Protein AF-0000000078824041 (afdb_homodimer)

Sequence (620 aa):
MTLQQLKYAIEIANCGSFNEAAKRLFISQPSLSKAIKELEVELGIGIFERTNRGISISIDGAEFLGYARQIIEQTEVLENRYHGERFKALHFSLSTQHYAFVVDAFIKLMKSNDNSKYEFTLKETKTYEIIEDVKTLKSDIGILYTNDLNSKVMNKLFSDSNIKFTPLFNVTPHVFVGKNHPLLNKKVVTMEDLASFPFIVFDQGEKNSLNFSEEILNFSNTNKSIVVNDRATLSNLLTGSDGYTVGTGVLVPAFNGDEIQSIPIESDQIVTIGWISHKNIKLSKIAAKYIEILNYDIATKYLEFNYCLLMTLQQLKYAIEIANCGSFNEAAKRLFISQPSLSKAIKELEVELGIGIFERTNRGISISIDGAEFLGYARQIIEQTEVLENRYHGERFKALHFSLSTQHYAFVVDAFIKLMKSNDNSKYEFTLKETKTYEIIEDVKTLKSDIGILYTNDLNSKVMNKLFSDSNIKFTPLFNVTPHVFVGKNHPLLNKKVVTMEDLASFPFIVFDQGEKNSLNFSEEILNFSNTNKSIVVNDRATLSNLLTGSDGYTVGTGVLVPAFNGDEIQSIPIESDQIVTIGWISHKNIKLSKIAAKYIEILNYDIATKYLEFNYCLL

pLDDT: mean 85.49, std 13.75, range [31.28, 98.69]

Radius of gyration: 24.53 Å; Cα contacts (8 Å, |Δi|>4): 1133; chains: 2; bounding box: 58×69×67 Å

Organism: Clostridium kluyveri (strain ATCC 8527 / DSM 555 / NBRC 12016 / NCIMB 10680 / K1) (NCBI:txid431943)

Nearest PDB structures (foldseek):
  6g4r-assembly1_E  TM=4.713E-01  e=6.494E-19  Corynebacterium glutamicum
  6g1b-assembly1_J-2  TM=4.789E-01  e=4.856E-18  Corynebacterium glutamicum
  7d98-assembly1_Q  TM=4.449E-01  e=3.776E-18  Cupriavidus necator
  8sbf-assembly1_D  TM=4.721E-01  e=2.030E-15  Acinetobacter baylyi ADP1
  5y9s-assembly1_B  TM=4.392E-01  e=1.001E-13  Vibrio vulnificus CMCP6

Solvent-accessible surface area (backbone atoms only — not comparable to full-atom values): 32891 Å² total; per-residue (Å²): 135,50,73,65,48,38,52,50,52,47,40,24,63,52,49,41,26,62,62,59,23,14,62,75,67,72,46,53,45,67,58,50,51,49,48,51,48,52,43,25,60,75,70,70,45,58,40,65,40,83,49,100,88,40,52,42,73,31,75,64,18,33,47,47,47,24,49,36,51,51,49,52,52,49,48,48,52,50,45,28,68,67,75,41,82,60,75,66,56,45,75,50,30,36,25,22,44,92,48,67,62,60,52,53,35,49,42,53,45,55,70,71,49,83,68,77,28,28,44,36,33,48,36,47,50,33,50,65,55,27,53,48,29,23,47,35,53,68,12,64,35,21,37,50,70,44,32,83,88,26,36,68,62,48,50,50,52,29,58,77,46,48,38,38,80,43,79,63,38,43,39,48,50,11,36,40,29,15,65,80,32,83,64,72,81,44,79,59,43,47,72,76,73,47,51,86,36,35,39,46,43,69,53,44,68,61,71,60,42,82,68,41,47,76,38,78,65,80,74,87,81,59,43,24,36,36,36,28,50,29,61,38,57,52,51,49,43,18,56,63,42,66,25,33,34,44,35,67,52,81,76,47,63,92,76,49,58,74,47,56,39,65,35,43,40,76,64,89,56,56,36,36,35,26,37,33,29,38,62,90,50,80,74,52,71,68,56,47,50,42,52,52,46,41,52,51,47,44,65,68,68,65,46,75,62,93,43,70,62,128,136,51,72,65,50,38,50,50,53,49,39,24,64,52,50,41,26,60,61,58,23,14,60,74,68,72,48,53,45,68,60,50,51,50,47,50,48,52,44,24,60,75,68,70,45,59,39,66,41,82,50,101,88,41,52,43,73,30,76,64,17,34,47,49,47,25,50,36,50,50,49,52,52,50,48,51,52,51,45,26,67,67,74,41,82,60,75,65,56,45,73,49,28,37,26,22,44,93,48,67,64,59,52,52,34,50,42,54,45,56,71,70,50,82,67,78,29,29,45,36,34,48,37,46,51,34,50,66,55,26,54,48,28,22,48,35,53,68,13,63,33,20,36,50,70,44,32,83,88,28,36,69,62,49,51,49,51,27,58,76,47,47,37,38,80,44,81,64,40,44,39,48,49,10,34,39,28,15,64,81,32,82,64,70,82,46,78,60,42,48,73,76,72,47,50,86,35,36,40,47,43,67,53,46,67,62,70,59,41,84,69,42,46,76,37,78,65,79,72,87,81,59,43,25,35,35,35,27,50,30,61,40,58,52,52,50,43,18,57,64,43,68,26,33,35,42,35,66,54,81,76,46,62,92,76,48,57,75,46,56,40,65,35,44,39,77,65,89,56,56,36,36,36,25,39,32,30,42,61,89,52,80,74,50,70,67,56,48,48,43,51,52,47,41,52,50,46,43,64,70,68,67,47,72,71,93,45,71,61,130

Secondary structure (DSSP, 8-state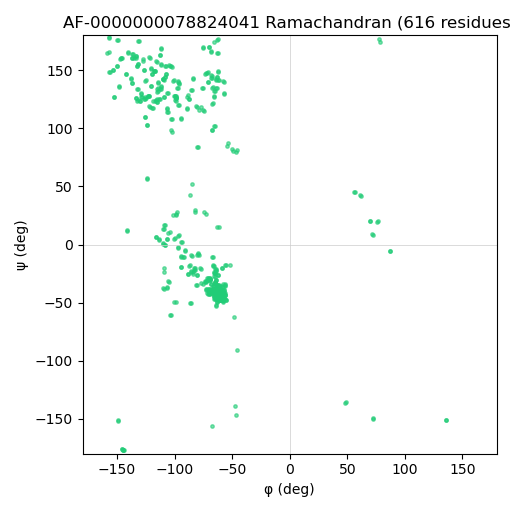):
--HHHHHHHHHHHHHT-HHHHHHHHTS-HHHHHHHHHHHHHHHTS--EEEETTEEEE-HHHHHHHHHHHHHHHHHHHHHHHHS----PPEEEEEEESS-HHHHHHHHHHHHH---S-EEEEEEE--HHHHHHHHHTTS-SEEEEEEETTTHHHHHHHHHHTTEEEEEEEEE--EEEEETT-GGGG-SSB-HHHHTTSPEEEE--GGG--TTT-SSSS--TT-SEEEEE--HHHHHHHHHHSS-EEEE-----HHHHTTSEEEEEBS----EEEEEEEETTSPPPHHHHHHHHHHHHHIIIIITTSS----/--HHHHHHHHHHHHHT-HHHHHHHHTS-HHHHHHHHHHHHHHHTS--EEEETTEEEE-HHHHHHHHHHHHHHHHHHHHHHHHS----PPEEEEEEESS-HHHHHHHHHHHHH---S-EEEEEEE--HHHHHHHHHTTS-SEEEEEEETTTHHHHHHHHHHTTEEEEEEEEE--EEEEETT-GGGG-SSB-HHHHTTSPEEEE--GGG--TTT-SSSS--TT-SEEEEE--HHHHHHHHHHSS-EEEE-----HHHHTTSEEEEEBS----EEEEEEEETTSPPPHHHHHHHHHHHHHIIIII--SS----

Foldseek 3Di:
DDLVLLVLLLLCVVVLALCVSCVVVVHDSVVSVVSPVVVCVVVVHDQWDQDPVGIDGDPVNLQSNLVSVVVNVVVVVVCCVPVDPPPDAAEAEEEEADDPLLVVLVVVLVVVDPRPHHDYYYHHFFQVVQLSCQLSNVHQKYKAKDWPVQCVVVVVSCVVSQKDKDFQWKAAKKKKAFLPAPCVVDQEDEPVNQQQAEEEFEDNPPPDDPNGTQAPDDDPDHPHYHYHHDPVVVLCPRQVGNYMTMHRQFDDCVPNPSGMHIHGYPDPIMMTMTMMHRNPDDRDPSRVVSVVSSNVCCVPPGPPDDTGDD/DDLVLLQLLLLCVVVLALCVSCVVVVHDSVVSVVSPVVVCVVVVHDQWDQDPVGIDGDPVNLQSNLVSVVVNVVVVVVCCVPVDPPPDAAEAEEEEADDPLLVVLVVVLVVVDPRPHHDYYYHHFFQVVQLSCQLSNVHQKYKAKDWPVQCVVVVVSCVVSQKDKDFQWKAAKKKKAFLPAPCPVDQEDEPVNQQQAEEEFEDNPPPDDPNGTQAPDDDPDHPHYHYHHDPVVVLCPRQVGNYMTMHRQFDDCVPNPSGMHIHGYPDPIMMTMTMMHRNPDDRDPSRVVSVVSSNVCCVPPGPDDDTGDD

Structure (mmCIF, N/CA/C/O backbone):
data_AF-0000000078824041-model_v1
#
loop_
_entity.id
_entity.type
_entity.pdbx_description
1 polymer 'Transcriptional regulator'
#
loop_
_atom_site.group_PDB
_atom_site.id
_atom_site.type_symbol
_atom_site.label_atom_id
_atom_site.label_alt_id
_atom_site.label_comp_id
_atom_site.label_asym_id
_atom_site.label_entity_id
_atom_site.label_seq_id
_atom_site.pdbx_PDB_ins_code
_atom_site.Cartn_x
_atom_site.Cartn_y
_atom_site.Cartn_z
_atom_site.occupancy
_atom_site.B_iso_or_equiv
_atom_site.auth_seq_id
_atom_site.auth_comp_id
_atom_site.auth_asym_id
_atom_site.auth_atom_id
_atom_site.pdbx_PDB_model_num
ATOM 1 N N . MET A 1 1 ? -4.336 -12.406 -36.062 1 74.94 1 MET A N 1
ATOM 2 C CA . MET A 1 1 ? -3.947 -12.391 -34.656 1 74.94 1 MET A CA 1
ATOM 3 C C . MET A 1 1 ? -3.111 -13.617 -34.312 1 74.94 1 MET A C 1
ATOM 5 O O . MET A 1 1 ? -3.48 -14.742 -34.656 1 74.94 1 MET A O 1
ATOM 9 N N . THR A 1 2 ? -1.901 -13.375 -33.781 1 81.62 2 THR A N 1
ATOM 10 C CA . THR A 1 2 ? -0.977 -14.453 -33.469 1 81.62 2 THR A CA 1
ATOM 11 C C . THR A 1 2 ? -0.615 -14.414 -31.969 1 81.62 2 THR A C 1
ATOM 13 O O . THR A 1 2 ? -0.811 -13.398 -31.312 1 81.62 2 THR A O 1
ATOM 16 N N . LEU A 1 3 ? -0.127 -15.562 -31.5 1 82.94 3 LEU A N 1
ATOM 17 C CA . LEU A 1 3 ? 0.347 -15.648 -30.125 1 82.94 3 LEU A CA 1
ATOM 18 C C . LEU A 1 3 ? 1.452 -14.625 -29.875 1 82.94 3 LEU A C 1
ATOM 20 O O . LEU A 1 3 ? 1.531 -14.047 -28.781 1 82.94 3 LEU A O 1
ATOM 24 N N . GLN A 1 4 ? 2.201 -14.492 -30.906 1 83.75 4 GLN A N 1
ATOM 25 C CA . GLN A 1 4 ? 3.309 -13.555 -30.797 1 83.75 4 GLN A CA 1
ATOM 26 C C . GLN A 1 4 ? 2.799 -12.125 -30.609 1 83.75 4 GLN A C 1
ATOM 28 O O . GLN A 1 4 ? 3.348 -11.367 -29.797 1 83.75 4 GLN A O 1
ATOM 33 N N . GLN A 1 5 ? 1.803 -11.805 -31.281 1 86.81 5 GLN A N 1
ATOM 34 C CA . GLN A 1 5 ? 1.208 -10.484 -31.156 1 86.81 5 GLN A CA 1
ATOM 35 C C . GLN A 1 5 ? 0.63 -10.273 -29.75 1 86.81 5 GLN A C 1
ATOM 37 O O . GLN A 1 5 ? 0.719 -9.18 -29.203 1 86.81 5 GLN A O 1
ATOM 42 N N . LEU A 1 6 ? 0.066 -11.305 -29.266 1 86.31 6 LEU A N 1
ATOM 43 C CA . LEU A 1 6 ? -0.468 -11.25 -27.906 1 86.31 6 LEU A CA 1
ATOM 44 C C . LEU A 1 6 ? 0.646 -11.016 -26.891 1 86.31 6 LEU A C 1
ATOM 46 O O . LEU A 1 6 ? 0.508 -10.188 -25.984 1 86.31 6 LEU A O 1
ATOM 50 N N . LYS A 1 7 ? 1.685 -11.672 -27.078 1 85.69 7 LYS A N 1
ATOM 51 C CA . LYS A 1 7 ? 2.852 -11.5 -26.219 1 85.69 7 LYS A CA 1
ATOM 52 C C . LYS A 1 7 ? 3.404 -10.078 -26.328 1 85.69 7 LYS A C 1
ATOM 54 O O . LYS A 1 7 ? 3.787 -9.477 -25.328 1 85.69 7 LYS A O 1
ATOM 59 N N . TYR A 1 8 ? 3.404 -9.609 -27.547 1 88.62 8 TYR A N 1
ATOM 60 C CA . TYR A 1 8 ? 3.865 -8.242 -27.797 1 88.62 8 TYR A CA 1
ATOM 61 C C . TYR A 1 8 ? 3.012 -7.238 -27.031 1 88.62 8 TYR A C 1
ATOM 63 O O . TYR A 1 8 ? 3.541 -6.367 -26.328 1 88.62 8 TYR A O 1
ATOM 71 N N . ALA A 1 9 ? 1.753 -7.41 -27.109 1 89.5 9 ALA A N 1
ATOM 72 C CA . ALA A 1 9 ? 0.812 -6.484 -26.484 1 89.5 9 ALA A CA 1
ATOM 73 C C . ALA A 1 9 ? 0.956 -6.508 -24.969 1 89.5 9 ALA A C 1
ATOM 75 O O . ALA A 1 9 ? 0.961 -5.457 -24.312 1 89.5 9 ALA A O 1
ATOM 76 N N . ILE A 1 10 ? 1.079 -7.664 -24.469 1 84.94 10 ILE A N 1
ATOM 77 C CA . ILE A 1 10 ? 1.219 -7.832 -23.031 1 84.94 10 ILE A CA 1
ATOM 78 C C . ILE A 1 10 ? 2.512 -7.172 -22.562 1 84.94 10 ILE A C 1
ATOM 80 O O . ILE A 1 10 ? 2.52 -6.465 -21.547 1 84.94 10 ILE A O 1
ATOM 84 N N . GLU A 1 11 ? 3.559 -7.367 -23.281 1 84.81 11 GLU A N 1
ATOM 85 C CA . GLU A 1 11 ? 4.855 -6.82 -22.891 1 84.81 11 GLU A CA 1
ATOM 86 C C . GLU A 1 11 ? 4.848 -5.293 -22.953 1 84.81 11 GLU A C 1
ATOM 88 O O . GLU A 1 11 ? 5.434 -4.633 -22.094 1 84.81 11 GLU A O 1
ATOM 93 N N . ILE A 1 12 ? 4.191 -4.828 -23.922 1 85.5 12 ILE A N 1
ATOM 94 C CA . ILE A 1 12 ? 4.062 -3.379 -24.031 1 85.5 12 ILE A CA 1
ATOM 95 C C . ILE A 1 12 ? 3.316 -2.834 -22.812 1 85.5 12 ILE A C 1
ATOM 97 O O . ILE A 1 12 ? 3.717 -1.82 -22.234 1 85.5 12 ILE A O 1
ATOM 101 N N . ALA A 1 13 ? 2.303 -3.469 -22.484 1 81.88 13 ALA A N 1
ATOM 102 C CA . ALA A 1 13 ? 1.499 -3.051 -21.344 1 81.88 13 ALA A CA 1
ATOM 103 C C . ALA A 1 13 ? 2.312 -3.104 -20.047 1 81.88 13 ALA A C 1
ATOM 105 O O . ALA A 1 13 ? 2.188 -2.225 -19.188 1 81.88 13 ALA A O 1
ATOM 106 N N . ASN A 1 14 ? 3.049 -4.105 -20 1 75 14 ASN A N 1
ATOM 107 C CA . ASN A 1 14 ? 3.887 -4.305 -18.828 1 75 14 ASN A CA 1
ATOM 108 C C . ASN A 1 14 ? 4.941 -3.211 -18.688 1 75 14 ASN A C 1
ATOM 110 O O . ASN A 1 14 ? 5.227 -2.744 -17.594 1 75 14 ASN A O 1
ATOM 114 N N . CYS A 1 15 ? 5.488 -2.82 -19.859 1 71.75 15 CYS A N 1
ATOM 115 C CA . CYS A 1 15 ? 6.598 -1.872 -19.891 1 71.75 15 CYS A CA 1
ATOM 116 C C . CYS A 1 15 ? 6.086 -0.437 -19.938 1 71.75 15 CYS A C 1
ATOM 118 O O . CYS A 1 15 ? 6.789 0.49 -19.516 1 71.75 15 CYS A O 1
ATOM 120 N N . GLY A 1 16 ? 4.949 -0.276 -20.422 1 73.19 16 GLY A N 1
ATOM 121 C CA . GLY A 1 16 ? 4.379 1.047 -20.625 1 73.19 16 GLY A CA 1
ATOM 122 C C . GLY A 1 16 ? 5.035 1.808 -21.766 1 73.19 16 GLY A C 1
ATOM 123 O O . GLY A 1 16 ? 4.922 3.031 -21.844 1 73.19 16 GLY A O 1
ATOM 124 N N . SER A 1 17 ? 5.855 1.122 -22.484 1 79.56 17 SER A N 1
ATOM 125 C CA . SER A 1 17 ? 6.625 1.744 -23.547 1 79.56 17 SER A CA 1
ATOM 126 C C . SER A 1 17 ? 6.879 0.762 -24.688 1 79.56 17 SER A C 1
ATOM 128 O O . SER A 1 17 ? 7.246 -0.39 -24.453 1 79.56 17 SER A O 1
ATOM 130 N N . PHE A 1 18 ? 6.691 1.298 -25.891 1 86.12 18 PHE A N 1
ATOM 131 C CA . PHE A 1 18 ? 6.961 0.474 -27.062 1 86.12 18 PHE A CA 1
ATOM 132 C C . PHE A 1 18 ? 8.453 0.178 -27.188 1 86.12 18 PHE A C 1
ATOM 134 O O . PHE A 1 18 ? 8.844 -0.954 -27.484 1 86.12 18 PHE A O 1
ATOM 141 N N . ASN A 1 19 ? 9.211 1.248 -26.906 1 84.25 19 ASN A N 1
ATOM 142 C CA . ASN A 1 19 ? 10.656 1.095 -27.031 1 84.25 19 ASN A CA 1
ATOM 143 C C . ASN A 1 19 ? 11.203 0.083 -26.031 1 84.25 19 ASN A C 1
ATOM 145 O O . ASN A 1 19 ? 11.977 -0.803 -26.391 1 84.25 19 ASN A O 1
ATOM 149 N N . GLU A 1 20 ? 10.75 0.187 -24.906 1 80.56 20 GLU A N 1
ATOM 150 C CA . GLU A 1 20 ? 11.234 -0.713 -23.859 1 80.56 20 GLU A CA 1
ATOM 151 C C . GLU A 1 20 ? 10.75 -2.143 -24.094 1 80.56 20 GLU A C 1
ATOM 153 O O . GLU A 1 20 ? 11.508 -3.098 -23.891 1 80.56 20 GLU A O 1
ATOM 158 N N . ALA A 1 21 ? 9.539 -2.225 -24.469 1 85.38 21 ALA A N 1
ATOM 159 C CA . ALA A 1 21 ? 9 -3.547 -24.766 1 85.38 21 ALA A CA 1
ATOM 160 C C . ALA A 1 21 ? 9.773 -4.207 -25.906 1 85.38 21 ALA A C 1
ATOM 162 O O . ALA A 1 21 ? 10.078 -5.398 -25.844 1 85.38 21 ALA A O 1
ATOM 163 N N . ALA A 1 22 ? 10.148 -3.461 -26.844 1 88.25 22 ALA A N 1
ATOM 164 C CA . ALA A 1 22 ? 10.883 -3.992 -28 1 88.25 22 ALA A CA 1
ATOM 165 C C . ALA A 1 22 ? 12.25 -4.527 -27.562 1 88.25 22 ALA A C 1
ATOM 167 O O . ALA A 1 22 ? 12.664 -5.598 -28 1 88.25 22 ALA A O 1
ATOM 168 N N . LYS A 1 23 ? 12.867 -3.764 -26.766 1 81.25 23 LYS A N 1
ATOM 169 C CA . LYS A 1 23 ? 14.156 -4.188 -26.234 1 81.25 23 LYS A CA 1
ATOM 170 C C . LYS A 1 23 ? 14.047 -5.516 -25.5 1 81.25 23 LYS A C 1
ATOM 172 O O . LYS A 1 23 ? 14.844 -6.426 -25.719 1 81.25 23 LYS A O 1
ATOM 177 N N . ARG A 1 24 ? 13 -5.641 -24.781 1 78.38 24 ARG A N 1
ATOM 178 C CA . ARG A 1 24 ? 12.805 -6.84 -23.984 1 78.38 24 ARG A CA 1
ATOM 179 C C . ARG A 1 24 ? 12.453 -8.039 -24.859 1 78.38 24 ARG A C 1
ATOM 181 O O . ARG A 1 24 ? 12.812 -9.172 -24.531 1 78.38 24 ARG A O 1
ATOM 188 N N . LEU A 1 25 ? 11.828 -7.727 -25.859 1 83.31 25 LEU A N 1
ATOM 189 C CA . LEU A 1 25 ? 11.359 -8.773 -26.75 1 83.31 25 LEU A CA 1
ATOM 190 C C . LEU A 1 25 ? 12.398 -9.07 -27.828 1 83.31 25 LEU A C 1
ATOM 192 O O . LEU A 1 25 ? 12.211 -9.969 -28.656 1 83.31 25 LEU A O 1
ATOM 196 N N . PHE A 1 26 ? 13.484 -8.258 -27.844 1 83.81 26 PHE A N 1
ATOM 197 C CA . PHE A 1 26 ? 14.586 -8.422 -28.781 1 83.81 26 PHE A CA 1
ATOM 198 C C . PHE A 1 26 ? 14.102 -8.242 -30.219 1 83.81 26 PHE A C 1
ATOM 200 O O . PHE A 1 26 ? 14.43 -9.047 -31.094 1 83.81 26 PHE A O 1
ATOM 207 N N . ILE A 1 27 ? 13.266 -7.254 -30.406 1 85.31 27 ILE A N 1
ATOM 208 C CA . ILE A 1 27 ? 12.812 -6.879 -31.734 1 85.31 27 ILE A CA 1
ATOM 209 C C . ILE A 1 27 ? 12.906 -5.367 -31.906 1 85.31 27 ILE A C 1
ATOM 211 O O . ILE A 1 27 ? 13.133 -4.637 -30.953 1 85.31 27 ILE A O 1
ATOM 215 N N . SER A 1 28 ? 12.875 -4.914 -33.125 1 87.62 28 SER A N 1
ATOM 216 C CA . SER A 1 28 ? 12.906 -3.475 -33.375 1 87.62 28 SER A CA 1
ATOM 217 C C . SER A 1 28 ? 11.578 -2.822 -33.031 1 87.62 28 SER A C 1
ATOM 219 O O . SER A 1 28 ? 10.516 -3.438 -33.156 1 87.62 28 SER A O 1
ATOM 221 N N . GLN A 1 29 ? 11.711 -1.589 -32.562 1 90.56 29 GLN A N 1
ATOM 222 C CA . GLN A 1 29 ? 10.516 -0.85 -32.188 1 90.56 29 GLN A CA 1
ATOM 223 C C . GLN A 1 29 ? 9.562 -0.684 -33.375 1 90.56 29 GLN A C 1
ATOM 225 O O . GLN A 1 29 ? 8.352 -0.887 -33.219 1 90.56 29 GLN A O 1
ATOM 230 N N . PRO A 1 30 ? 10 -0.395 -34.594 1 91.06 30 PRO A N 1
ATOM 231 C CA . PRO A 1 30 ? 9.062 -0.312 -35.719 1 91.06 30 PRO A CA 1
ATOM 232 C C . PRO A 1 30 ? 8.352 -1.633 -36 1 91.06 30 PRO A C 1
ATOM 234 O O . PRO A 1 30 ? 7.164 -1.637 -36.344 1 91.06 30 PRO A O 1
ATOM 237 N N . SER A 1 31 ? 9.062 -2.691 -35.875 1 89.12 31 SER A N 1
ATOM 238 C CA . SER A 1 31 ? 8.461 -4.008 -36.062 1 89.12 31 SER A CA 1
ATOM 239 C C . SER A 1 31 ? 7.375 -4.273 -35.031 1 89.12 31 SER A C 1
ATOM 241 O O . SER A 1 31 ? 6.305 -4.785 -35.375 1 89.12 31 SER A O 1
ATOM 243 N N . LEU A 1 32 ? 7.648 -3.953 -33.844 1 92.56 32 LEU A N 1
ATOM 244 C CA . LEU A 1 32 ? 6.68 -4.117 -32.75 1 92.56 32 LEU A CA 1
ATOM 245 C C . LEU A 1 32 ? 5.449 -3.246 -33 1 92.56 32 LEU A C 1
ATOM 247 O O . LEU A 1 32 ? 4.316 -3.715 -32.844 1 92.56 32 LEU A O 1
ATOM 251 N N . SER A 1 33 ? 5.691 -2.006 -33.375 1 91.38 33 SER A N 1
ATOM 252 C CA . SER A 1 33 ? 4.605 -1.066 -33.656 1 91.38 33 SER A CA 1
ATOM 253 C C . SER A 1 33 ? 3.717 -1.552 -34.781 1 91.38 33 SER A C 1
ATOM 255 O O . SER A 1 33 ? 2.49 -1.474 -34.688 1 91.38 33 SER A O 1
ATOM 257 N N . LYS A 1 34 ? 4.367 -2 -35.781 1 91.5 34 LYS A N 1
ATOM 258 C CA . LYS A 1 34 ? 3.635 -2.521 -36.906 1 91.5 34 LYS A CA 1
ATOM 259 C C . LYS A 1 34 ? 2.773 -3.719 -36.531 1 91.5 34 LYS A C 1
ATOM 261 O O . LYS A 1 34 ? 1.616 -3.818 -36.938 1 91.5 34 LYS A O 1
ATOM 266 N N . ALA A 1 35 ? 3.359 -4.57 -35.75 1 91.31 35 ALA A N 1
ATOM 267 C CA . ALA A 1 35 ? 2.65 -5.77 -35.312 1 91.31 35 ALA A CA 1
ATOM 268 C C . ALA A 1 35 ? 1.404 -5.406 -34.531 1 91.31 35 ALA A C 1
ATOM 270 O O . ALA A 1 35 ? 0.341 -6 -34.719 1 91.31 35 ALA A O 1
ATOM 271 N N . ILE A 1 36 ? 1.515 -4.457 -33.656 1 92.62 36 ILE A N 1
ATOM 272 C CA . ILE A 1 36 ? 0.412 -4.039 -32.812 1 92.62 36 ILE A CA 1
ATOM 273 C C . ILE A 1 36 ? -0.646 -3.32 -33.656 1 92.62 36 ILE A C 1
ATOM 275 O O . ILE A 1 36 ? -1.847 -3.516 -33.438 1 92.62 36 ILE A O 1
ATOM 279 N N . LYS A 1 37 ? -0.194 -2.533 -34.562 1 91.31 37 LYS A N 1
ATOM 280 C CA . LYS A 1 37 ? -1.125 -1.847 -35.469 1 91.31 37 LYS A CA 1
ATOM 281 C C . LYS A 1 37 ? -1.954 -2.844 -36.281 1 91.31 37 LYS A C 1
ATOM 283 O O . LYS A 1 37 ? -3.164 -2.668 -36.438 1 91.31 37 LYS A O 1
ATOM 288 N N . GLU A 1 38 ? -1.293 -3.777 -36.781 1 89.75 38 GLU A N 1
ATOM 289 C CA . GLU A 1 38 ? -1.982 -4.828 -37.531 1 89.75 38 GLU A CA 1
ATOM 290 C C . GLU A 1 38 ? -3.012 -5.535 -36.625 1 89.75 38 GLU A C 1
ATOM 292 O O . GLU A 1 38 ? -4.125 -5.824 -37.094 1 89.75 38 GLU A O 1
ATOM 297 N N . LEU A 1 39 ? -2.604 -5.797 -35.438 1 90.5 39 LEU A N 1
ATOM 298 C CA . LEU A 1 39 ? -3.484 -6.441 -34.469 1 90.5 39 LEU A CA 1
ATOM 299 C C . LEU A 1 39 ? -4.703 -5.574 -34.188 1 90.5 39 LEU A C 1
ATOM 301 O O . LEU A 1 39 ? -5.836 -6.066 -34.156 1 90.5 39 LEU A O 1
ATOM 305 N N . GLU A 1 40 ? -4.504 -4.297 -33.969 1 92.12 40 GLU A N 1
ATOM 306 C CA . GLU A 1 40 ? -5.582 -3.352 -33.688 1 92.12 40 GLU A CA 1
ATOM 307 C C . GLU A 1 40 ? -6.539 -3.227 -34.875 1 92.12 40 GLU A C 1
ATOM 309 O O . GLU A 1 40 ? -7.754 -3.166 -34.688 1 92.12 40 GLU A O 1
ATOM 314 N N . VAL A 1 41 ? -6.02 -3.201 -36.062 1 88.56 41 VAL A N 1
ATOM 315 C CA . VAL A 1 41 ? -6.824 -3.102 -37.281 1 88.56 41 VAL A CA 1
ATOM 316 C C . VAL A 1 41 ? -7.676 -4.355 -37.438 1 88.56 41 VAL A C 1
ATOM 318 O O . VAL A 1 41 ? -8.867 -4.27 -37.75 1 88.56 41 VAL A O 1
ATOM 321 N N . GLU A 1 42 ? -7.035 -5.453 -37.25 1 86.56 42 GLU A N 1
ATOM 322 C CA . GLU A 1 42 ? -7.738 -6.727 -37.406 1 86.56 42 GLU A CA 1
ATOM 323 C C . GLU A 1 42 ? -8.906 -6.816 -36.406 1 86.56 42 GLU A C 1
ATOM 325 O O . GLU A 1 42 ? -9.984 -7.305 -36.781 1 86.56 42 GLU A O 1
ATOM 330 N N . LEU A 1 43 ? -8.633 -6.359 -35.219 1 86.81 43 LEU A N 1
ATOM 331 C CA . LEU A 1 43 ? -9.617 -6.496 -34.156 1 86.81 43 LEU A CA 1
ATOM 332 C C . LEU A 1 43 ? -10.594 -5.324 -34.156 1 86.81 43 LEU A C 1
ATOM 334 O O . LEU A 1 43 ? -11.648 -5.391 -33.531 1 86.81 43 LEU A O 1
ATOM 338 N N . GLY A 1 44 ? -10.227 -4.254 -34.812 1 86.5 44 GLY A N 1
ATOM 339 C CA . GLY A 1 44 ? -11.078 -3.074 -34.875 1 86.5 44 GLY A CA 1
ATOM 340 C C . GLY A 1 44 ? -11.086 -2.26 -33.594 1 86.5 44 GLY A C 1
ATOM 341 O O . GLY A 1 44 ? -12.094 -1.618 -33.281 1 86.5 44 GLY A O 1
ATOM 342 N N . ILE A 1 45 ? -10.102 -2.479 -32.812 1 86.25 45 ILE A N 1
ATOM 343 C CA . ILE A 1 45 ? -10.016 -1.728 -31.562 1 86.25 45 ILE A CA 1
ATOM 344 C C . ILE A 1 45 ? -8.641 -1.064 -31.453 1 86.25 45 ILE A C 1
ATOM 346 O O . ILE A 1 45 ? -7.699 -1.458 -32.156 1 86.25 45 ILE A O 1
ATOM 350 N N . GLY A 1 46 ? -8.578 -0.028 -30.609 1 89 46 GLY A N 1
ATOM 351 C CA . GLY A 1 46 ? -7.309 0.513 -30.156 1 89 46 GLY A CA 1
ATOM 352 C C . GLY A 1 46 ? -6.887 -0.019 -28.797 1 89 46 GLY A C 1
ATOM 353 O O . GLY A 1 46 ? -7.617 0.116 -27.828 1 89 46 GLY A O 1
ATOM 354 N N . ILE A 1 47 ? -5.719 -0.652 -28.859 1 88.69 47 ILE A N 1
ATOM 355 C CA . ILE A 1 47 ? -5.246 -1.218 -27.594 1 88.69 47 ILE A CA 1
ATOM 356 C C . ILE A 1 47 ? -4.477 -0.158 -26.812 1 88.69 47 ILE A C 1
ATOM 358 O O . ILE A 1 47 ? -4.703 0.024 -25.609 1 88.69 47 ILE A O 1
ATOM 362 N N . PHE A 1 48 ? -3.582 0.416 -27.531 1 87.56 48 PHE A N 1
ATOM 363 C CA . PHE A 1 48 ? -2.721 1.414 -26.906 1 87.56 48 PHE A CA 1
ATOM 364 C C . PHE A 1 48 ? -2.969 2.793 -27.516 1 87.56 48 PHE A C 1
ATOM 366 O O . PHE A 1 48 ? -3.176 2.924 -28.719 1 87.56 48 PHE A O 1
ATOM 373 N N . GLU A 1 49 ? -3.074 3.707 -26.594 1 80.06 49 GLU A N 1
ATOM 374 C CA . GLU A 1 49 ? -3.188 5.098 -27.031 1 80.06 49 GLU A CA 1
ATOM 375 C C . GLU A 1 49 ? -1.89 5.859 -26.781 1 80.06 49 GLU A C 1
ATOM 377 O O . GLU A 1 49 ? -1.312 5.773 -25.688 1 80.06 49 GLU A O 1
ATOM 382 N N . ARG A 1 50 ? -1.346 6.273 -27.891 1 68.94 50 ARG A N 1
ATOM 383 C CA . ARG A 1 50 ? -0.098 7.02 -27.766 1 68.94 50 ARG A CA 1
ATOM 384 C C . ARG A 1 50 ? -0.354 8.438 -27.266 1 68.94 50 ARG A C 1
ATOM 386 O O . ARG A 1 50 ? -1.262 9.117 -27.734 1 68.94 50 ARG A O 1
ATOM 393 N N . THR A 1 51 ? 0.14 8.633 -26.172 1 60.03 51 THR A N 1
ATOM 394 C CA . THR A 1 51 ? 0.046 9.977 -25.625 1 60.03 51 THR A CA 1
ATOM 395 C C . THR A 1 51 ? 1.423 10.633 -25.547 1 60.03 51 THR A C 1
ATOM 397 O O . THR A 1 51 ? 2.438 9.984 -25.812 1 60.03 51 THR A O 1
ATOM 400 N N . ASN A 1 52 ? 1.626 11.961 -25.406 1 56 52 ASN A N 1
ATOM 401 C CA . ASN A 1 52 ? 2.885 12.688 -25.266 1 56 52 ASN A CA 1
ATOM 402 C C . ASN A 1 52 ? 3.697 12.148 -24.078 1 56 52 ASN A C 1
ATOM 404 O O . ASN A 1 52 ? 4.898 12.406 -23.984 1 56 52 ASN A O 1
ATOM 408 N N . ARG A 1 53 ? 3.143 11.453 -23.203 1 49.41 53 ARG A N 1
ATOM 409 C CA . ARG A 1 53 ? 3.812 11.047 -21.984 1 49.41 53 ARG A CA 1
ATOM 410 C C . ARG A 1 53 ? 4.098 9.547 -21.984 1 49.41 53 ARG A C 1
ATOM 412 O O . ARG A 1 53 ? 4.504 8.984 -20.969 1 49.41 53 ARG A O 1
ATOM 419 N N . GLY A 1 54 ? 3.719 8.953 -23.047 1 66.19 54 GLY A N 1
ATOM 420 C CA . GLY A 1 54 ? 3.936 7.523 -23.172 1 66.19 54 GLY A CA 1
ATOM 421 C C . GLY A 1 54 ? 2.73 6.785 -23.734 1 66.19 54 GLY A C 1
ATOM 422 O O . GLY A 1 54 ? 2.018 7.305 -24.594 1 66.19 54 GLY A O 1
ATOM 423 N N . ILE A 1 55 ? 2.623 5.539 -23.328 1 74.31 55 ILE A N 1
ATOM 424 C CA . ILE A 1 55 ? 1.541 4.723 -23.875 1 74.31 55 ILE A CA 1
ATOM 425 C C . ILE A 1 55 ? 0.492 4.477 -22.781 1 74.31 55 ILE A C 1
ATOM 427 O O . ILE A 1 55 ? 0.83 4.305 -21.609 1 74.31 55 ILE A O 1
ATOM 431 N N . SER A 1 56 ? -0.766 4.777 -23.062 1 77.75 56 SER A N 1
ATOM 432 C CA . SER A 1 56 ? -1.876 4.398 -22.203 1 77.75 56 SER A CA 1
ATOM 433 C C . SER A 1 56 ? -2.697 3.268 -22.812 1 77.75 56 SER A C 1
ATOM 435 O O . SER A 1 56 ? -2.77 3.137 -24.031 1 77.75 56 SER A O 1
ATOM 437 N N . ILE A 1 57 ? -3.201 2.465 -21.875 1 77.75 57 ILE A N 1
ATOM 438 C CA . ILE A 1 57 ? -4.043 1.357 -22.312 1 77.75 57 ILE A CA 1
ATOM 439 C C . ILE A 1 57 ? -5.492 1.824 -22.438 1 77.75 57 ILE A C 1
ATOM 441 O O . ILE A 1 57 ? -6.023 2.445 -21.5 1 77.75 57 ILE A O 1
ATOM 445 N N . SER A 1 58 ? -6.105 1.641 -23.562 1 78.44 58 SER A N 1
ATOM 446 C CA . SER A 1 58 ? -7.512 1.986 -23.75 1 78.44 58 SER A CA 1
ATOM 447 C C . SER A 1 58 ? -8.422 1.045 -22.969 1 78.44 58 SER A C 1
ATOM 449 O O . SER A 1 58 ? -7.973 0.026 -22.453 1 78.44 58 SER A O 1
ATOM 451 N N . ILE A 1 59 ? -9.688 1.434 -22.938 1 69.62 59 ILE A N 1
ATOM 452 C CA . ILE A 1 59 ? -10.672 0.591 -22.266 1 69.62 59 ILE A CA 1
ATOM 453 C C . ILE A 1 59 ? -10.742 -0.77 -22.953 1 69.62 59 ILE A C 1
ATOM 455 O O . ILE A 1 59 ? -10.664 -1.811 -22.297 1 69.62 59 ILE A O 1
ATOM 459 N N . ASP A 1 60 ? -10.828 -0.694 -24.25 1 77.38 60 ASP A N 1
ATOM 460 C CA . ASP A 1 60 ? -10.844 -1.926 -25.031 1 77.38 60 ASP A CA 1
ATOM 461 C C . ASP A 1 60 ? -9.516 -2.67 -24.906 1 77.38 60 ASP A C 1
ATOM 463 O O . ASP A 1 60 ? -9.484 -3.902 -24.875 1 77.38 60 ASP A O 1
ATOM 467 N N . GLY A 1 61 ? -8.531 -1.901 -24.766 1 81.75 61 GLY A N 1
ATOM 468 C CA . GLY A 1 61 ? -7.203 -2.486 -24.625 1 81.75 61 GLY A CA 1
ATOM 469 C C . GLY A 1 61 ? -7.039 -3.256 -23.328 1 81.75 61 GLY A C 1
ATOM 470 O O . GLY A 1 61 ? -6.453 -4.34 -23.312 1 81.75 61 GLY A O 1
ATOM 471 N N . ALA A 1 62 ? -7.582 -2.713 -22.391 1 73.88 62 ALA A N 1
ATOM 472 C CA . ALA A 1 62 ? -7.504 -3.377 -21.094 1 73.88 62 ALA A CA 1
ATOM 473 C C . ALA A 1 62 ? -8.211 -4.73 -21.125 1 73.88 62 ALA A C 1
ATOM 475 O O . ALA A 1 62 ? -7.688 -5.723 -20.609 1 73.88 62 ALA A O 1
ATOM 476 N N . GLU A 1 63 ? -9.352 -4.73 -21.672 1 72.56 63 GLU A N 1
ATOM 477 C CA . GLU A 1 63 ? -10.102 -5.969 -21.828 1 72.56 63 GLU A CA 1
ATOM 478 C C . GLU A 1 63 ? -9.344 -6.977 -22.688 1 72.56 63 GLU A C 1
ATOM 480 O O . GLU A 1 63 ? -9.234 -8.148 -22.328 1 72.56 63 GLU A O 1
ATOM 485 N N . PHE A 1 64 ? -8.852 -6.504 -23.75 1 80.5 64 PHE A N 1
ATOM 486 C CA . PHE A 1 64 ? -8.078 -7.344 -24.656 1 80.5 64 PHE A CA 1
ATOM 487 C C . PHE A 1 64 ? -6.887 -7.965 -23.938 1 80.5 64 PHE A C 1
ATOM 489 O O . PHE A 1 64 ? -6.633 -9.164 -24.062 1 80.5 64 PHE A O 1
ATOM 496 N N . LEU A 1 65 ? -6.238 -7.074 -23.172 1 82.5 65 LEU A N 1
ATOM 497 C CA . LEU A 1 65 ? -5.031 -7.543 -22.5 1 82.5 65 LEU A CA 1
ATOM 498 C C . LEU A 1 65 ? -5.363 -8.617 -21.484 1 82.5 65 LEU A C 1
ATOM 500 O O . LEU A 1 65 ? -4.582 -9.547 -21.266 1 82.5 65 LEU A O 1
ATOM 504 N N . GLY A 1 66 ? -6.496 -8.508 -20.906 1 71.88 66 GLY A N 1
ATOM 505 C CA . GLY A 1 66 ? -6.961 -9.562 -20.016 1 71.88 66 GLY A CA 1
ATOM 506 C C . GLY A 1 66 ? -7.098 -10.906 -20.719 1 71.88 66 GLY A C 1
ATOM 507 O O . GLY A 1 66 ? -6.59 -11.914 -20.234 1 71.88 66 GLY A O 1
ATOM 508 N N . TYR A 1 67 ? -7.656 -10.836 -21.812 1 71.81 67 TYR A N 1
ATOM 509 C CA . TYR A 1 67 ? -7.836 -12.055 -22.594 1 71.81 67 TYR A CA 1
ATOM 510 C C . TYR A 1 67 ? -6.504 -12.562 -23.125 1 71.81 67 TYR A C 1
ATOM 512 O O . TYR A 1 67 ? -6.25 -13.773 -23.125 1 71.81 67 TYR A O 1
ATOM 520 N N . ALA A 1 68 ? -5.742 -11.633 -23.578 1 80.69 68 ALA A N 1
ATOM 521 C CA . ALA A 1 68 ? -4.438 -12.008 -24.109 1 80.69 68 ALA A CA 1
ATOM 522 C C . ALA A 1 68 ? -3.607 -12.75 -23.078 1 80.69 68 ALA A C 1
ATOM 524 O O . ALA A 1 68 ? -2.975 -13.766 -23.375 1 80.69 68 ALA A O 1
ATOM 525 N N . ARG A 1 69 ? -3.721 -12.281 -21.906 1 73.69 69 ARG A N 1
ATOM 526 C CA . ARG A 1 69 ? -2.984 -12.922 -20.828 1 73.69 69 ARG A CA 1
ATOM 527 C C . ARG A 1 69 ? -3.492 -14.336 -20.578 1 73.69 69 ARG A C 1
ATOM 529 O O . ARG A 1 69 ? -2.699 -15.266 -20.391 1 73.69 69 ARG A O 1
ATOM 536 N N . GLN A 1 70 ? -4.699 -14.477 -20.672 1 64.31 70 GLN A N 1
ATOM 537 C CA . GLN A 1 70 ? -5.293 -15.797 -20.469 1 64.31 70 GLN A CA 1
ATOM 538 C C . GLN A 1 70 ? -4.855 -16.766 -21.578 1 64.31 70 GLN A C 1
ATOM 540 O O . GLN A 1 70 ? -4.523 -17.922 -21.297 1 64.31 70 GLN A O 1
ATOM 545 N N . ILE A 1 71 ? -4.895 -16.297 -22.703 1 68.94 71 ILE A N 1
ATOM 546 C CA . ILE A 1 71 ? -4.527 -17.125 -23.844 1 68.94 71 ILE A CA 1
ATOM 547 C C . ILE A 1 71 ? -3.064 -17.547 -23.734 1 68.94 71 ILE A C 1
ATOM 549 O O . ILE A 1 71 ? -2.736 -18.719 -23.891 1 68.94 71 ILE A O 1
ATOM 553 N N . ILE A 1 72 ? -2.268 -16.609 -23.469 1 74.25 72 ILE A N 1
ATOM 554 C CA . ILE A 1 72 ? -0.841 -16.891 -23.391 1 74.25 72 ILE A CA 1
ATOM 555 C C . ILE A 1 72 ? -0.578 -17.875 -22.234 1 74.25 72 ILE A C 1
ATOM 557 O O . ILE A 1 72 ? 0.229 -18.797 -22.375 1 74.25 72 ILE A O 1
ATOM 561 N N . GLU A 1 73 ? -1.313 -17.688 -21.219 1 63.62 73 GLU A N 1
ATOM 562 C CA . GLU A 1 73 ? -1.195 -18.609 -20.094 1 63.62 73 GLU A CA 1
ATOM 563 C C . GLU A 1 73 ? -1.597 -20.016 -20.5 1 63.62 73 GLU A C 1
ATOM 565 O O . GLU A 1 73 ? -0.916 -20.984 -20.156 1 63.62 73 GLU A O 1
ATOM 570 N N . GLN A 1 74 ? -2.623 -20.094 -21.219 1 59.53 74 GLN A N 1
ATOM 571 C CA . GLN A 1 74 ? -3.1 -21.391 -21.672 1 59.53 74 GLN A CA 1
ATOM 572 C C . GLN A 1 74 ? -2.127 -22.031 -22.656 1 59.53 74 GLN A C 1
ATOM 574 O O . GLN A 1 74 ? -1.906 -23.234 -22.641 1 59.53 74 GLN A O 1
ATOM 579 N N . THR A 1 75 ? -1.636 -21.203 -23.531 1 64.38 75 THR A N 1
ATOM 580 C CA . THR A 1 75 ? -0.668 -21.703 -24.5 1 64.38 75 THR A CA 1
ATOM 581 C C . THR A 1 75 ? 0.575 -22.234 -23.797 1 64.38 75 THR A C 1
ATOM 583 O O . THR A 1 75 ? 1.139 -23.25 -24.203 1 64.38 75 THR A O 1
ATOM 586 N N . GLU A 1 76 ? 0.902 -21.5 -22.859 1 61.94 76 GLU A N 1
ATOM 587 C CA . GLU A 1 76 ? 2.061 -21.953 -22.094 1 61.94 76 GLU A CA 1
ATOM 588 C C . GLU A 1 76 ? 1.795 -23.281 -21.406 1 61.94 76 GLU A C 1
ATOM 590 O O . GLU A 1 76 ? 2.672 -24.156 -21.375 1 61.94 76 GLU A O 1
ATOM 595 N N . VAL A 1 77 ? 0.599 -23.469 -20.984 1 57 77 VAL A N 1
ATOM 596 C CA . VAL A 1 77 ? 0.193 -24.75 -20.391 1 57 77 VAL A CA 1
ATOM 597 C C . VAL A 1 77 ? 0.291 -25.859 -21.438 1 57 77 VAL A C 1
ATOM 599 O O . VAL A 1 77 ? 0.796 -26.938 -21.141 1 57 77 VAL A O 1
ATOM 602 N N . LEU A 1 78 ? -0.147 -25.562 -22.594 1 55.34 78 LEU A N 1
ATOM 603 C CA . LEU A 1 78 ? -0.117 -26.516 -23.688 1 55.34 78 LEU A CA 1
ATOM 604 C C . LEU A 1 78 ? 1.318 -26.875 -24.062 1 55.34 78 LEU A C 1
ATOM 606 O O . LEU A 1 78 ? 1.639 -28.047 -24.281 1 55.34 78 LEU A O 1
ATOM 610 N N . GLU A 1 79 ? 2.07 -25.844 -24.297 1 58.38 79 GLU A N 1
ATOM 611 C CA . GLU A 1 79 ? 3.467 -26.062 -24.656 1 58.38 79 GLU A CA 1
ATOM 612 C C . GLU A 1 79 ? 4.191 -26.891 -23.594 1 58.38 79 GLU A C 1
ATOM 614 O O . GLU A 1 79 ? 4.996 -27.766 -23.922 1 58.38 79 GLU A O 1
ATOM 619 N N . ASN A 1 80 ? 3.883 -26.547 -22.453 1 54.91 80 ASN A N 1
ATOM 620 C CA . ASN A 1 80 ? 4.496 -27.266 -21.344 1 54.91 80 ASN A CA 1
ATOM 621 C C . ASN A 1 80 ? 4.086 -28.734 -21.344 1 54.91 80 ASN A C 1
ATOM 623 O O . ASN A 1 80 ? 4.887 -29.609 -21 1 54.91 80 ASN A O 1
ATOM 627 N N . ARG A 1 81 ? 2.891 -28.844 -21.672 1 50.25 81 ARG A N 1
ATOM 628 C CA . ARG A 1 81 ? 2.389 -30.219 -21.734 1 50.25 81 ARG A CA 1
ATOM 629 C C . ARG A 1 81 ? 3.125 -31.016 -22.797 1 50.25 81 ARG A C 1
ATOM 631 O O . ARG A 1 81 ? 3.416 -32.219 -22.609 1 50.25 81 ARG A O 1
ATOM 638 N N . TYR A 1 82 ? 3.418 -30.422 -23.859 1 51.84 82 TYR A N 1
ATOM 639 C CA . TYR A 1 82 ? 3.955 -31.188 -24.984 1 51.84 82 TYR A CA 1
ATOM 640 C C . TYR A 1 82 ? 5.469 -31.047 -25.062 1 51.84 82 TYR A C 1
ATOM 642 O O . TYR A 1 82 ? 6.141 -31.859 -25.703 1 51.84 82 TYR A O 1
ATOM 650 N N . HIS A 1 83 ? 5.961 -29.859 -25.016 1 50.72 83 HIS A N 1
ATOM 651 C CA . HIS A 1 83 ? 7.406 -29.703 -25.172 1 50.72 83 HIS A CA 1
ATOM 652 C C . HIS A 1 83 ? 8.133 -30.141 -23.906 1 50.72 83 HIS A C 1
ATOM 654 O O . HIS A 1 83 ? 9.367 -30.094 -23.844 1 50.72 83 HIS A O 1
ATOM 660 N N . GLY A 1 84 ? 7.715 -31 -23.094 1 45.53 84 GLY A N 1
ATOM 661 C CA . GLY A 1 84 ? 8.289 -31.484 -21.844 1 45.53 84 GLY A CA 1
ATOM 662 C C . GLY A 1 84 ? 8.086 -30.531 -20.688 1 45.53 84 GLY A C 1
ATOM 663 O O . GLY A 1 84 ? 7.555 -29.422 -20.875 1 45.53 84 GLY A O 1
ATOM 664 N N . GLU A 1 85 ? 8.57 -30.969 -19.328 1 45.41 85 GLU A N 1
ATOM 665 C CA . GLU A 1 85 ? 8.211 -30.469 -18.016 1 45.41 85 GLU A CA 1
ATOM 666 C C . GLU A 1 85 ? 8.625 -29.016 -17.844 1 45.41 85 GLU A C 1
ATOM 668 O O . GLU A 1 85 ? 9.656 -28.719 -17.234 1 45.41 85 GLU A O 1
ATOM 673 N N . ARG A 1 86 ? 8.914 -28.391 -18.844 1 49.03 86 ARG A N 1
ATOM 674 C CA . ARG A 1 86 ? 9.328 -27.047 -18.469 1 49.03 86 ARG A CA 1
ATOM 675 C C . ARG A 1 86 ? 8.328 -26.391 -17.531 1 49.03 86 ARG A C 1
ATOM 677 O O . ARG A 1 86 ? 7.16 -26.203 -17.875 1 49.03 86 ARG A O 1
ATOM 684 N N . PHE A 1 87 ? 8.445 -26.703 -16.359 1 51.44 87 PHE A N 1
ATOM 685 C CA . PHE A 1 87 ? 7.645 -26.422 -15.18 1 51.44 87 PHE A CA 1
ATOM 686 C C . PHE A 1 87 ? 7.273 -24.953 -15.117 1 51.44 87 PHE A C 1
ATOM 688 O O . PHE A 1 87 ? 8.148 -24.078 -15.047 1 51.44 87 PHE A O 1
ATOM 695 N N . LYS A 1 88 ? 6.246 -24.578 -15.906 1 61.28 88 LYS A N 1
ATOM 696 C CA . LYS A 1 88 ? 5.758 -23.203 -15.836 1 61.28 88 LYS A CA 1
ATOM 697 C C . LYS A 1 88 ? 5.328 -22.844 -14.414 1 61.28 88 LYS A C 1
ATOM 699 O O . LYS A 1 88 ? 4.758 -23.672 -13.703 1 61.28 88 LYS A O 1
ATOM 704 N N . ALA A 1 89 ? 5.688 -21.781 -14.227 1 74.12 89 ALA A N 1
ATOM 705 C CA . ALA A 1 89 ? 5.383 -21.266 -12.898 1 74.12 89 ALA A CA 1
ATOM 706 C C . ALA A 1 89 ? 3.877 -21.094 -12.703 1 74.12 89 ALA A C 1
ATOM 708 O O . ALA A 1 89 ? 3.176 -20.641 -13.617 1 74.12 89 ALA A O 1
ATOM 709 N N . LEU A 1 90 ? 3.273 -21.734 -11.727 1 81.56 90 LEU A N 1
ATOM 710 C CA . LEU A 1 90 ? 1.899 -21.484 -11.305 1 81.56 90 LEU A CA 1
ATOM 711 C C . LEU A 1 90 ? 1.703 -20.016 -10.914 1 81.56 90 LEU A C 1
ATOM 713 O O . LEU A 1 90 ? 2.537 -19.453 -10.211 1 81.56 90 LEU A O 1
ATOM 717 N N . HIS A 1 91 ? 0.589 -19.422 -11.539 1 87.69 91 HIS A N 1
ATOM 718 C CA . HIS A 1 91 ? 0.318 -18.031 -11.258 1 87.69 91 HIS A CA 1
ATOM 719 C C . HIS A 1 91 ? -0.997 -17.859 -10.5 1 87.69 91 HIS A C 1
ATOM 721 O O . HIS A 1 91 ? -1.978 -18.547 -10.797 1 87.69 91 HIS A O 1
ATOM 727 N N . PHE A 1 92 ? -1.033 -17.031 -9.586 1 94.31 92 PHE A N 1
ATOM 728 C CA . PHE A 1 92 ? -2.227 -16.641 -8.836 1 94.31 92 PHE A CA 1
ATOM 729 C C . PHE A 1 92 ? -2.096 -15.219 -8.305 1 94.31 92 PHE A C 1
ATOM 731 O O . PHE A 1 92 ? -1.098 -14.875 -7.672 1 94.31 92 PHE A O 1
ATOM 738 N N . SER A 1 93 ? -3.09 -14.328 -8.594 1 96.25 93 SER A N 1
ATOM 739 C CA . SER A 1 93 ? -3.053 -12.93 -8.172 1 96.25 93 SER A CA 1
ATOM 740 C C . SER A 1 93 ? -4.344 -12.531 -7.473 1 96.25 93 SER A C 1
ATOM 742 O O . SER A 1 93 ? -5.438 -12.797 -7.973 1 96.25 93 SER A O 1
ATOM 744 N N . LEU A 1 94 ? -4.152 -11.945 -6.348 1 98.25 94 LEU A N 1
ATOM 745 C CA . LEU A 1 94 ? -5.262 -11.523 -5.5 1 98.25 94 LEU A CA 1
ATOM 746 C C . LEU A 1 94 ? -5.117 -10.062 -5.098 1 98.25 94 LEU A C 1
ATOM 748 O O . LEU A 1 94 ? -4.043 -9.633 -4.676 1 98.25 94 LEU A O 1
ATOM 752 N N . SER A 1 95 ? -6.164 -9.234 -5.336 1 98.44 95 SER A N 1
ATOM 753 C CA . SER A 1 95 ? -6.254 -7.875 -4.816 1 98.44 95 SER A CA 1
ATOM 754 C C . SER A 1 95 ? -7.355 -7.75 -3.771 1 98.44 95 SER A C 1
ATOM 756 O O . SER A 1 95 ? -8.461 -8.258 -3.969 1 98.44 95 SER A O 1
ATOM 758 N N . THR A 1 96 ? -7.055 -7.078 -2.68 1 98.62 96 THR A N 1
ATOM 759 C CA . THR A 1 96 ? -8.023 -7.039 -1.588 1 98.62 96 THR A CA 1
ATOM 760 C C . THR A 1 96 ? -7.898 -5.734 -0.805 1 98.62 96 THR A C 1
ATOM 762 O O . THR A 1 96 ? -6.855 -5.074 -0.847 1 98.62 96 THR A O 1
ATOM 765 N N . GLN A 1 97 ? -9.016 -5.367 -0.195 1 97.88 97 GLN A N 1
ATOM 766 C CA . GLN A 1 97 ? -8.883 -4.395 0.886 1 97.88 97 GLN A CA 1
ATOM 767 C C . GLN A 1 97 ? -8.047 -4.957 2.033 1 97.88 97 GLN A C 1
ATOM 769 O O . GLN A 1 97 ? -7.562 -6.086 1.959 1 97.88 97 GLN A O 1
ATOM 774 N N . HIS A 1 98 ? -7.766 -4.203 3.031 1 97.25 98 HIS A N 1
ATOM 775 C CA . HIS A 1 98 ? -6.816 -4.578 4.074 1 97.25 98 HIS A CA 1
ATOM 776 C C . HIS A 1 98 ? -7.457 -5.523 5.086 1 97.25 98 HIS A C 1
ATOM 778 O O . HIS A 1 98 ? -7.895 -5.09 6.156 1 97.25 98 HIS A O 1
ATOM 784 N N . TYR A 1 99 ? -7.484 -6.879 4.766 1 95.38 99 TYR A N 1
ATOM 785 C CA . TYR A 1 99 ? -8.102 -7.91 5.59 1 95.38 99 TYR A CA 1
ATOM 786 C C . TYR A 1 99 ? -7.086 -8.977 5.984 1 95.38 99 TYR A C 1
ATOM 788 O O . TYR A 1 99 ? -6.629 -9.75 5.141 1 95.38 99 TYR A O 1
ATOM 796 N N . ALA A 1 100 ? -6.898 -9.086 7.277 1 93.81 100 ALA A N 1
ATOM 797 C CA . ALA A 1 100 ? -5.938 -10.07 7.766 1 93.81 100 ALA A CA 1
ATOM 798 C C . ALA A 1 100 ? -6.395 -11.492 7.441 1 93.81 100 ALA A C 1
ATOM 800 O O . ALA A 1 100 ? -5.57 -12.367 7.164 1 93.81 100 ALA A O 1
ATOM 801 N N . PHE A 1 101 ? -7.648 -11.758 7.438 1 94.06 101 PHE A N 1
ATOM 802 C CA . PHE A 1 101 ? -8.156 -13.102 7.207 1 94.06 101 PHE A CA 1
ATOM 803 C C . PHE A 1 101 ? -7.918 -13.531 5.762 1 94.06 101 PHE A C 1
ATOM 805 O O . PHE A 1 101 ? -7.793 -14.727 5.477 1 94.06 101 PHE A O 1
ATOM 812 N N . VAL A 1 102 ? -7.906 -12.594 4.863 1 97.25 102 VAL A N 1
ATOM 813 C CA . VAL A 1 102 ? -7.594 -12.883 3.467 1 97.25 102 VAL A CA 1
ATOM 814 C C . VAL A 1 102 ? -6.156 -13.383 3.35 1 97.25 102 VAL A C 1
ATOM 816 O O . VAL A 1 102 ? -5.887 -14.352 2.629 1 97.25 102 VAL A O 1
ATOM 819 N N . VAL A 1 103 ? -5.277 -12.758 4.09 1 97.19 103 VAL A N 1
ATOM 820 C CA . VAL A 1 103 ? -3.863 -13.109 4.086 1 97.19 103 VAL A CA 1
ATOM 821 C C . VAL A 1 103 ? -3.674 -14.492 4.715 1 97.19 103 VAL A C 1
ATOM 823 O O . VAL A 1 103 ? -2.904 -15.312 4.211 1 97.19 103 VAL A O 1
ATOM 826 N N . ASP A 1 104 ? -4.387 -14.695 5.742 1 96.12 104 ASP A N 1
ATOM 827 C CA . ASP A 1 104 ? -4.316 -15.992 6.41 1 96.12 104 ASP A CA 1
ATOM 828 C C . ASP A 1 104 ? -4.691 -17.125 5.453 1 96.12 104 ASP A C 1
ATOM 830 O O . ASP A 1 104 ? -4.004 -18.141 5.387 1 96.12 104 ASP A O 1
ATOM 834 N N . ALA A 1 105 ? -5.766 -16.969 4.746 1 96.94 105 ALA A N 1
ATOM 835 C CA . ALA A 1 105 ? -6.199 -17.953 3.762 1 96.94 105 ALA A CA 1
ATOM 836 C C . ALA A 1 105 ? -5.156 -18.125 2.662 1 96.94 105 ALA A C 1
ATOM 838 O O . ALA A 1 105 ? -4.945 -19.234 2.16 1 96.94 105 ALA A O 1
ATOM 839 N N . PHE A 1 106 ? -4.543 -17.062 2.27 1 97.75 106 PHE A N 1
ATOM 840 C CA . PHE A 1 106 ? -3.512 -17.094 1.239 1 97.75 106 PHE A CA 1
ATOM 841 C C . PHE A 1 106 ? -2.32 -17.922 1.689 1 97.75 106 PHE A C 1
ATOM 843 O O . PHE A 1 106 ? -1.771 -18.703 0.907 1 97.75 106 PHE A O 1
ATOM 850 N N . ILE A 1 107 ? -1.91 -17.75 2.914 1 96.5 107 ILE A N 1
ATOM 851 C CA . ILE A 1 107 ? -0.8 -18.516 3.482 1 96.5 107 ILE A CA 1
ATOM 852 C C . ILE A 1 107 ? -1.137 -20 3.479 1 96.5 107 ILE A C 1
ATOM 854 O O . ILE A 1 107 ? -0.294 -20.828 3.135 1 96.5 107 ILE A O 1
ATOM 858 N N . LYS A 1 108 ? -2.338 -20.344 3.838 1 95.88 108 LYS A N 1
ATOM 859 C CA . LYS A 1 108 ? -2.775 -21.734 3.826 1 95.88 108 LYS A CA 1
ATOM 860 C C . LYS A 1 108 ? -2.734 -22.312 2.416 1 95.88 108 LYS A C 1
ATOM 862 O O . LYS A 1 108 ? -2.361 -23.469 2.225 1 95.88 108 LYS A O 1
ATOM 867 N N . LEU A 1 109 ? -3.148 -21.484 1.444 1 96 109 LEU A N 1
ATOM 868 C CA . LEU A 1 109 ? -3.059 -21.906 0.053 1 96 109 LEU A CA 1
ATOM 869 C C . LEU A 1 109 ? -1.618 -22.25 -0.319 1 96 109 LEU A C 1
ATOM 871 O O . LEU A 1 109 ? -1.357 -23.266 -0.951 1 96 109 LEU A O 1
ATOM 875 N N . MET A 1 110 ? -0.694 -21.391 0.023 1 93 110 MET A N 1
ATOM 876 C CA . MET A 1 110 ? 0.72 -21.578 -0.291 1 93 110 MET A CA 1
ATOM 877 C C . MET A 1 110 ? 1.246 -22.875 0.317 1 93 110 MET A C 1
ATOM 879 O O . MET A 1 110 ? 1.998 -23.609 -0.329 1 93 110 MET A O 1
ATOM 883 N N . LYS A 1 111 ? 0.836 -23.109 1.482 1 91.31 111 LYS A N 1
ATOM 884 C CA . LYS A 1 111 ? 1.306 -24.297 2.193 1 91.31 111 LYS A CA 1
ATOM 885 C C . LYS A 1 111 ? 0.755 -25.578 1.562 1 91.31 111 LYS A C 1
ATOM 887 O O . LYS A 1 111 ? 1.397 -26.625 1.609 1 91.31 111 LYS A O 1
ATOM 892 N N . SER A 1 112 ? -0.36 -25.469 1.031 1 90.12 112 SER A N 1
ATOM 893 C CA . SER A 1 112 ? -1.007 -26.641 0.449 1 90.12 112 SER A CA 1
ATOM 894 C C . SER A 1 112 ? -0.54 -26.875 -0.983 1 90.12 112 SER A C 1
ATOM 896 O O . SER A 1 112 ? -0.834 -27.906 -1.575 1 90.12 112 SER A O 1
ATOM 898 N N . ASN A 1 113 ? 0.176 -25.906 -1.497 1 85.25 113 ASN A N 1
ATOM 899 C CA . ASN A 1 113 ? 0.63 -26 -2.881 1 85.25 113 ASN A CA 1
ATOM 900 C C . ASN A 1 113 ? 1.975 -26.719 -2.982 1 85.25 113 ASN A C 1
ATOM 902 O O . ASN A 1 113 ? 2.955 -26.297 -2.365 1 85.25 113 ASN A O 1
ATOM 906 N N . ASP A 1 114 ? 2.059 -27.703 -3.822 1 79.5 114 ASP A N 1
ATOM 907 C CA . ASP A 1 114 ? 3.27 -28.516 -3.938 1 79.5 114 ASP A CA 1
ATOM 908 C C . ASP A 1 114 ? 4.043 -28.172 -5.207 1 79.5 114 ASP A C 1
ATOM 910 O O . ASP A 1 114 ? 5.012 -28.844 -5.555 1 79.5 114 ASP A O 1
ATOM 914 N N . ASN A 1 115 ? 3.633 -27.156 -5.789 1 80.62 115 ASN A N 1
ATOM 915 C CA . ASN A 1 115 ? 4.34 -26.766 -7.008 1 80.62 115 ASN A CA 1
ATOM 916 C C . ASN A 1 115 ? 5.73 -26.234 -6.703 1 80.62 115 ASN A C 1
ATOM 918 O O . ASN A 1 115 ? 5.91 -25.453 -5.754 1 80.62 115 ASN A O 1
ATOM 922 N N . SER A 1 116 ? 6.633 -26.594 -7.516 1 82.38 116 SER A N 1
ATOM 923 C CA . SER A 1 116 ? 8.016 -26.203 -7.301 1 82.38 116 SER A CA 1
ATOM 924 C C . SER A 1 116 ? 8.281 -24.797 -7.84 1 82.38 116 SER A C 1
ATOM 926 O O . SER A 1 116 ? 9.289 -24.172 -7.492 1 82.38 116 SER A O 1
ATOM 928 N N . LYS A 1 117 ? 7.41 -24.422 -8.711 1 86.56 117 LYS A N 1
ATOM 929 C CA . LYS A 1 117 ? 7.559 -23.094 -9.289 1 86.56 117 LYS A CA 1
ATOM 930 C C . LYS A 1 117 ? 6.234 -22.328 -9.273 1 86.56 117 LYS A C 1
ATOM 932 O O . LYS A 1 117 ? 5.215 -22.844 -9.742 1 86.56 117 LYS A O 1
ATOM 937 N N . TYR A 1 118 ? 6.289 -21.125 -8.633 1 89.06 118 TYR A N 1
ATOM 938 C CA . TYR A 1 118 ? 5.082 -20.312 -8.672 1 89.06 118 TYR A CA 1
ATOM 939 C C . TYR A 1 118 ? 5.418 -18.828 -8.531 1 89.06 118 TYR A C 1
ATOM 941 O O . TYR A 1 118 ? 6.488 -18.484 -8.031 1 89.06 118 TYR A O 1
ATOM 949 N N . GLU A 1 119 ? 4.559 -18.078 -9.148 1 89.44 119 GLU A N 1
ATOM 950 C CA . GLU A 1 119 ? 4.555 -16.625 -9.008 1 89.44 119 GLU A CA 1
ATOM 951 C C . GLU A 1 119 ? 3.195 -16.109 -8.531 1 89.44 119 GLU A C 1
ATOM 953 O O . GLU A 1 119 ? 2.242 -16.062 -9.305 1 89.44 119 GLU A O 1
ATOM 958 N N . PHE A 1 120 ? 3.135 -15.789 -7.27 1 95.69 120 PHE A N 1
ATOM 959 C CA . PHE A 1 120 ? 1.887 -15.32 -6.672 1 95.69 120 PHE A CA 1
ATOM 960 C C . PHE A 1 120 ? 1.948 -13.828 -6.383 1 95.69 120 PHE A C 1
ATOM 962 O O . PHE A 1 120 ? 3.035 -13.258 -6.266 1 95.69 120 PHE A O 1
ATOM 969 N N . THR A 1 121 ? 0.792 -13.203 -6.375 1 96.5 121 THR A N 1
ATOM 970 C CA . THR A 1 121 ? 0.669 -11.797 -6.027 1 96.5 121 THR A CA 1
ATOM 971 C C . THR A 1 121 ? -0.479 -11.578 -5.047 1 96.5 121 THR A C 1
ATOM 973 O O . THR A 1 121 ? -1.577 -12.102 -5.242 1 96.5 121 THR A O 1
ATOM 976 N N . LEU A 1 122 ? -0.193 -10.969 -3.99 1 98.38 122 LEU A N 1
ATOM 977 C CA . LEU A 1 122 ? -1.189 -10.539 -3.016 1 98.38 122 LEU A CA 1
ATOM 978 C C . LEU A 1 122 ? -1.067 -9.047 -2.734 1 98.38 122 LEU A C 1
ATOM 980 O O . LEU A 1 122 ? -0.146 -8.609 -2.035 1 98.38 122 LEU A O 1
ATOM 984 N N . LYS A 1 123 ? -2.062 -8.281 -3.211 1 97.75 123 LYS A N 1
ATOM 985 C CA . LYS A 1 123 ? -2.025 -6.832 -3.062 1 97.75 123 LYS A CA 1
ATOM 986 C C . LYS A 1 123 ? -3.162 -6.34 -2.172 1 97.75 123 LYS A C 1
ATOM 988 O O . LYS A 1 123 ? -4.332 -6.648 -2.42 1 97.75 123 LYS A O 1
ATOM 993 N N . GLU A 1 124 ? -2.857 -5.668 -1.145 1 98.06 124 GLU A N 1
ATOM 994 C CA . GLU A 1 124 ? -3.811 -4.867 -0.383 1 98.06 124 GLU A CA 1
ATOM 995 C C . GLU A 1 124 ? -3.807 -3.414 -0.846 1 98.06 124 GLU A C 1
ATOM 997 O O . GLU A 1 124 ? -2.844 -2.684 -0.604 1 98.06 124 GLU A O 1
ATOM 1002 N N . THR A 1 125 ? -4.879 -3.041 -1.515 1 96.31 125 THR A N 1
ATOM 1003 C CA . THR A 1 125 ? -4.801 -1.775 -2.236 1 96.31 125 THR A CA 1
ATOM 1004 C C . THR A 1 125 ? -6.141 -1.053 -2.213 1 96.31 125 THR A C 1
ATOM 1006 O O . THR A 1 125 ? -7.062 -1.465 -1.504 1 96.31 125 THR A O 1
ATOM 1009 N N . LYS A 1 126 ? -6.203 0.069 -2.883 1 95.62 126 LYS A N 1
ATOM 1010 C CA . LYS A 1 126 ? -7.383 0.924 -2.936 1 95.62 126 LYS A CA 1
ATOM 1011 C C . LYS A 1 126 ? -8.562 0.197 -3.582 1 95.62 126 LYS A C 1
ATOM 1013 O O . LYS A 1 126 ? -8.375 -0.59 -4.512 1 95.62 126 LYS A O 1
ATOM 1018 N N . THR A 1 127 ? -9.734 0.557 -3.133 1 95.94 127 THR A N 1
ATOM 1019 C CA . THR A 1 127 ? -10.945 -0.157 -3.537 1 95.94 127 THR A CA 1
ATOM 1020 C C . THR A 1 127 ? -11.125 -0.106 -5.051 1 95.94 127 THR A C 1
ATOM 1022 O O . THR A 1 127 ? -11.344 -1.137 -5.691 1 95.94 127 THR A O 1
ATOM 1025 N N . TYR A 1 128 ? -10.953 1.031 -5.637 1 92.62 128 TYR A N 1
ATOM 1026 C CA . TYR A 1 128 ? -11.125 1.158 -7.082 1 92.62 128 TYR A CA 1
ATOM 1027 C C . TYR A 1 128 ? -10.094 0.32 -7.824 1 92.62 128 TYR A C 1
ATOM 1029 O O . TYR A 1 128 ? -10.398 -0.281 -8.859 1 92.62 128 TYR A O 1
ATOM 1037 N N . GLU A 1 129 ? -8.891 0.344 -7.34 1 94.44 129 GLU A N 1
ATOM 1038 C CA . GLU A 1 129 ? -7.812 -0.422 -7.961 1 94.44 129 GLU A CA 1
ATOM 1039 C C . GLU A 1 129 ? -8.109 -1.919 -7.926 1 94.44 129 GLU A C 1
ATOM 1041 O O . GLU A 1 129 ? -7.734 -2.652 -8.844 1 94.44 129 GLU A O 1
ATOM 1046 N N . ILE A 1 130 ? -8.766 -2.383 -6.863 1 97.81 130 ILE A N 1
ATOM 1047 C CA . ILE A 1 130 ? -9.156 -3.787 -6.781 1 97.81 130 ILE A CA 1
ATOM 1048 C C . ILE A 1 130 ? -10.078 -4.137 -7.945 1 97.81 130 ILE A C 1
ATOM 1050 O O . ILE A 1 130 ? -9.875 -5.145 -8.625 1 97.81 130 ILE A O 1
ATOM 1054 N N . ILE A 1 131 ? -11.008 -3.303 -8.148 1 95.94 131 ILE A N 1
ATOM 1055 C CA . ILE A 1 131 ? -11.977 -3.516 -9.219 1 95.94 131 ILE A CA 1
ATOM 1056 C C . ILE A 1 131 ? -11.273 -3.482 -10.57 1 95.94 131 ILE A C 1
ATOM 1058 O O . ILE A 1 131 ? -11.492 -4.355 -11.414 1 95.94 131 ILE A O 1
ATOM 1062 N N . GLU A 1 132 ? -10.391 -2.541 -10.719 1 91.12 132 GLU A N 1
ATOM 1063 C CA . GLU A 1 132 ? -9.633 -2.418 -11.961 1 91.12 132 GLU A CA 1
ATOM 1064 C C . GLU A 1 132 ? -8.75 -3.641 -12.195 1 91.12 132 GLU A C 1
ATOM 1066 O O . GLU A 1 132 ? -8.625 -4.113 -13.328 1 91.12 132 GLU A O 1
ATOM 1071 N N . ASP A 1 133 ? -8.133 -4.102 -11.164 1 92.75 133 ASP A N 1
ATOM 1072 C CA . ASP A 1 133 ? -7.258 -5.266 -11.266 1 92.75 133 ASP A CA 1
ATOM 1073 C C . ASP A 1 133 ? -8.031 -6.488 -11.766 1 92.75 133 ASP A C 1
ATOM 1075 O O . ASP A 1 133 ? -7.539 -7.227 -12.625 1 92.75 133 ASP A O 1
ATOM 1079 N N . VAL A 1 134 ? -9.203 -6.703 -11.242 1 93.56 134 VAL A N 1
ATOM 1080 C CA . VAL A 1 134 ? -10.008 -7.855 -11.633 1 93.56 134 VAL A CA 1
ATOM 1081 C C . VAL A 1 134 ? -10.531 -7.66 -13.055 1 93.56 134 VAL A C 1
ATOM 1083 O O . VAL A 1 134 ? -10.5 -8.586 -13.867 1 93.56 134 VAL A O 1
ATOM 1086 N N . LYS A 1 135 ? -10.961 -6.453 -13.297 1 88.94 135 LYS A N 1
ATOM 1087 C CA . LYS A 1 135 ? -11.477 -6.105 -14.617 1 88.94 135 LYS A CA 1
ATOM 1088 C C . LYS A 1 135 ? -10.438 -6.391 -15.703 1 88.94 135 LYS A C 1
ATOM 1090 O O . LYS A 1 135 ? -10.773 -6.934 -16.75 1 88.94 135 LYS A O 1
ATOM 1095 N N . THR A 1 136 ? -9.203 -6.027 -15.414 1 81.44 136 THR A N 1
ATOM 1096 C CA . THR A 1 136 ? -8.141 -6.121 -16.406 1 81.44 136 THR A CA 1
ATOM 1097 C C . THR A 1 136 ? -7.395 -7.445 -16.281 1 81.44 136 THR A C 1
ATOM 1099 O O . THR A 1 136 ? -6.344 -7.629 -16.906 1 81.44 136 THR A O 1
ATOM 1102 N N . LEU A 1 137 ? -7.809 -8.297 -15.383 1 80.25 137 LEU A N 1
ATOM 1103 C CA . LEU A 1 137 ? -7.301 -9.656 -15.203 1 80.25 137 LEU A CA 1
ATOM 1104 C C . LEU A 1 137 ? -5.879 -9.633 -14.648 1 80.25 137 LEU A C 1
ATOM 1106 O O . LEU A 1 137 ? -5.117 -10.586 -14.844 1 80.25 137 LEU A O 1
ATOM 1110 N N . LYS A 1 138 ? -5.566 -8.516 -14.07 1 86.5 138 LYS A N 1
ATOM 1111 C CA . LYS A 1 138 ? -4.332 -8.469 -13.289 1 86.5 138 LYS A CA 1
ATOM 1112 C C . LYS A 1 138 ? -4.453 -9.297 -12.023 1 86.5 138 LYS A C 1
ATOM 1114 O O . LYS A 1 138 ? -3.451 -9.797 -11.5 1 86.5 138 LYS A O 1
ATOM 1119 N N . SER A 1 139 ? -5.688 -9.375 -11.57 1 94.31 139 SER A N 1
ATOM 1120 C CA . SER A 1 139 ? -6.004 -10.234 -10.438 1 94.31 139 SER A CA 1
ATOM 1121 C C . SER A 1 139 ? -7.129 -11.203 -10.773 1 94.31 139 SER A C 1
ATOM 1123 O O . SER A 1 139 ? -8.078 -10.844 -11.461 1 94.31 139 SER A O 1
ATOM 1125 N N . ASP A 1 140 ? -6.934 -12.391 -10.258 1 94.31 140 ASP A N 1
ATOM 1126 C CA . ASP A 1 140 ? -7.949 -13.422 -10.445 1 94.31 140 ASP A CA 1
ATOM 1127 C C . ASP A 1 140 ? -9.188 -13.141 -9.594 1 94.31 140 ASP A C 1
ATOM 1129 O O . ASP A 1 140 ? -10.312 -13.391 -10.023 1 94.31 140 ASP A O 1
ATOM 1133 N N . ILE A 1 141 ? -8.883 -12.672 -8.43 1 97.75 141 ILE A N 1
ATOM 1134 C CA . ILE A 1 141 ? -9.922 -12.445 -7.43 1 97.75 141 ILE A CA 1
ATOM 1135 C C . ILE A 1 141 ? -9.68 -11.117 -6.719 1 97.75 141 ILE A C 1
ATOM 1137 O O . ILE A 1 141 ? -8.531 -10.719 -6.508 1 97.75 141 ILE A O 1
ATOM 1141 N N . GLY A 1 142 ? -10.789 -10.43 -6.422 1 98.69 142 GLY A N 1
ATOM 1142 C CA . GLY A 1 142 ? -10.766 -9.281 -5.531 1 98.69 142 GLY A CA 1
ATOM 1143 C C . GLY A 1 142 ? -11.633 -9.469 -4.297 1 98.69 142 GLY A C 1
ATOM 1144 O O . GLY A 1 142 ? -12.641 -10.172 -4.34 1 98.69 142 GLY A O 1
ATOM 1145 N N . ILE A 1 143 ? -11.234 -8.906 -3.178 1 98.62 143 ILE A N 1
ATOM 1146 C CA . ILE A 1 143 ? -12.055 -8.977 -1.973 1 98.62 143 ILE A CA 1
ATOM 1147 C C . ILE A 1 143 ? -12.32 -7.57 -1.439 1 98.62 143 ILE A C 1
ATOM 1149 O O . ILE A 1 143 ? -11.383 -6.785 -1.261 1 98.62 143 ILE A O 1
ATOM 1153 N N . LEU A 1 144 ? -13.562 -7.242 -1.241 1 98.06 144 LEU A N 1
ATOM 1154 C CA . LEU A 1 144 ? -13.992 -5.938 -0.754 1 98.06 144 LEU A CA 1
ATOM 1155 C C . LEU A 1 144 ? -15.367 -6.031 -0.095 1 98.06 144 LEU A C 1
ATOM 1157 O O . LEU A 1 144 ? -15.945 -7.117 -0.009 1 98.06 144 LEU A O 1
ATOM 1161 N N . TYR A 1 145 ? -15.852 -4.934 0.419 1 96.25 145 TYR A N 1
ATOM 1162 C CA . TYR A 1 145 ? -17.172 -4.969 1.025 1 96.25 145 TYR A CA 1
ATOM 1163 C C . TYR A 1 145 ? -18.156 -4.086 0.256 1 96.25 145 TYR A C 1
ATOM 1165 O O . TYR A 1 145 ? -17.734 -3.215 -0.513 1 96.25 145 TYR A O 1
ATOM 1173 N N . THR A 1 146 ? -19.391 -4.359 0.391 1 95 146 THR A N 1
ATOM 1174 C CA . THR A 1 146 ? -20.484 -3.482 0.001 1 95 146 THR A CA 1
ATOM 1175 C C . THR A 1 146 ? -21.438 -3.26 1.169 1 95 146 THR A C 1
ATOM 1177 O O . THR A 1 146 ? -21.469 -4.055 2.109 1 95 146 THR A O 1
ATOM 1180 N N . ASN A 1 147 ? -22.031 -2.137 1.18 1 91.94 147 ASN A N 1
ATOM 1181 C CA . ASN A 1 147 ? -23.094 -1.835 2.131 1 91.94 147 ASN A CA 1
ATOM 1182 C C . ASN A 1 147 ? -24.172 -0.961 1.505 1 91.94 147 ASN A C 1
ATOM 1184 O O . ASN A 1 147 ? -24.141 -0.699 0.301 1 91.94 147 ASN A O 1
ATOM 1188 N N . ASP A 1 148 ? -25.094 -0.601 2.297 1 88.56 148 ASP A N 1
ATOM 1189 C CA . ASP A 1 148 ? -26.234 0.156 1.769 1 88.56 148 ASP A CA 1
ATOM 1190 C C . ASP A 1 148 ? -25.781 1.514 1.232 1 88.56 148 ASP A C 1
ATOM 1192 O O . ASP A 1 148 ? -26.344 2.027 0.269 1 88.56 148 ASP A O 1
ATOM 1196 N N . LEU A 1 149 ? -24.781 1.995 1.824 1 84.75 149 LEU A N 1
ATOM 1197 C CA . LEU A 1 149 ? -24.344 3.348 1.5 1 84.75 149 LEU A CA 1
ATOM 1198 C C . LEU A 1 149 ? -23.594 3.375 0.17 1 84.75 149 LEU A C 1
ATOM 1200 O O . LEU A 1 149 ? -23.641 4.367 -0.557 1 84.75 149 LEU A O 1
ATOM 1204 N N . ASN A 1 150 ? -22.859 2.283 -0.16 1 88.94 150 ASN A N 1
ATOM 1205 C CA . ASN A 1 150 ? -22.031 2.34 -1.359 1 88.94 150 ASN A CA 1
ATOM 1206 C C . ASN A 1 150 ? -22.531 1.369 -2.428 1 88.94 150 ASN A C 1
ATOM 1208 O O . ASN A 1 150 ? -21.953 1.291 -3.516 1 88.94 150 ASN A O 1
ATOM 1212 N N . SER A 1 151 ? -23.625 0.673 -2.246 1 91.88 151 SER A N 1
ATOM 1213 C CA . SER A 1 151 ? -24.062 -0.426 -3.096 1 91.88 151 SER A CA 1
ATOM 1214 C C . SER A 1 151 ? -24.406 0.064 -4.496 1 91.88 151 SER A C 1
ATOM 1216 O O . SER A 1 151 ? -24.125 -0.613 -5.488 1 91.88 151 SER A O 1
ATOM 1218 N N . LYS A 1 152 ? -25 1.205 -4.598 1 90.5 152 LYS A N 1
ATOM 1219 C CA . LYS A 1 152 ? -25.406 1.722 -5.902 1 90.5 152 LYS A CA 1
ATOM 1220 C C . LYS A 1 152 ? -24.188 1.964 -6.789 1 90.5 152 LYS A C 1
ATOM 1222 O O . LYS A 1 152 ? -24.141 1.516 -7.938 1 90.5 152 LYS A O 1
ATOM 1227 N N . VAL A 1 153 ? -23.266 2.633 -6.215 1 90.12 153 VAL A N 1
ATOM 1228 C CA . VAL A 1 153 ? -22.047 2.955 -6.949 1 90.12 153 VAL A CA 1
ATOM 1229 C C . VAL A 1 153 ? -21.266 1.676 -7.258 1 90.12 153 VAL A C 1
ATOM 1231 O O . VAL A 1 153 ? -20.812 1.472 -8.383 1 90.12 153 VAL A O 1
ATOM 1234 N N . MET A 1 154 ? -21.141 0.828 -6.348 1 94.12 154 MET A N 1
ATOM 1235 C CA . MET A 1 154 ? -20.391 -0.411 -6.496 1 94.12 154 MET A CA 1
ATOM 1236 C C . MET A 1 154 ? -21.031 -1.323 -7.535 1 94.12 154 MET A C 1
ATOM 1238 O O . MET A 1 154 ? -20.344 -1.855 -8.406 1 94.12 154 MET A O 1
ATOM 1242 N N . ASN A 1 155 ? -22.297 -1.468 -7.453 1 93.88 155 ASN A N 1
ATOM 1243 C CA . ASN A 1 155 ? -22.984 -2.33 -8.398 1 93.88 155 ASN A CA 1
ATOM 1244 C C . ASN A 1 155 ? -22.844 -1.817 -9.828 1 93.88 155 ASN A C 1
ATOM 1246 O O . ASN A 1 155 ? -22.703 -2.605 -10.766 1 93.88 155 ASN A O 1
ATOM 1250 N N . LYS A 1 156 ? -22.953 -0.589 -9.953 1 91.62 156 LYS A N 1
ATOM 1251 C CA . LYS A 1 156 ? -22.766 0 -11.273 1 91.62 156 LYS A CA 1
ATOM 1252 C C . LYS A 1 156 ? -21.359 -0.28 -11.797 1 91.62 156 LYS A C 1
ATOM 1254 O O . LYS A 1 156 ? -21.188 -0.646 -12.961 1 91.62 156 LYS A O 1
ATOM 1259 N N . LEU A 1 157 ? -20.422 -0.095 -10.953 1 92.38 157 LEU A N 1
ATOM 1260 C CA . LEU A 1 157 ? -19.031 -0.35 -11.336 1 92.38 157 LEU A CA 1
ATOM 1261 C C . LEU A 1 157 ? -18.828 -1.815 -11.703 1 92.38 157 LEU A C 1
ATOM 1263 O O . LEU A 1 157 ? -18.156 -2.125 -12.688 1 92.38 157 LEU A O 1
ATOM 1267 N N . PHE A 1 158 ? -19.422 -2.68 -10.898 1 95.94 158 PHE A N 1
ATOM 1268 C CA . PHE A 1 158 ? -19.312 -4.105 -11.188 1 95.94 158 PHE A CA 1
ATOM 1269 C C . PHE A 1 158 ? -19.922 -4.422 -12.555 1 95.94 158 PHE A C 1
ATOM 1271 O O . PHE A 1 158 ? -19.297 -5.125 -13.359 1 95.94 158 PHE A O 1
ATOM 1278 N N . SER A 1 159 ? -21.031 -3.912 -12.789 1 93.38 159 SER A N 1
ATOM 1279 C CA . SER A 1 159 ? -21.719 -4.156 -14.047 1 93.38 159 SER A CA 1
ATOM 1280 C C . SER A 1 159 ? -20.922 -3.605 -15.227 1 93.38 159 SER A C 1
ATOM 1282 O O . SER A 1 159 ? -20.688 -4.312 -16.219 1 93.38 159 SER A O 1
ATOM 1284 N N . ASP A 1 160 ? -20.484 -2.424 -15.062 1 90.06 160 ASP A N 1
ATOM 1285 C CA . ASP A 1 160 ? -19.734 -1.758 -16.125 1 90.06 160 ASP A CA 1
ATOM 1286 C C . ASP A 1 160 ? -18.406 -2.484 -16.406 1 90.06 160 ASP A C 1
ATOM 1288 O O . ASP A 1 160 ? -17.875 -2.396 -17.516 1 90.06 160 ASP A O 1
ATOM 1292 N N . SER A 1 161 ? -17.984 -3.207 -15.438 1 89.75 161 SER A N 1
ATOM 1293 C CA . SER A 1 161 ? -16.672 -3.832 -15.547 1 89.75 161 SER A CA 1
ATOM 1294 C C . SER A 1 161 ? -16.781 -5.336 -15.781 1 89.75 161 SER A C 1
ATOM 1296 O O . SER A 1 161 ? -15.789 -6.055 -15.75 1 89.75 161 SER A O 1
ATOM 1298 N N . ASN A 1 162 ? -18.016 -5.844 -15.953 1 91 162 ASN A N 1
ATOM 1299 C CA . ASN A 1 162 ? -18.297 -7.266 -16.141 1 91 162 ASN A CA 1
ATOM 1300 C C . ASN A 1 162 ? -17.734 -8.102 -14.992 1 91 162 ASN A C 1
ATOM 1302 O O . ASN A 1 162 ? -17.031 -9.094 -15.227 1 91 162 ASN A O 1
ATOM 1306 N N . ILE A 1 163 ? -17.984 -7.602 -13.875 1 96.56 163 ILE A N 1
ATOM 1307 C CA . ILE A 1 163 ? -17.516 -8.227 -12.648 1 96.56 163 ILE A CA 1
ATOM 1308 C C . ILE A 1 163 ? -18.703 -8.812 -11.883 1 96.56 163 ILE A C 1
ATOM 1310 O O . ILE A 1 163 ? -19.781 -8.203 -11.844 1 96.56 163 ILE A O 1
ATOM 1314 N N . LYS A 1 164 ? -18.484 -9.961 -11.281 1 97 164 LYS A N 1
ATOM 1315 C CA . LYS A 1 164 ? -19.453 -10.586 -10.391 1 97 164 LYS A CA 1
ATOM 1316 C C . LYS A 1 164 ? -19.016 -10.461 -8.93 1 97 164 LYS A C 1
ATOM 1318 O O . LYS A 1 164 ? -17.859 -10.734 -8.602 1 97 164 LYS A O 1
ATOM 1323 N N . PHE A 1 165 ? -19.938 -10.016 -8.172 1 97.88 165 PHE A N 1
ATOM 1324 C CA . PHE A 1 165 ? -19.719 -9.961 -6.73 1 97.88 165 PHE A CA 1
ATOM 1325 C C . PHE A 1 165 ? -20.406 -11.141 -6.039 1 97.88 165 PHE A C 1
ATOM 1327 O O . PHE A 1 165 ? -21.594 -11.391 -6.242 1 97.88 165 PHE A O 1
ATOM 1334 N N . THR A 1 166 ? -19.672 -11.906 -5.199 1 97.69 166 THR A N 1
ATOM 1335 C CA . THR A 1 166 ? -20.188 -13.031 -4.422 1 97.69 166 THR A CA 1
ATOM 1336 C C . THR A 1 166 ? -20.016 -12.789 -2.928 1 97.69 166 THR A C 1
ATOM 1338 O O . THR A 1 166 ? -18.891 -12.727 -2.432 1 97.69 166 THR A O 1
ATOM 1341 N N . PRO A 1 167 ? -21.109 -12.719 -2.215 1 96.44 167 PRO A N 1
ATOM 1342 C CA . PRO A 1 167 ? -21.016 -12.445 -0.779 1 96.44 167 PRO A CA 1
ATOM 1343 C C . PRO A 1 167 ? -20.359 -13.594 -0.009 1 96.44 167 PRO A C 1
ATOM 1345 O O . PRO A 1 167 ? -20.578 -14.766 -0.334 1 96.44 167 PRO A O 1
ATOM 1348 N N . LEU A 1 168 ? -19.578 -13.219 0.983 1 95.25 168 LEU A N 1
ATOM 1349 C CA . LEU A 1 168 ? -18.969 -14.188 1.891 1 95.25 168 LEU A CA 1
ATOM 1350 C C . LEU A 1 168 ? -19.688 -14.195 3.234 1 95.25 168 LEU A C 1
ATOM 1352 O O . LEU A 1 168 ? -20.234 -15.227 3.645 1 95.25 168 LEU A O 1
ATOM 1356 N N . PHE A 1 169 ? -19.703 -13 3.955 1 92.81 169 PHE A N 1
ATOM 1357 C CA . PHE A 1 169 ? -20.375 -12.891 5.246 1 92.81 169 PHE A CA 1
ATOM 1358 C C . PHE A 1 169 ? -20.703 -11.438 5.559 1 92.81 169 PHE A C 1
ATOM 1360 O O . PHE A 1 169 ? -20.234 -10.531 4.879 1 92.81 169 PHE A O 1
ATOM 1367 N N . ASN A 1 170 ? -21.594 -11.266 6.555 1 93.25 170 ASN A N 1
ATOM 1368 C CA . ASN A 1 170 ? -22.016 -9.938 7.012 1 93.25 170 ASN A CA 1
ATOM 1369 C C . ASN A 1 170 ? -21.438 -9.617 8.383 1 93.25 170 ASN A C 1
ATOM 1371 O O . ASN A 1 170 ? -21.281 -10.508 9.227 1 93.25 170 ASN A O 1
ATOM 1375 N N . VAL A 1 171 ? -21.125 -8.328 8.484 1 91.88 171 VAL A N 1
ATOM 1376 C CA . VAL A 1 171 ? -20.672 -7.867 9.789 1 91.88 171 VAL A CA 1
ATOM 1377 C C . VAL A 1 171 ? -21.25 -6.484 10.078 1 91.88 171 VAL A C 1
ATOM 1379 O O . VAL A 1 171 ? -21.812 -5.84 9.188 1 91.88 171 VAL A O 1
ATOM 1382 N N . THR A 1 172 ? -21.125 -6.141 11.391 1 92.06 172 THR A N 1
ATOM 1383 C CA . THR A 1 172 ? -21.422 -4.773 11.805 1 92.06 172 THR A CA 1
ATOM 1384 C C . THR A 1 172 ? -20.141 -4.004 12.078 1 92.06 172 THR A C 1
ATOM 1386 O O . THR A 1 172 ? -19.109 -4.602 12.406 1 92.06 172 THR A O 1
ATOM 1389 N N . PRO A 1 173 ? -20.219 -2.713 11.938 1 93.19 173 PRO A N 1
ATOM 1390 C CA . PRO A 1 173 ? -18.984 -1.925 12.109 1 93.19 173 PRO A CA 1
ATOM 1391 C C . PRO A 1 173 ? -18.422 -2.012 13.523 1 93.19 173 PRO A C 1
ATOM 1393 O O . PRO A 1 173 ? -19.188 -2.035 14.492 1 93.19 173 PRO A O 1
ATOM 1396 N N . HIS A 1 174 ? -17.141 -2.061 13.617 1 95.12 174 HIS A N 1
ATOM 1397 C CA . HIS A 1 174 ? -16.375 -2.061 14.859 1 95.12 174 HIS A CA 1
ATOM 1398 C C . HIS A 1 174 ? -15.227 -1.058 14.805 1 95.12 174 HIS A C 1
ATOM 1400 O O . HIS A 1 174 ? -14.734 -0.734 13.719 1 95.12 174 HIS A O 1
ATOM 1406 N N . VAL A 1 175 ? -14.852 -0.606 15.992 1 95.5 175 VAL A N 1
ATOM 1407 C CA . VAL A 1 175 ? -13.641 0.204 16.094 1 95.5 175 VAL A CA 1
ATOM 1408 C C . VAL A 1 175 ? -12.461 -0.672 16.516 1 95.5 175 VAL A C 1
ATOM 1410 O O . VAL A 1 175 ? -12.617 -1.555 17.375 1 95.5 175 VAL A O 1
ATOM 1413 N N . PHE A 1 176 ? -11.391 -0.454 15.82 1 96 176 PHE A N 1
ATOM 1414 C CA . PHE A 1 176 ? -10.133 -1.063 16.234 1 96 176 PHE A CA 1
ATOM 1415 C C . PHE A 1 176 ? -9.273 -0.066 17 1 96 176 PHE A C 1
ATOM 1417 O O . PHE A 1 176 ? -9.062 1.061 16.547 1 96 176 PHE A O 1
ATOM 1424 N N . VAL A 1 177 ? -8.836 -0.494 18.188 1 97.06 177 VAL A N 1
ATOM 1425 C CA . VAL A 1 177 ? -8 0.349 19.031 1 97.06 177 VAL A CA 1
ATOM 1426 C C . VAL A 1 177 ? -6.859 -0.48 19.625 1 97.06 177 VAL A C 1
ATOM 1428 O O . VAL A 1 177 ? -6.902 -1.712 19.594 1 97.06 177 VAL A O 1
ATOM 1431 N N . GLY A 1 178 ? -5.809 0.238 20.078 1 95.94 178 GLY A N 1
ATOM 1432 C CA . GLY A 1 178 ? -4.75 -0.459 20.781 1 95.94 178 GLY A CA 1
ATOM 1433 C C . GLY A 1 178 ? -5.188 -0.998 22.141 1 95.94 178 GLY A C 1
ATOM 1434 O O . GLY A 1 178 ? -6.223 -0.586 22.672 1 95.94 178 GLY A O 1
ATOM 1435 N N . LYS A 1 179 ? -4.418 -1.838 22.688 1 94.06 179 LYS A N 1
ATOM 1436 C CA . LYS A 1 179 ? -4.75 -2.564 23.906 1 94.06 179 LYS A CA 1
ATOM 1437 C C . LYS A 1 179 ? -4.828 -1.62 25.094 1 94.06 179 LYS A C 1
ATOM 1439 O O . LYS A 1 179 ? -5.41 -1.964 26.125 1 94.06 179 LYS A O 1
ATOM 1444 N N . ASN A 1 180 ? -4.289 -0.45 25.016 1 94.06 180 ASN A N 1
ATOM 1445 C CA . ASN A 1 180 ? -4.285 0.489 26.141 1 94.06 180 ASN A CA 1
ATOM 1446 C C . ASN A 1 180 ? -5.203 1.678 25.875 1 94.06 180 ASN A C 1
ATOM 1448 O O . ASN A 1 180 ? -5.145 2.684 26.578 1 94.06 180 ASN A O 1
ATOM 1452 N N . HIS A 1 181 ? -5.992 1.586 24.938 1 96.69 181 HIS A N 1
ATOM 1453 C CA . HIS A 1 181 ? -6.832 2.713 24.547 1 96.69 181 HIS A CA 1
ATOM 1454 C C . HIS A 1 181 ? -7.871 3.023 25.625 1 96.69 181 HIS A C 1
ATOM 1456 O O . HIS A 1 181 ? -8.461 2.109 26.203 1 96.69 181 HIS A O 1
ATOM 1462 N N . PRO A 1 182 ? -8.211 4.254 25.828 1 96.06 182 PRO A N 1
ATOM 1463 C CA . PRO A 1 182 ? -9.164 4.664 26.859 1 96.06 182 PRO A CA 1
ATOM 1464 C C . PRO A 1 182 ? -10.578 4.137 26.594 1 96.06 182 PRO A C 1
ATOM 1466 O O . PRO A 1 182 ? -11.352 3.953 27.531 1 96.06 182 PRO A O 1
ATOM 1469 N N . LEU A 1 183 ? -10.875 3.869 25.453 1 96 183 LEU A N 1
ATOM 1470 C CA . LEU A 1 183 ? -12.234 3.49 25.078 1 96 183 LEU A CA 1
ATOM 1471 C C . LEU A 1 183 ? -12.5 2.023 25.406 1 96 183 LEU A C 1
ATOM 1473 O O . LEU A 1 183 ? -13.633 1.555 25.312 1 96 183 LEU A O 1
ATOM 1477 N N . LEU A 1 184 ? -11.508 1.288 25.781 1 94.75 184 LEU A N 1
ATOM 1478 C CA . LEU A 1 184 ? -11.664 -0.14 26.031 1 94.75 184 LEU A CA 1
ATOM 1479 C C . LEU A 1 184 ? -12.562 -0.383 27.25 1 94.75 184 LEU A C 1
ATOM 1481 O O . LEU A 1 184 ? -13.039 -1.501 27.453 1 94.75 184 LEU A O 1
ATOM 1485 N N . ASN A 1 185 ? -12.836 0.578 27.938 1 92.88 185 ASN A N 1
ATOM 1486 C CA . ASN A 1 185 ? -13.734 0.473 29.078 1 92.88 185 ASN A CA 1
ATOM 1487 C C . ASN A 1 185 ? -15.195 0.45 28.641 1 92.88 185 ASN A C 1
ATOM 1489 O O . ASN A 1 185 ? -16.078 0.122 29.422 1 92.88 185 ASN A O 1
ATOM 1493 N N . LYS A 1 186 ? -15.461 0.71 27.391 1 94.69 186 LYS A N 1
ATOM 1494 C CA . LYS A 1 186 ? -16.812 0.724 26.859 1 94.69 186 LYS A CA 1
ATOM 1495 C C . LYS A 1 186 ? -17.125 -0.569 26.109 1 94.69 186 LYS A C 1
ATOM 1497 O O . LYS A 1 186 ? -16.281 -1.078 25.359 1 94.69 186 LYS A O 1
ATOM 1502 N N . LYS A 1 187 ? -18.344 -1.007 26.281 1 94.5 187 LYS A N 1
ATOM 1503 C CA . LYS A 1 187 ? -18.781 -2.189 25.562 1 94.5 187 LYS A CA 1
ATOM 1504 C C . LYS A 1 187 ? -19.188 -1.83 24.125 1 94.5 187 LYS A C 1
ATOM 1506 O O . LYS A 1 187 ? -19.047 -2.645 23.219 1 94.5 187 LYS A O 1
ATOM 1511 N N . VAL A 1 188 ? -19.734 -0.689 23.984 1 96.25 188 VAL A N 1
ATOM 1512 C CA . VAL A 1 188 ? -20.125 -0.129 22.688 1 96.25 188 VAL A CA 1
ATOM 1513 C C . VAL A 1 188 ? -19.734 1.344 22.625 1 96.25 188 VAL A C 1
ATOM 1515 O O . VAL A 1 188 ? -19.859 2.074 23.609 1 96.25 188 VAL A O 1
ATOM 1518 N N . VAL A 1 189 ? -19.234 1.742 21.484 1 95.31 189 VAL A N 1
ATOM 1519 C CA . VAL A 1 189 ? -18.812 3.133 21.359 1 95.31 189 VAL A CA 1
ATOM 1520 C C . VAL A 1 189 ? -19.734 3.875 20.391 1 95.31 189 VAL A C 1
ATOM 1522 O O . VAL A 1 189 ? -20.344 3.264 19.516 1 95.31 189 VAL A O 1
ATOM 1525 N N . THR A 1 190 ? -19.797 5.199 20.594 1 92.44 190 THR A N 1
ATOM 1526 C CA . THR A 1 190 ? -20.547 6.082 19.719 1 92.44 190 THR A CA 1
ATOM 1527 C C . THR A 1 190 ? -19.609 6.996 18.938 1 92.44 190 THR A C 1
ATOM 1529 O O . THR A 1 190 ? -18.422 7.082 19.234 1 92.44 190 THR A O 1
ATOM 1532 N N . MET A 1 191 ? -20.188 7.621 17.984 1 87.19 191 MET A N 1
ATOM 1533 C CA . MET A 1 191 ? -19.406 8.562 17.203 1 87.19 191 MET A CA 1
ATOM 1534 C C . MET A 1 191 ? -18.859 9.688 18.078 1 87.19 191 MET A C 1
ATOM 1536 O O . MET A 1 191 ? -17.766 10.188 17.828 1 87.19 191 MET A O 1
ATOM 1540 N N . GLU A 1 192 ? -19.625 10.07 19.031 1 88.12 192 GLU A N 1
ATOM 1541 C CA . GLU A 1 192 ? -19.203 11.133 19.938 1 88.12 192 GLU A CA 1
ATOM 1542 C C . GLU A 1 192 ? -18 10.703 20.781 1 88.12 192 GLU A C 1
ATOM 1544 O O . GLU A 1 192 ? -17.125 11.516 21.062 1 88.12 192 GLU A O 1
ATOM 1549 N N . ASP A 1 193 ? -18.031 9.445 21.125 1 92.88 193 ASP A N 1
ATOM 1550 C CA . ASP A 1 193 ? -16.922 8.914 21.906 1 92.88 193 ASP A CA 1
ATOM 1551 C C . ASP A 1 193 ? -15.609 9.008 21.125 1 92.88 193 ASP A C 1
ATOM 1553 O O . ASP A 1 193 ? -14.539 9.125 21.719 1 92.88 193 ASP A O 1
ATOM 1557 N N . LEU A 1 194 ? -15.719 9.016 19.797 1 93.25 194 LEU A N 1
ATOM 1558 C CA . LEU A 1 194 ? -14.547 8.883 18.938 1 93.25 194 LEU A CA 1
ATOM 1559 C C . LEU A 1 194 ? -14.016 10.25 18.516 1 93.25 194 LEU A C 1
ATOM 1561 O O . LEU A 1 194 ? -12.883 10.359 18.047 1 93.25 194 LEU A O 1
ATOM 1565 N N . ALA A 1 195 ? -14.719 11.234 18.766 1 87.81 195 ALA A N 1
ATOM 1566 C CA . ALA A 1 195 ? -14.5 12.547 18.172 1 87.81 195 ALA A CA 1
ATOM 1567 C C . ALA A 1 195 ? -13.172 13.141 18.625 1 87.81 195 ALA A C 1
ATOM 1569 O O . ALA A 1 195 ? -12.539 13.906 17.875 1 87.81 195 ALA A O 1
ATOM 1570 N N . SER A 1 196 ? -12.688 12.797 19.75 1 89.31 196 SER A N 1
ATOM 1571 C CA . SER A 1 196 ? -11.508 13.445 20.328 1 89.31 196 SER A CA 1
ATOM 1572 C C . SER A 1 196 ? -10.234 12.695 19.938 1 89.31 196 SER A C 1
ATOM 1574 O O . SER A 1 196 ? -9.125 13.188 20.188 1 89.31 196 SER A O 1
ATOM 1576 N N . PHE A 1 197 ? -10.359 11.508 19.359 1 93.69 197 PHE A N 1
ATOM 1577 C CA . PHE A 1 197 ? -9.195 10.672 19.078 1 93.69 197 PHE A CA 1
ATOM 1578 C C . PHE A 1 197 ? -8.836 10.734 17.594 1 93.69 197 PHE A C 1
ATOM 1580 O O . PHE A 1 197 ? -9.695 10.992 16.75 1 93.69 197 PHE A O 1
ATOM 1587 N N . PRO A 1 198 ? -7.574 10.508 17.281 1 95.06 198 PRO A N 1
ATOM 1588 C CA . PRO A 1 198 ? -7.168 10.523 15.867 1 95.06 198 PRO A CA 1
ATOM 1589 C C . PRO A 1 198 ? -7.789 9.391 15.062 1 95.06 198 PRO A C 1
ATOM 1591 O O . PRO A 1 198 ? -7.723 8.227 15.477 1 95.06 198 PRO A O 1
ATOM 1594 N N . PHE A 1 199 ? -8.391 9.773 14 1 95.19 199 PHE A N 1
ATOM 1595 C CA . PHE A 1 199 ? -8.977 8.805 13.07 1 95.19 199 PHE A CA 1
ATOM 1596 C C . PHE A 1 199 ? -7.961 8.383 12.016 1 95.19 199 PHE A C 1
ATOM 1598 O O . PHE A 1 199 ? -7.469 9.211 11.25 1 95.19 199 PHE A O 1
ATOM 1605 N N . ILE A 1 200 ? -7.609 7.086 12 1 96.38 200 ILE A N 1
ATOM 1606 C CA . ILE A 1 200 ? -6.648 6.551 11.047 1 96.38 200 ILE A CA 1
ATOM 1607 C C . ILE A 1 200 ? -7.391 5.871 9.898 1 96.38 200 ILE A C 1
ATOM 1609 O O . ILE A 1 200 ? -8.195 4.961 10.117 1 96.38 200 ILE A O 1
ATOM 1613 N N . VAL A 1 201 ? -7.137 6.281 8.672 1 93.81 201 VAL A N 1
ATOM 1614 C CA . VAL A 1 201 ? -7.887 5.781 7.523 1 93.81 201 VAL A CA 1
ATOM 1615 C C . VAL A 1 201 ? -6.918 5.371 6.414 1 93.81 201 VAL A C 1
ATOM 1617 O O . VAL A 1 201 ? -5.789 5.855 6.355 1 93.81 201 VAL A O 1
ATOM 1620 N N . PHE A 1 202 ? -7.371 4.492 5.586 1 95.25 202 PHE A N 1
ATOM 1621 C CA . PHE A 1 202 ? -6.547 4.074 4.461 1 95.25 202 PHE A CA 1
ATOM 1622 C C . PHE A 1 202 ? -6.695 5.043 3.291 1 95.25 202 PHE A C 1
ATOM 1624 O O . PHE A 1 202 ? -7.797 5.512 3.002 1 95.25 202 PHE A O 1
ATOM 1631 N N . ASP A 1 203 ? -5.602 5.234 2.658 1 93.56 203 ASP A N 1
ATOM 1632 C CA . ASP A 1 203 ? -5.551 6.062 1.459 1 93.56 203 ASP A CA 1
ATOM 1633 C C . ASP A 1 203 ? -6.355 5.438 0.322 1 93.56 203 ASP A C 1
ATOM 1635 O O . ASP A 1 203 ? -6.246 4.234 0.069 1 93.56 203 ASP A O 1
ATOM 1639 N N . GLN A 1 204 ? -7.227 6.285 -0.341 1 87.31 204 GLN A N 1
ATOM 1640 C CA . GLN A 1 204 ? -7.992 5.801 -1.482 1 87.31 204 GLN A CA 1
ATOM 1641 C C . GLN A 1 204 ? -7.602 6.535 -2.762 1 87.31 204 GLN A C 1
ATOM 1643 O O . GLN A 1 204 ? -8.25 6.375 -3.799 1 87.31 204 GLN A O 1
ATOM 1648 N N . GLY A 1 205 ? -6.633 7.32 -2.66 1 81.31 205 GLY A N 1
ATOM 1649 C CA . GLY A 1 205 ? -6.07 7.945 -3.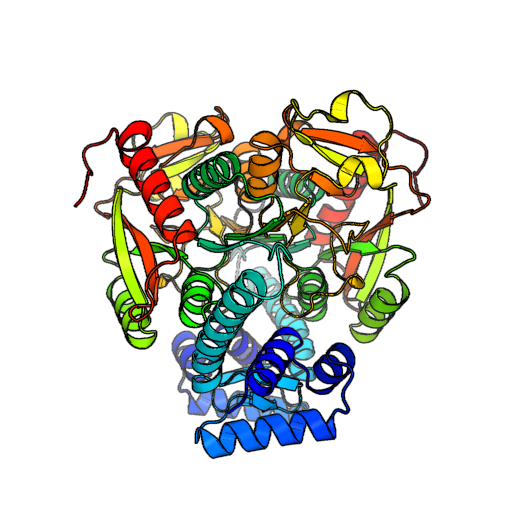846 1 81.31 205 GLY A CA 1
ATOM 1650 C C . GLY A 1 205 ? -6.965 9.016 -4.438 1 81.31 205 GLY A C 1
ATOM 1651 O O . GLY A 1 205 ? -7.641 9.742 -3.705 1 81.31 205 GLY A O 1
ATOM 1652 N N . GLU A 1 206 ? -6.859 9.141 -5.715 1 62.38 206 GLU A N 1
ATOM 1653 C CA . GLU A 1 206 ? -7.551 10.203 -6.43 1 62.38 206 GLU A CA 1
ATOM 1654 C C . GLU A 1 206 ? -9.055 9.953 -6.477 1 62.38 206 GLU A C 1
ATOM 1656 O O . GLU A 1 206 ? -9.844 10.891 -6.598 1 62.38 206 GLU A O 1
ATOM 1661 N N . LYS A 1 207 ? -9.383 8.727 -6.484 1 53.06 207 LYS A N 1
ATOM 1662 C CA . LYS A 1 207 ? -10.805 8.367 -6.488 1 53.06 207 LYS A CA 1
ATOM 1663 C C . LYS A 1 207 ? -11.383 8.406 -5.078 1 53.06 207 LYS A C 1
ATOM 1665 O O . LYS A 1 207 ? -12.328 7.684 -4.77 1 53.06 207 LYS A O 1
ATOM 1670 N N . ASN A 1 208 ? -10.773 9.258 -4.379 1 58.28 208 ASN A N 1
ATOM 1671 C CA . ASN A 1 208 ? -11.188 9.312 -2.98 1 58.28 208 ASN A CA 1
ATOM 1672 C C . ASN A 1 208 ? -12.633 9.789 -2.842 1 58.28 208 ASN A C 1
ATOM 1674 O O . ASN A 1 208 ? -12.961 10.898 -3.27 1 58.28 208 ASN A O 1
ATOM 1678 N N . SER A 1 209 ? -13.523 8.812 -2.609 1 66.56 209 SER A N 1
ATOM 1679 C CA . SER A 1 209 ? -14.914 9.062 -2.236 1 66.56 209 SER A CA 1
ATOM 1680 C C . SER A 1 209 ? -15.352 8.164 -1.083 1 66.56 209 SER A C 1
ATOM 1682 O O . SER A 1 209 ? -14.664 7.191 -0.757 1 66.56 209 SER A O 1
ATOM 1684 N N . LEU A 1 210 ? -16.344 8.586 -0.504 1 71.12 210 LEU A N 1
ATOM 1685 C CA . LEU A 1 210 ? -16.891 7.805 0.602 1 71.12 210 LEU A CA 1
ATOM 1686 C C . LEU A 1 210 ? -17.281 6.406 0.141 1 71.12 210 LEU A C 1
ATOM 1688 O O . LEU A 1 210 ? -17.266 5.457 0.93 1 71.12 210 LEU A O 1
ATOM 1692 N N . ASN A 1 211 ? -17.469 6.254 -1.141 1 79.44 211 ASN A N 1
ATOM 1693 C CA . ASN A 1 211 ? -17.906 4.973 -1.673 1 79.44 211 ASN A CA 1
ATOM 1694 C C . ASN A 1 211 ? -16.766 3.957 -1.727 1 79.44 211 ASN A C 1
ATOM 1696 O O . ASN A 1 211 ? -17.016 2.752 -1.797 1 79.44 211 ASN A O 1
ATOM 1700 N N . PHE A 1 212 ? -15.586 4.516 -1.716 1 87.56 212 PHE A N 1
ATOM 1701 C CA . PHE A 1 212 ? -14.445 3.621 -1.887 1 87.56 212 PHE A CA 1
ATOM 1702 C C . PHE A 1 212 ? -13.68 3.461 -0.577 1 87.56 212 PHE A C 1
ATOM 1704 O O . PHE A 1 212 ? -12.734 2.682 -0.499 1 87.56 212 PHE A O 1
ATOM 1711 N N . SER A 1 213 ? -14.164 4.137 0.434 1 88.56 213 SER A N 1
ATOM 1712 C CA . SER A 1 213 ? -13.5 4.059 1.727 1 88.56 213 SER A CA 1
ATOM 1713 C C . SER A 1 213 ? -13.539 2.639 2.283 1 88.56 213 SER A C 1
ATOM 1715 O O . SER A 1 213 ? -14.539 1.934 2.125 1 88.56 213 SER A O 1
ATOM 1717 N N . GLU A 1 214 ? -12.477 2.285 2.945 1 91.94 214 GLU A N 1
ATOM 1718 C CA . GLU A 1 214 ? -12.453 0.985 3.609 1 91.94 214 GLU A CA 1
ATOM 1719 C C . GLU A 1 214 ? -13.117 1.058 4.98 1 91.94 214 GLU A C 1
ATOM 1721 O O . GLU A 1 214 ? -13.539 0.036 5.531 1 91.94 214 GLU A O 1
ATOM 1726 N N . GLU A 1 215 ? -13.055 2.262 5.434 1 88.06 215 GLU A N 1
ATOM 1727 C CA . GLU A 1 215 ? -13.727 2.457 6.719 1 88.06 215 GLU A CA 1
ATOM 1728 C C . GLU A 1 215 ? -15.242 2.543 6.547 1 88.06 215 GLU A C 1
ATOM 1730 O O . GLU A 1 215 ? -15.734 3.352 5.762 1 88.06 215 GLU A O 1
ATOM 1735 N N . ILE A 1 216 ? -15.953 1.699 7.086 1 82.69 216 ILE A N 1
ATOM 1736 C CA . ILE A 1 216 ? -17.391 1.457 6.934 1 82.69 216 ILE A CA 1
ATOM 1737 C C . ILE A 1 216 ? -18.172 2.719 7.305 1 82.69 216 ILE A C 1
ATOM 1739 O O . ILE A 1 216 ? -19.203 3.018 6.695 1 82.69 216 ILE A O 1
ATOM 1743 N N . LEU A 1 217 ? -17.609 3.439 8.289 1 78.94 217 LEU A N 1
ATOM 1744 C CA . LEU A 1 217 ? -18.219 4.711 8.688 1 78.94 217 LEU A CA 1
ATOM 1745 C C . LEU A 1 217 ? -17.25 5.863 8.461 1 78.94 217 LEU A C 1
ATOM 1747 O O . LEU A 1 217 ? -16.031 5.711 8.656 1 78.94 217 LEU A O 1
ATOM 1751 N N . ASN A 1 218 ? -17.75 6.762 7.703 1 66.69 218 ASN A N 1
ATOM 1752 C CA . ASN A 1 218 ? -16.906 7.93 7.457 1 66.69 218 ASN A CA 1
ATOM 1753 C C . ASN A 1 218 ? -17.297 9.102 8.352 1 66.69 218 ASN A C 1
ATOM 1755 O O . ASN A 1 218 ? -18.484 9.414 8.5 1 66.69 218 ASN A O 1
ATOM 1759 N N . PHE A 1 219 ? -16.188 9.508 8.969 1 65.62 219 PHE A N 1
ATOM 1760 C CA . PHE A 1 219 ? -16.406 10.656 9.844 1 65.62 219 PHE A CA 1
ATOM 1761 C C . PHE A 1 219 ? -15.898 11.938 9.188 1 65.62 219 PHE A C 1
ATOM 1763 O O . PHE A 1 219 ? -14.719 12.047 8.859 1 65.62 219 PHE A O 1
ATOM 1770 N N . SER A 1 220 ? -16.672 12.688 8.617 1 57.78 220 SER A N 1
ATOM 1771 C CA . SER A 1 220 ? -16.312 13.898 7.887 1 57.78 220 SER A CA 1
ATOM 1772 C C . SER A 1 220 ? -15.719 14.953 8.812 1 57.78 220 SER A C 1
ATOM 1774 O O . SER A 1 220 ? -14.961 15.82 8.367 1 57.78 220 SER A O 1
ATOM 1776 N N . ASN A 1 221 ? -15.953 14.875 10.008 1 65.62 221 ASN A N 1
ATOM 1777 C CA . ASN A 1 221 ? -15.586 16.016 10.844 1 65.62 221 ASN A CA 1
ATOM 1778 C C . ASN A 1 221 ? -14.656 15.602 11.984 1 65.62 221 ASN A C 1
ATOM 1780 O O . ASN A 1 221 ? -14.953 15.867 13.148 1 65.62 221 ASN A O 1
ATOM 1784 N N . THR A 1 222 ? -13.547 15 11.5 1 79.88 222 THR A N 1
ATOM 1785 C CA . THR A 1 222 ? -12.609 14.648 12.57 1 79.88 222 THR A CA 1
ATOM 1786 C C . THR A 1 222 ? -11.539 15.727 12.727 1 79.88 222 THR A C 1
ATOM 1788 O O . THR A 1 222 ? -11.078 16.297 11.734 1 79.88 222 THR A O 1
ATOM 1791 N N . ASN A 1 223 ? -11.219 16.062 13.977 1 84.62 223 ASN A N 1
ATOM 1792 C CA . ASN A 1 223 ? -10.203 17.062 14.273 1 84.62 223 ASN A CA 1
ATOM 1793 C C . ASN A 1 223 ? -8.797 16.531 14 1 84.62 223 ASN A C 1
ATOM 1795 O O . ASN A 1 223 ? -7.895 17.297 13.656 1 84.62 223 ASN A O 1
ATOM 1799 N N . LYS A 1 224 ? -8.633 15.25 14.211 1 91.31 224 LYS A N 1
ATOM 1800 C CA . LYS A 1 224 ? -7.352 14.594 14 1 91.31 224 LYS A CA 1
ATOM 1801 C C . LYS A 1 224 ? -7.488 13.398 13.07 1 91.31 224 LYS A C 1
ATOM 1803 O O . LYS A 1 224 ? -8.312 12.508 13.305 1 91.31 224 LYS A O 1
ATOM 1808 N N . SER A 1 225 ? -6.684 13.383 11.992 1 92.19 225 SER A N 1
ATOM 1809 C CA . SER A 1 225 ? -6.742 12.258 11.062 1 92.19 225 SER A CA 1
ATOM 1810 C C . SER A 1 225 ? -5.352 11.898 10.547 1 92.19 225 SER A C 1
ATOM 1812 O O . SER A 1 225 ? -4.48 12.758 10.438 1 92.19 225 SER A O 1
ATOM 1814 N N . ILE A 1 226 ? -5.168 10.672 10.312 1 95.5 226 ILE A N 1
ATOM 1815 C CA . ILE A 1 226 ? -3.943 10.133 9.727 1 95.5 226 ILE A CA 1
ATOM 1816 C C . ILE A 1 226 ? -4.289 9.211 8.562 1 95.5 226 ILE A C 1
ATOM 1818 O O . ILE A 1 226 ? -5.039 8.242 8.727 1 95.5 226 ILE A O 1
ATOM 1822 N N . VAL A 1 227 ? -3.754 9.5 7.426 1 95.31 227 VAL A N 1
ATOM 1823 C CA . VAL A 1 227 ? -3.969 8.68 6.238 1 95.31 227 VAL A CA 1
ATOM 1824 C C . VAL A 1 227 ? -2.777 7.746 6.035 1 95.31 227 VAL A C 1
ATOM 1826 O O . VAL A 1 227 ? -1.626 8.188 6.039 1 95.31 227 VAL A O 1
ATOM 1829 N N . VAL A 1 228 ? -3.086 6.469 5.93 1 97.94 228 VAL A N 1
ATOM 1830 C CA . VAL A 1 228 ? -2.047 5.465 5.73 1 97.94 228 VAL A CA 1
ATOM 1831 C C . VAL A 1 228 ? -2.439 4.535 4.582 1 97.94 228 VAL A C 1
ATOM 1833 O O . VAL A 1 228 ? -3.529 4.664 4.016 1 97.94 228 VAL A O 1
ATOM 1836 N N . ASN A 1 229 ? -1.538 3.6 4.18 1 97.5 229 ASN A N 1
ATOM 1837 C CA . ASN A 1 229 ? -1.886 2.639 3.141 1 97.5 229 ASN A CA 1
ATOM 1838 C C . ASN A 1 229 ? -1.315 1.255 3.441 1 97.5 229 ASN A C 1
ATOM 1840 O O . ASN A 1 229 ? -1.251 0.399 2.559 1 97.5 229 ASN A O 1
ATOM 1844 N N . ASP A 1 230 ? -0.875 1.077 4.594 1 97.62 230 ASP A N 1
ATOM 1845 C CA . ASP A 1 230 ? -0.221 -0.159 5.012 1 97.62 230 ASP A CA 1
ATOM 1846 C C . ASP A 1 230 ? -0.78 -0.652 6.344 1 97.62 230 ASP A C 1
ATOM 1848 O O . ASP A 1 230 ? -0.951 0.132 7.281 1 97.62 230 ASP A O 1
ATOM 1852 N N . ARG A 1 231 ? -1.074 -1.936 6.387 1 96.5 231 ARG A N 1
ATOM 1853 C CA . ARG A 1 231 ? -1.727 -2.494 7.566 1 96.5 231 ARG A CA 1
ATOM 1854 C C . ARG A 1 231 ? -0.777 -2.514 8.758 1 96.5 231 ARG A C 1
ATOM 1856 O O . ARG A 1 231 ? -1.201 -2.318 9.898 1 96.5 231 ARG A O 1
ATOM 1863 N N . ALA A 1 232 ? 0.491 -2.807 8.547 1 96.12 232 ALA A N 1
ATOM 1864 C CA . ALA A 1 232 ? 1.445 -2.762 9.648 1 96.12 232 ALA A CA 1
ATOM 1865 C C . ALA A 1 232 ? 1.531 -1.358 10.242 1 96.12 232 ALA A C 1
ATOM 1867 O O . ALA A 1 232 ? 1.561 -1.195 11.469 1 96.12 232 ALA A O 1
ATOM 1868 N N . THR A 1 233 ? 1.58 -0.395 9.383 1 97.19 233 THR A N 1
ATOM 1869 C CA . THR A 1 233 ? 1.622 0.996 9.82 1 97.19 233 THR A CA 1
ATOM 1870 C C . THR A 1 233 ? 0.374 1.348 10.625 1 97.19 233 THR A C 1
ATOM 1872 O O . THR A 1 233 ? 0.469 1.952 11.695 1 97.19 233 THR A O 1
ATOM 1875 N N . LEU A 1 234 ? -0.79 0.966 10.102 1 97.06 234 LEU A N 1
ATOM 1876 C CA . LEU A 1 234 ? -2.033 1.192 10.836 1 97.06 234 LEU A CA 1
ATOM 1877 C C . LEU A 1 234 ? -1.971 0.566 12.227 1 97.06 234 LEU A C 1
ATOM 1879 O O . LEU A 1 234 ? -2.279 1.224 13.219 1 97.06 234 LEU A O 1
ATOM 1883 N N . SER A 1 235 ? -1.545 -0.66 12.258 1 95.44 235 SER A N 1
ATOM 1884 C CA . SER A 1 235 ? -1.472 -1.384 13.523 1 95.44 235 SER A CA 1
ATOM 1885 C C . SER A 1 235 ? -0.501 -0.711 14.492 1 95.44 235 SER A C 1
ATOM 1887 O O . SER A 1 235 ? -0.787 -0.593 15.688 1 95.44 235 SER A O 1
ATOM 1889 N N . ASN A 1 236 ? 0.612 -0.288 13.969 1 95.69 236 ASN A N 1
ATOM 1890 C CA . ASN A 1 236 ? 1.606 0.381 14.797 1 95.69 236 ASN A CA 1
ATOM 1891 C C . ASN A 1 236 ? 1.069 1.69 15.367 1 95.69 236 ASN A C 1
ATOM 1893 O O . ASN A 1 236 ? 1.327 2.02 16.531 1 95.69 236 ASN A O 1
ATOM 1897 N N . LEU A 1 237 ? 0.372 2.4 14.555 1 96.94 237 LEU A N 1
ATOM 1898 C CA . LEU A 1 237 ? -0.219 3.656 15 1 96.94 237 LEU A CA 1
ATOM 1899 C C . LEU A 1 237 ? -1.286 3.408 16.062 1 96.94 237 LEU A C 1
ATOM 1901 O O . LEU A 1 237 ? -1.371 4.145 17.047 1 96.94 237 LEU A O 1
ATOM 1905 N N . LEU A 1 238 ? -2.098 2.377 15.891 1 96.31 238 LEU A N 1
ATOM 1906 C CA . LEU A 1 238 ? -3.133 2.039 16.859 1 96.31 238 LEU A CA 1
ATOM 1907 C C . LEU A 1 238 ? -2.52 1.697 18.219 1 96.31 238 LEU A C 1
ATOM 1909 O O . LEU A 1 238 ? -3.031 2.113 19.25 1 96.31 238 LEU A O 1
ATOM 1913 N N . THR A 1 239 ? -1.471 0.964 18.188 1 94 239 THR A N 1
ATOM 1914 C CA . THR A 1 239 ? -0.849 0.499 19.422 1 94 239 THR A CA 1
ATOM 1915 C C . THR A 1 239 ? 0.019 1.594 20.031 1 94 239 THR A C 1
ATOM 1917 O O . THR A 1 239 ? 0.199 1.639 21.25 1 94 239 THR A O 1
ATOM 1920 N N . GLY A 1 240 ? 0.511 2.482 19.219 1 93.12 240 GLY A N 1
ATOM 1921 C CA . GLY A 1 240 ? 1.444 3.498 19.688 1 93.12 240 GLY A CA 1
ATOM 1922 C C . GLY A 1 240 ? 0.775 4.824 20 1 93.12 240 GLY A C 1
ATOM 1923 O O . GLY A 1 240 ? 1.439 5.777 20.406 1 93.12 240 GLY A O 1
ATOM 1924 N N . SER A 1 241 ? -0.481 4.91 19.781 1 93.94 241 SER A N 1
ATOM 1925 C CA . SER A 1 241 ? -1.237 6.133 20.031 1 93.94 241 SER A CA 1
ATOM 1926 C C . SER A 1 241 ? -2.65 5.816 20.516 1 93.94 241 SER A C 1
ATOM 1928 O O . SER A 1 241 ? -2.982 4.656 20.766 1 93.94 241 SER A O 1
ATOM 1930 N N . ASP A 1 242 ? -3.412 6.871 20.672 1 95.06 242 ASP A N 1
ATOM 1931 C CA . ASP A 1 242 ? -4.812 6.695 21.047 1 95.06 242 ASP A CA 1
ATOM 1932 C C . ASP A 1 242 ? -5.727 6.789 19.828 1 95.06 242 ASP A C 1
ATOM 1934 O O . ASP A 1 242 ? -6.867 7.242 19.938 1 95.06 242 ASP A O 1
ATOM 1938 N N . GLY A 1 243 ? -5.141 6.469 18.703 1 96.38 243 GLY A N 1
ATOM 1939 C CA . GLY A 1 243 ? -5.934 6.496 17.484 1 96.38 243 GLY A CA 1
ATOM 1940 C C . GLY A 1 243 ? -6.883 5.32 17.359 1 96.38 243 GLY A C 1
ATOM 1941 O O . GLY A 1 243 ? -6.816 4.379 18.141 1 96.38 243 GLY A O 1
ATOM 1942 N N . TYR A 1 244 ? -7.77 5.461 16.359 1 96.25 244 TYR A N 1
ATOM 1943 C CA . TYR A 1 244 ? -8.719 4.395 16.062 1 96.25 244 TYR A CA 1
ATOM 1944 C C . TYR A 1 244 ? -9.008 4.312 14.562 1 96.25 244 TYR A C 1
ATOM 1946 O O . TYR A 1 244 ? -8.672 5.23 13.812 1 96.25 244 TYR A O 1
ATOM 1954 N N . THR A 1 245 ? -9.5 3.207 14.141 1 95.94 245 THR A N 1
ATOM 1955 C CA . THR A 1 245 ? -10.086 3.041 12.812 1 95.94 245 THR A CA 1
ATOM 1956 C C . THR A 1 245 ? -11.383 2.25 12.891 1 95.94 245 THR A C 1
ATOM 1958 O O . THR A 1 245 ? -11.742 1.733 13.953 1 95.94 245 THR A O 1
ATOM 1961 N N . VAL A 1 246 ? -12.164 2.309 11.836 1 94.38 246 VAL A N 1
ATOM 1962 C CA . VAL A 1 246 ? -13.438 1.599 11.789 1 94.38 246 VAL A CA 1
ATOM 1963 C C . VAL A 1 246 ? -13.375 0.491 10.742 1 94.38 246 VAL A C 1
ATOM 1965 O O . VAL A 1 246 ? -13.008 0.739 9.594 1 94.38 246 VAL A O 1
ATOM 1968 N N . GLY A 1 247 ? -13.672 -0.666 11.164 1 93.31 247 GLY A N 1
ATOM 1969 C CA . GLY A 1 247 ? -13.602 -1.789 10.242 1 93.31 247 GLY A CA 1
ATOM 1970 C C . GLY A 1 247 ? -14.602 -2.883 10.555 1 93.31 247 GLY A C 1
ATOM 1971 O O . GLY A 1 247 ? -15.703 -2.604 11.039 1 93.31 247 GLY A O 1
ATOM 1972 N N . THR A 1 248 ? -14.242 -4.121 10.203 1 91.12 248 THR A N 1
ATOM 1973 C CA . THR A 1 248 ? -15.148 -5.262 10.211 1 91.12 248 THR A CA 1
ATOM 1974 C C . THR A 1 248 ? -15.25 -5.863 11.609 1 91.12 248 THR A C 1
ATOM 1976 O O . THR A 1 248 ? -16.172 -6.621 11.906 1 91.12 248 THR A O 1
ATOM 1979 N N . GLY A 1 249 ? -14.289 -5.613 12.398 1 91.56 249 GLY A N 1
ATOM 1980 C CA . GLY A 1 249 ? -14.242 -6.227 13.719 1 91.56 249 GLY A CA 1
ATOM 1981 C C . GLY A 1 249 ? -13.562 -7.586 13.719 1 91.56 249 GLY A C 1
ATOM 1982 O O . GLY A 1 249 ? -13.32 -8.164 14.781 1 91.56 249 GLY A O 1
ATOM 1983 N N . VAL A 1 250 ? -13.227 -8.078 12.594 1 89.25 250 VAL A N 1
ATOM 1984 C CA . VAL A 1 250 ? -12.633 -9.406 12.469 1 89.25 250 VAL A CA 1
ATOM 1985 C C . VAL A 1 250 ? -11.141 -9.336 12.789 1 89.25 250 VAL A C 1
ATOM 1987 O O . VAL A 1 250 ? -10.398 -8.578 12.156 1 89.25 250 VAL A O 1
ATOM 1990 N N . LEU A 1 251 ? -10.727 -10.047 13.828 1 88.44 251 LEU A N 1
ATOM 1991 C CA . LEU A 1 251 ? -9.32 -10.172 14.195 1 88.44 251 LEU A CA 1
ATOM 1992 C C . LEU A 1 251 ? -8.805 -11.578 13.906 1 88.44 251 LEU A C 1
ATOM 1994 O O . LEU A 1 251 ? -9.562 -12.555 13.984 1 88.44 251 LEU A O 1
ATOM 1998 N N . VAL A 1 252 ? -7.609 -11.609 13.445 1 86.94 252 VAL A N 1
ATOM 1999 C CA . VAL A 1 252 ? -6.918 -12.883 13.281 1 86.94 252 VAL A CA 1
ATOM 2000 C C . VAL A 1 252 ? -5.926 -13.078 14.43 1 86.94 252 VAL A C 1
ATOM 2002 O O . VAL A 1 252 ? -4.867 -12.445 14.453 1 86.94 252 VAL A O 1
ATOM 2005 N N . PRO A 1 253 ? -6.195 -13.93 15.312 1 82.56 253 PRO A N 1
ATOM 2006 C CA . PRO A 1 253 ? -5.375 -14.07 16.516 1 82.56 253 PRO A CA 1
ATOM 2007 C C . PRO A 1 253 ? -3.904 -14.328 16.203 1 82.56 253 PRO A C 1
ATOM 2009 O O . PRO A 1 253 ? -3.021 -13.805 16.891 1 82.56 253 PRO A O 1
ATOM 2012 N N . ALA A 1 254 ? -3.631 -15.023 15.211 1 79.56 254 ALA A N 1
ATOM 2013 C CA . ALA A 1 254 ? -2.258 -15.367 14.852 1 79.56 254 ALA A CA 1
ATOM 2014 C C . ALA A 1 254 ? -1.456 -14.125 14.477 1 79.56 254 ALA A C 1
ATOM 2016 O O . ALA A 1 254 ? -0.225 -14.125 14.555 1 79.56 254 ALA A O 1
ATOM 2017 N N . PHE A 1 255 ? -2.135 -13.117 14.062 1 82.44 255 PHE A N 1
ATOM 2018 C CA . PHE A 1 255 ? -1.434 -11.945 13.547 1 82.44 255 PHE A CA 1
ATOM 2019 C C . PHE A 1 255 ? -1.514 -10.789 14.539 1 82.44 255 PHE A C 1
ATOM 2021 O O . PHE A 1 255 ? -0.58 -9.992 14.641 1 82.44 255 PHE A O 1
ATOM 2028 N N . ASN A 1 256 ? -2.535 -10.641 15.172 1 71.38 256 ASN A N 1
ATOM 2029 C CA . ASN A 1 256 ? -2.807 -9.461 15.984 1 71.38 256 ASN A CA 1
ATOM 2030 C C . ASN A 1 256 ? -2.414 -9.68 17.438 1 71.38 256 ASN A C 1
ATOM 2032 O O . ASN A 1 256 ? -2.082 -8.727 18.141 1 71.38 256 ASN A O 1
ATOM 2036 N N . GLY A 1 257 ? -2.297 -10.805 17.812 1 73.5 257 GLY A N 1
ATOM 2037 C CA . GLY A 1 257 ? -2.119 -11.039 19.234 1 73.5 257 GLY A CA 1
ATOM 2038 C C . GLY A 1 257 ? -3.123 -10.297 20.094 1 73.5 257 GLY A C 1
ATOM 2039 O O . GLY A 1 257 ? -4.32 -10.305 19.797 1 73.5 257 GLY A O 1
ATOM 2040 N N . ASP A 1 258 ? -2.666 -9.656 21.219 1 83.5 258 ASP A N 1
ATOM 2041 C CA . ASP A 1 258 ? -3.537 -8.898 22.109 1 83.5 258 ASP A CA 1
ATOM 2042 C C . ASP A 1 258 ? -3.281 -7.398 22 1 83.5 258 ASP A C 1
ATOM 2044 O O . ASP A 1 258 ? -3.766 -6.617 22.812 1 83.5 258 ASP A O 1
ATOM 2048 N N . GLU A 1 259 ? -2.645 -7.062 20.969 1 90.12 259 GLU A N 1
ATOM 2049 C CA . GLU A 1 259 ? -2.215 -5.672 20.875 1 90.12 259 GLU A CA 1
ATOM 2050 C C . GLU A 1 259 ? -3.318 -4.789 20.297 1 90.12 259 GLU A C 1
ATOM 2052 O O . GLU A 1 259 ? -3.322 -3.574 20.5 1 90.12 259 GLU A O 1
ATOM 2057 N N . ILE A 1 260 ? -4.238 -5.383 19.547 1 94.19 260 ILE A N 1
ATOM 2058 C CA . ILE A 1 260 ? -5.348 -4.66 18.938 1 94.19 260 ILE A CA 1
ATOM 2059 C C . ILE A 1 260 ? -6.672 -5.227 19.438 1 94.19 260 ILE A C 1
ATOM 2061 O O . ILE A 1 260 ? -6.828 -6.445 19.562 1 94.19 260 ILE A O 1
ATOM 2065 N N . GLN A 1 261 ? -7.562 -4.367 19.75 1 95.06 261 GLN A N 1
ATOM 2066 C CA . GLN A 1 261 ? -8.875 -4.754 20.25 1 95.06 261 GLN A CA 1
ATOM 2067 C C . GLN A 1 261 ? -9.984 -4.234 19.344 1 95.06 261 GLN A C 1
ATOM 2069 O O . GLN A 1 261 ? -9.789 -3.254 18.609 1 95.06 261 GLN A O 1
ATOM 2074 N N . SER A 1 262 ? -11.062 -4.969 19.359 1 94.56 262 SER A N 1
ATOM 2075 C CA . SER A 1 262 ? -12.234 -4.637 18.547 1 94.56 262 SER A CA 1
ATOM 2076 C C . SER A 1 262 ? -13.438 -4.324 19.438 1 94.56 262 SER A C 1
ATOM 2078 O O . SER A 1 262 ? -13.805 -5.125 20.297 1 94.56 262 SER A O 1
ATOM 2080 N N . ILE A 1 263 ? -14.047 -3.111 19.25 1 96.12 263 ILE A N 1
ATOM 2081 C CA . ILE A 1 263 ? -15.211 -2.686 20.016 1 96.12 263 ILE A CA 1
ATOM 2082 C C . ILE A 1 263 ? -16.359 -2.357 19.047 1 96.12 263 ILE A C 1
ATOM 2084 O O . ILE A 1 263 ? -16.188 -1.575 18.109 1 96.12 263 ILE A O 1
ATOM 2088 N N . PRO A 1 264 ? -17.547 -2.926 19.25 1 95.5 264 PRO A N 1
ATOM 2089 C CA . PRO A 1 264 ? -18.672 -2.604 18.359 1 95.5 264 PRO A CA 1
ATOM 2090 C C . PRO A 1 264 ? -19.062 -1.127 18.406 1 95.5 264 PRO A C 1
ATOM 2092 O O . PRO A 1 264 ? -19 -0.507 19.469 1 95.5 264 PRO A O 1
ATOM 2095 N N . ILE A 1 265 ? -19.406 -0.591 17.297 1 94.06 265 ILE A N 1
ATOM 2096 C CA . ILE A 1 265 ? -19.938 0.766 17.203 1 94.06 265 ILE A CA 1
ATOM 2097 C C . ILE A 1 265 ? -21.469 0.727 17.156 1 94.06 265 ILE A C 1
ATOM 2099 O O . ILE A 1 265 ? -22.047 -0.147 16.516 1 94.06 265 ILE A O 1
ATOM 2103 N N . GLU A 1 266 ? -22.016 1.66 17.828 1 92.75 266 GLU A N 1
ATOM 2104 C CA . GLU A 1 266 ? -23.469 1.792 17.734 1 92.75 266 GLU A CA 1
ATOM 2105 C C . GLU A 1 266 ? -23.891 2.244 16.328 1 92.75 266 GLU A C 1
ATOM 2107 O O . GLU A 1 266 ? -23.781 3.428 16 1 92.75 266 GLU A O 1
ATOM 2112 N N . SER A 1 267 ? -24.281 1.331 15.555 1 89.31 267 SER A N 1
ATOM 2113 C CA . SER A 1 267 ? -24.688 1.585 14.18 1 89.31 267 SER A CA 1
ATOM 2114 C C . SER A 1 267 ? -25.609 0.494 13.664 1 89.31 267 SER A C 1
ATOM 2116 O O . SER A 1 267 ? -25.5 -0.668 14.055 1 89.31 267 SER A O 1
ATOM 2118 N N . ASP A 1 268 ? -26.5 0.906 12.789 1 87.5 268 ASP A N 1
ATOM 2119 C CA . ASP A 1 268 ? -27.422 -0.06 12.18 1 87.5 268 ASP A CA 1
ATOM 2120 C C . ASP A 1 268 ? -26.891 -0.518 10.812 1 87.5 268 ASP A C 1
ATOM 2122 O O . ASP A 1 268 ? -27.578 -1.267 10.109 1 87.5 268 ASP A O 1
ATOM 2126 N N . GLN A 1 269 ? -25.719 -0.101 10.586 1 89 269 GLN A N 1
ATOM 2127 C CA . GLN A 1 269 ? -25.156 -0.455 9.281 1 89 269 GLN A CA 1
ATOM 2128 C C . GLN A 1 269 ? -24.719 -1.917 9.258 1 89 269 GLN A C 1
ATOM 2130 O O . GLN A 1 269 ? -24.188 -2.43 10.242 1 89 269 GLN A O 1
ATOM 2135 N N . ILE A 1 270 ? -25.094 -2.574 8.156 1 91.5 270 ILE A N 1
ATOM 2136 C CA . ILE A 1 270 ? -24.609 -3.926 7.879 1 91.5 270 ILE A CA 1
ATOM 2137 C C . ILE A 1 270 ? -23.688 -3.908 6.668 1 91.5 270 ILE A C 1
ATOM 2139 O O . ILE A 1 270 ? -23.984 -3.287 5.648 1 91.5 270 ILE A O 1
ATOM 2143 N N . VAL A 1 271 ? -22.578 -4.586 6.848 1 92.38 271 VAL A N 1
ATOM 2144 C CA . VAL A 1 271 ? -21.562 -4.629 5.809 1 92.38 271 VAL A CA 1
ATOM 2145 C C . VAL A 1 271 ? -21.422 -6.051 5.273 1 92.38 271 VAL A C 1
ATOM 2147 O O . VAL A 1 271 ? -21.312 -7.004 6.051 1 92.38 271 VAL A O 1
ATOM 2150 N N . THR A 1 272 ? -21.422 -6.156 3.986 1 95.25 272 THR A N 1
ATOM 2151 C CA . THR A 1 272 ? -21.234 -7.457 3.361 1 95.25 272 THR A CA 1
ATOM 2152 C C . THR A 1 272 ? -19.844 -7.559 2.744 1 95.25 272 THR A C 1
ATOM 2154 O O . THR A 1 272 ? -19.531 -6.848 1.785 1 95.25 272 THR A O 1
ATOM 2157 N N . ILE A 1 273 ? -19.078 -8.438 3.324 1 96.38 273 ILE A N 1
ATOM 2158 C CA . ILE A 1 273 ? -17.781 -8.742 2.713 1 96.38 273 ILE A CA 1
ATOM 2159 C C . ILE A 1 273 ? -17.969 -9.82 1.645 1 96.38 273 ILE A C 1
ATOM 2161 O O . ILE A 1 273 ? -18.672 -10.805 1.861 1 96.38 273 ILE A O 1
ATOM 2165 N N . GLY A 1 274 ? -17.359 -9.547 0.499 1 97.38 274 GLY A N 1
ATOM 2166 C CA . GLY A 1 274 ? -17.453 -10.516 -0.584 1 97.38 274 GLY A CA 1
ATOM 2167 C C . GLY A 1 274 ? -16.234 -10.508 -1.487 1 97.38 274 GLY A C 1
ATOM 2168 O O . GLY A 1 274 ? -15.281 -9.758 -1.246 1 97.38 274 GLY A O 1
ATOM 2169 N N . TRP A 1 275 ? -16.234 -11.445 -2.445 1 98.38 275 TRP A N 1
ATOM 2170 C CA . TRP A 1 275 ? -15.164 -11.477 -3.438 1 98.38 275 TRP A CA 1
ATOM 2171 C C . TRP A 1 275 ? -15.719 -11.25 -4.84 1 98.38 275 TRP A C 1
ATOM 2173 O O . TRP A 1 275 ? -16.891 -11.5 -5.102 1 98.38 275 TRP A O 1
ATOM 2183 N N . ILE A 1 276 ? -14.852 -10.641 -5.672 1 98.56 276 ILE A N 1
ATOM 2184 C CA . ILE A 1 276 ? -15.25 -10.344 -7.043 1 98.56 276 ILE A CA 1
ATOM 2185 C C . ILE A 1 276 ? -14.367 -11.125 -8.016 1 98.56 276 ILE A C 1
ATOM 2187 O O . ILE A 1 276 ? -13.203 -11.414 -7.715 1 98.56 276 ILE A O 1
ATOM 2191 N N . SER A 1 277 ? -14.883 -11.469 -9.109 1 96.5 277 SER A N 1
ATOM 2192 C CA . SER A 1 277 ? -14.211 -12.102 -10.234 1 96.5 277 SER A CA 1
ATOM 2193 C C . SER A 1 277 ? -14.82 -11.672 -11.562 1 96.5 277 SER A C 1
ATOM 2195 O O . SER A 1 277 ? -15.914 -11.109 -11.594 1 96.5 277 SER A O 1
ATOM 2197 N N . HIS A 1 278 ? -14.047 -11.859 -12.555 1 89.94 278 HIS A N 1
ATOM 2198 C CA . HIS A 1 278 ? -14.57 -11.547 -13.883 1 89.94 278 HIS A CA 1
ATOM 2199 C C . HIS A 1 278 ? -15.75 -12.445 -14.234 1 89.94 278 HIS A C 1
ATOM 2201 O O . HIS A 1 278 ? -15.688 -13.664 -14.039 1 89.94 278 HIS A O 1
ATOM 2207 N N . LYS A 1 279 ? -16.812 -11.922 -14.758 1 89.69 279 LYS A N 1
ATOM 2208 C CA . LYS A 1 279 ? -18.062 -12.641 -14.992 1 89.69 279 LYS A CA 1
ATOM 2209 C C . LYS A 1 279 ? -17.906 -13.695 -16.078 1 89.69 279 LYS A C 1
ATOM 2211 O O . LYS A 1 279 ? -18.5 -14.773 -15.992 1 89.69 279 LYS A O 1
ATOM 2216 N N . ASN A 1 280 ? -17.109 -13.43 -17.016 1 82.75 280 ASN A N 1
ATOM 2217 C CA . ASN A 1 280 ? -17.047 -14.273 -18.203 1 82.75 280 ASN A CA 1
ATOM 2218 C C . ASN A 1 280 ? -15.875 -15.242 -18.156 1 82.75 280 ASN A C 1
ATOM 2220 O O . ASN A 1 280 ? -15.57 -15.906 -19.156 1 82.75 280 ASN A O 1
ATOM 2224 N N . ILE A 1 281 ? -15.242 -15.25 -17.141 1 80.38 281 ILE A N 1
ATOM 2225 C CA . ILE A 1 281 ? -14.07 -16.109 -17.047 1 80.38 281 ILE A CA 1
ATOM 2226 C C . ILE A 1 281 ? -14.227 -17.062 -15.867 1 80.38 281 ILE A C 1
ATOM 2228 O O . ILE A 1 281 ? -14.5 -16.641 -14.742 1 80.38 281 ILE A O 1
ATOM 2232 N N . LYS A 1 282 ? -14.047 -18.281 -16.188 1 82.06 282 LYS A N 1
ATOM 2233 C CA . LYS A 1 282 ? -14.102 -19.281 -15.117 1 82.06 282 LYS A CA 1
ATOM 2234 C C . LYS A 1 282 ? -12.875 -19.188 -14.211 1 82.06 282 LYS A C 1
ATOM 2236 O O . LYS A 1 282 ? -11.758 -18.969 -14.688 1 82.06 282 LYS A O 1
ATOM 2241 N N . LEU A 1 283 ? -13.055 -19.484 -12.977 1 87.75 283 LEU A N 1
ATOM 2242 C CA . LEU A 1 283 ? -11.945 -19.469 -12.023 1 87.75 283 LEU A CA 1
ATOM 2243 C C . LEU A 1 283 ? -10.938 -20.578 -12.352 1 87.75 283 LEU A C 1
ATOM 2245 O O . LEU A 1 283 ? -11.328 -21.688 -12.688 1 87.75 283 LEU A O 1
ATOM 2249 N N . SER A 1 284 ? -9.703 -20.172 -12.297 1 84.31 284 SER A N 1
ATOM 2250 C CA . SER A 1 284 ? -8.672 -21.203 -12.391 1 84.31 284 SER A CA 1
ATOM 2251 C C . SER A 1 284 ? -8.742 -22.172 -11.211 1 84.31 284 SER A C 1
ATOM 2253 O O . SER A 1 284 ? -9.406 -21.891 -10.211 1 84.31 284 SER A O 1
ATOM 2255 N N . LYS A 1 285 ? -8.102 -23.297 -11.312 1 86.19 285 LYS A N 1
ATOM 2256 C CA . LYS A 1 285 ? -8.102 -24.297 -10.25 1 86.19 285 LYS A CA 1
ATOM 2257 C C . LYS A 1 285 ? -7.535 -23.719 -8.953 1 86.19 285 LYS A C 1
ATOM 2259 O O . LYS A 1 285 ? -8.078 -23.953 -7.871 1 86.19 285 LYS A O 1
ATOM 2264 N N . ILE A 1 286 ? -6.48 -23 -9.047 1 91.62 286 ILE A N 1
ATOM 2265 C CA . ILE A 1 286 ? -5.832 -22.438 -7.867 1 91.62 286 ILE A CA 1
ATOM 2266 C C . ILE A 1 286 ? -6.723 -21.359 -7.246 1 91.62 286 ILE A C 1
ATOM 2268 O O . ILE A 1 286 ? -6.801 -21.25 -6.02 1 91.62 286 ILE A O 1
ATOM 2272 N N . ALA A 1 287 ? -7.375 -20.578 -8.062 1 94.88 287 ALA A N 1
ATOM 2273 C CA . ALA A 1 287 ? -8.297 -19.562 -7.551 1 94.88 287 ALA A CA 1
ATOM 2274 C C . ALA A 1 287 ? -9.477 -20.219 -6.828 1 94.88 287 ALA A C 1
ATOM 2276 O O . ALA A 1 287 ? -9.891 -19.75 -5.766 1 94.88 287 ALA A O 1
ATOM 2277 N N . ALA A 1 288 ? -9.992 -21.25 -7.426 1 94.44 288 ALA A N 1
ATOM 2278 C CA . ALA A 1 288 ? -11.094 -22 -6.805 1 94.44 288 ALA A CA 1
ATOM 2279 C C . ALA A 1 288 ? -10.656 -22.609 -5.473 1 94.44 288 ALA A C 1
ATOM 2281 O O . ALA A 1 288 ? -11.414 -22.578 -4.5 1 94.44 288 ALA A O 1
ATOM 2282 N N . LYS A 1 289 ? -9.5 -23.141 -5.477 1 95.06 289 LYS A N 1
ATOM 2283 C CA . LYS A 1 289 ? -8.961 -23.703 -4.242 1 95.06 289 LYS A CA 1
ATOM 2284 C C . LYS A 1 289 ? -8.844 -22.625 -3.16 1 95.06 289 LYS A C 1
ATOM 2286 O O . LYS A 1 289 ? -9.148 -22.875 -1.992 1 95.06 289 LYS A O 1
ATOM 2291 N N . TYR A 1 290 ? -8.391 -21.469 -3.512 1 97.81 290 TYR A N 1
ATOM 2292 C CA . TYR A 1 290 ? -8.305 -20.359 -2.562 1 97.81 290 TYR A CA 1
ATOM 2293 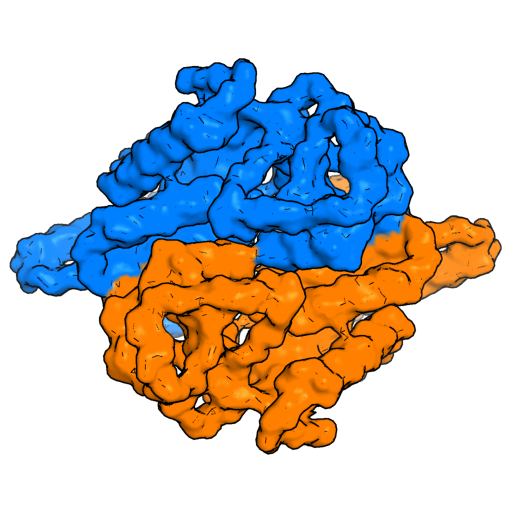C C . TYR A 1 290 ? -9.672 -20.047 -1.969 1 97.81 290 TYR A C 1
ATOM 2295 O O . TYR A 1 290 ? -9.805 -19.875 -0.755 1 97.81 290 TYR A O 1
ATOM 2303 N N . ILE A 1 291 ? -10.688 -19.906 -2.803 1 97.75 291 ILE A N 1
ATOM 2304 C CA . ILE A 1 291 ? -12.039 -19.594 -2.357 1 97.75 291 ILE A CA 1
ATOM 2305 C C . ILE A 1 291 ? -12.539 -20.672 -1.403 1 97.75 291 ILE A C 1
ATOM 2307 O O . ILE A 1 291 ? -13.203 -20.375 -0.41 1 97.75 291 ILE A O 1
ATOM 2311 N N . GLU A 1 292 ? -12.234 -21.891 -1.683 1 96.81 292 GLU A N 1
ATOM 2312 C CA . GLU A 1 292 ? -12.617 -22.984 -0.796 1 96.81 292 GLU A CA 1
ATOM 2313 C C . GLU A 1 292 ? -11.984 -22.812 0.584 1 96.81 292 GLU A C 1
ATOM 2315 O O . GLU A 1 292 ? -12.656 -22.984 1.604 1 96.81 292 GLU A O 1
ATOM 2320 N N . ILE A 1 293 ? -10.742 -22.547 0.638 1 96.81 293 ILE A N 1
ATOM 2321 C CA . ILE A 1 293 ? -10.031 -22.344 1.895 1 96.81 293 ILE A CA 1
ATOM 2322 C C . ILE A 1 293 ? -10.633 -21.156 2.643 1 96.81 293 ILE A C 1
ATOM 2324 O O . ILE A 1 293 ? -10.875 -21.234 3.85 1 96.81 293 ILE A O 1
ATOM 2328 N N . LEU A 1 294 ? -10.82 -20.078 1.91 1 96.38 294 LEU A N 1
ATOM 2329 C CA . LEU A 1 294 ? -11.391 -18.859 2.486 1 96.38 294 LEU A CA 1
ATOM 2330 C C . LEU A 1 294 ? -12.75 -19.141 3.113 1 96.38 294 LEU A C 1
ATOM 2332 O O . LEU A 1 294 ? -13.008 -18.75 4.254 1 96.38 294 LEU A O 1
ATOM 2336 N N . ASN A 1 295 ? -13.57 -19.844 2.408 1 94.88 295 ASN A N 1
ATOM 2337 C CA . ASN A 1 295 ? -14.891 -20.203 2.904 1 94.88 295 ASN A CA 1
ATOM 2338 C C . ASN A 1 295 ? -14.805 -21.062 4.156 1 94.88 295 ASN A C 1
ATOM 2340 O O . ASN A 1 295 ? -15.562 -20.875 5.109 1 94.88 295 ASN A O 1
ATOM 2344 N N . TYR A 1 296 ? -13.969 -21.953 4.129 1 93.19 296 TYR A N 1
ATOM 2345 C CA . TYR A 1 296 ? -13.797 -22.844 5.266 1 93.19 296 TYR A CA 1
ATOM 2346 C C . TYR A 1 296 ? -13.367 -22.078 6.508 1 93.19 296 TYR A C 1
ATOM 2348 O O . TYR A 1 296 ? -13.914 -22.281 7.594 1 93.19 296 TYR A O 1
ATOM 2356 N N . ASP A 1 297 ? -12.43 -21.172 6.344 1 91.75 297 ASP A N 1
ATOM 2357 C CA . ASP A 1 297 ? -11.906 -20.391 7.457 1 91.75 297 ASP A CA 1
ATOM 2358 C C . ASP A 1 297 ? -12.992 -19.5 8.055 1 91.75 297 ASP A C 1
ATOM 2360 O O . ASP A 1 297 ? -13.125 -19.406 9.281 1 91.75 297 ASP A O 1
ATOM 2364 N N . ILE A 1 298 ? -13.664 -18.875 7.188 1 89.5 298 ILE A N 1
ATOM 2365 C CA . ILE A 1 298 ? -14.711 -17.953 7.637 1 89.5 298 ILE A CA 1
ATOM 2366 C C . ILE A 1 298 ? -15.781 -18.734 8.391 1 89.5 298 ILE A C 1
ATOM 2368 O O . ILE A 1 298 ? -16.266 -18.281 9.43 1 89.5 298 ILE A O 1
ATOM 2372 N N . ALA A 1 299 ? -16.125 -19.875 7.992 1 86.69 299 ALA A N 1
ATOM 2373 C CA . ALA A 1 299 ? -17.172 -20.703 8.594 1 86.69 299 ALA A CA 1
ATOM 2374 C C . ALA A 1 299 ? -16.719 -21.25 9.938 1 86.69 299 ALA A C 1
ATOM 2376 O O . ALA A 1 299 ? -17.531 -21.422 10.852 1 86.69 299 ALA A O 1
ATOM 2377 N N . THR A 1 300 ? -15.484 -21.438 10.125 1 86.12 300 THR A N 1
ATOM 2378 C CA . THR A 1 300 ? -15.016 -22.172 11.305 1 86.12 300 THR A CA 1
ATOM 2379 C C . THR A 1 300 ? -14.398 -21.203 12.32 1 86.12 300 THR A C 1
ATOM 2381 O O . THR A 1 300 ? -14.414 -21.469 13.523 1 86.12 300 THR A O 1
ATOM 2384 N N . LYS A 1 301 ? -13.82 -20.156 11.859 1 78.44 301 LYS A N 1
ATOM 2385 C CA . LYS A 1 301 ? -13.008 -19.359 12.766 1 78.44 301 LYS A CA 1
ATOM 2386 C C . LYS A 1 301 ? -13.68 -18.016 13.07 1 78.44 301 LYS A C 1
ATOM 2388 O O . LYS A 1 301 ? -13.531 -17.484 14.172 1 78.44 301 LYS A O 1
ATOM 2393 N N . TYR A 1 302 ? -14.242 -17.5 12.172 1 65.88 302 TYR A N 1
ATOM 2394 C CA . TYR A 1 302 ? -14.57 -16.094 12.336 1 65.88 302 TYR A CA 1
ATOM 2395 C C . TYR A 1 302 ? -16.078 -15.898 12.516 1 65.88 302 TYR A C 1
ATOM 2397 O O . TYR A 1 302 ? -16.531 -14.82 12.922 1 65.88 302 TYR A O 1
ATOM 2405 N N . LEU A 1 303 ? -16.812 -16.828 12.125 1 61.53 303 LEU A N 1
ATOM 2406 C CA . LEU A 1 303 ? -18.25 -16.688 12.258 1 61.53 303 LEU A CA 1
ATOM 2407 C C . LEU A 1 303 ? -18.719 -17.156 13.633 1 61.53 303 LEU A C 1
ATOM 2409 O O . LEU A 1 303 ? -18.609 -18.344 13.953 1 61.53 303 LEU A O 1
ATOM 2413 N N . GLU A 1 304 ? -18.062 -16.828 14.539 1 48.06 304 GLU A N 1
ATOM 2414 C CA . GLU A 1 304 ? -18.984 -17.109 15.641 1 48.06 304 GLU A CA 1
ATOM 2415 C C . GLU A 1 304 ? -20.375 -16.531 15.367 1 48.06 304 GLU A C 1
ATOM 2417 O O . GLU A 1 304 ? -21.375 -17.047 15.852 1 48.06 304 GLU A O 1
ATOM 2422 N N . PHE A 1 305 ? -20.328 -15.109 15.258 1 42.59 305 PHE A N 1
ATOM 2423 C CA . PHE A 1 305 ? -21.5 -14.32 15.594 1 42.59 305 PHE A CA 1
ATOM 2424 C C . PHE A 1 305 ? -22.625 -14.602 14.609 1 42.59 305 PHE A C 1
ATOM 2426 O O . PHE A 1 305 ? -22.391 -15.078 13.492 1 42.59 305 PHE A O 1
ATOM 2433 N N . ASN A 1 306 ? -23.859 -14.016 14.867 1 40.91 306 ASN A N 1
ATOM 2434 C CA . ASN A 1 306 ? -25.234 -14.016 14.352 1 40.91 306 ASN A CA 1
ATOM 2435 C C . ASN A 1 306 ? -25.266 -13.75 12.852 1 40.91 306 ASN A C 1
ATOM 2437 O O . ASN A 1 306 ? -26.344 -13.594 12.273 1 40.91 306 ASN A O 1
ATOM 2441 N N . TYR A 1 307 ? -24.172 -13.203 12.203 1 42.12 307 TYR A N 1
ATOM 2442 C CA . TYR A 1 307 ? -24.484 -12.602 10.914 1 42.12 307 TYR A CA 1
ATOM 2443 C C . TYR A 1 307 ? -24.172 -13.555 9.773 1 42.12 307 TYR A C 1
ATOM 2445 O O . TYR A 1 307 ? -23.281 -13.289 8.961 1 42.12 307 TYR A O 1
ATOM 2453 N N . CYS A 1 308 ? -24.234 -14.82 10.023 1 39.16 308 CYS A N 1
ATOM 2454 C CA . CYS A 1 308 ? -23.938 -15.867 9.055 1 39.16 308 CYS A CA 1
ATOM 2455 C C . CYS A 1 308 ? -24.766 -15.695 7.785 1 39.16 308 CYS A C 1
ATOM 2457 O O . CYS A 1 308 ? -26 -15.68 7.832 1 39.16 308 CYS A O 1
ATOM 2459 N N . LEU A 1 309 ? -24.344 -14.891 6.852 1 34.62 309 LEU A N 1
ATOM 2460 C CA . LEU A 1 309 ? -25.109 -14.883 5.605 1 34.62 309 LEU A CA 1
ATOM 2461 C C . LEU A 1 309 ? -25.375 -16.297 5.121 1 34.62 309 LEU A C 1
ATOM 2463 O O . LEU A 1 309 ? -24.797 -17.266 5.645 1 34.62 309 LEU A O 1
ATOM 2467 N N . LEU A 1 310 ? -25.172 -16.312 3.566 1 31.28 310 LEU A N 1
ATOM 2468 C CA . LEU A 1 310 ? -25.891 -16.906 2.449 1 31.28 310 LEU A CA 1
ATOM 2469 C C . LEU A 1 310 ? -25.406 -18.312 2.178 1 31.28 310 LEU A C 1
ATOM 2471 O O . LEU A 1 310 ? -24.219 -18.609 2.309 1 31.28 310 LEU A O 1
ATOM 2475 N N . MET B 1 1 ? -3.021 36.094 -11.422 1 75.25 1 MET B N 1
ATOM 2476 C CA . MET B 1 1 ? -3.041 34.906 -10.562 1 75.25 1 MET B CA 1
ATOM 2477 C C . MET B 1 1 ? -3.598 35.25 -9.188 1 75.25 1 MET B C 1
ATOM 2479 O O . MET B 1 1 ? -3.195 36.25 -8.578 1 75.25 1 MET B O 1
ATOM 2483 N N . THR B 1 2 ? -4.641 34.531 -8.773 1 81.38 2 THR B N 1
ATOM 2484 C CA . THR B 1 2 ? -5.301 34.781 -7.496 1 81.38 2 THR B CA 1
ATOM 2485 C C . THR B 1 2 ? -5.277 33.531 -6.621 1 81.38 2 THR B C 1
ATOM 2487 O O . THR B 1 2 ? -5.055 32.406 -7.113 1 81.38 2 THR B O 1
ATOM 2490 N N . LEU B 1 3 ? -5.488 33.781 -5.328 1 82.62 3 LEU B N 1
ATOM 2491 C CA . LEU B 1 3 ? -5.582 32.656 -4.387 1 82.62 3 LEU B CA 1
ATOM 2492 C C . LEU B 1 3 ? -6.707 31.703 -4.781 1 82.62 3 LEU B C 1
ATOM 2494 O O . LEU B 1 3 ? -6.578 30.484 -4.621 1 82.62 3 LEU B O 1
ATOM 2498 N N . GLN B 1 4 ? -7.703 32.344 -5.262 1 83.69 4 GLN B N 1
ATOM 2499 C CA . GLN B 1 4 ? -8.859 31.562 -5.68 1 83.69 4 GLN B CA 1
ATOM 2500 C C . GLN B 1 4 ? -8.5 30.625 -6.832 1 83.69 4 GLN B C 1
ATOM 2502 O O . GLN B 1 4 ? -8.914 29.469 -6.855 1 83.69 4 GLN B O 1
ATOM 2507 N N . GLN B 1 5 ? -7.754 31.109 -7.711 1 86.88 5 GLN B N 1
ATOM 2508 C CA . GLN B 1 5 ? -7.32 30.297 -8.844 1 86.88 5 GLN B CA 1
ATOM 2509 C C . GLN B 1 5 ? -6.434 29.141 -8.391 1 86.88 5 GLN B C 1
ATOM 2511 O O . GLN B 1 5 ? -6.516 28.047 -8.93 1 86.88 5 GLN B O 1
ATOM 2516 N N . LEU B 1 6 ? -5.637 29.438 -7.438 1 86.19 6 LEU B N 1
ATOM 2517 C CA . LEU B 1 6 ? -4.789 28.391 -6.871 1 86.19 6 LEU B CA 1
ATOM 2518 C C . LEU B 1 6 ? -5.629 27.297 -6.215 1 86.19 6 LEU B C 1
ATOM 2520 O O . LEU B 1 6 ? -5.375 26.109 -6.418 1 86.19 6 LEU B O 1
ATOM 2524 N N . LYS B 1 7 ? -6.594 27.703 -5.539 1 85.62 7 LYS B N 1
ATOM 2525 C CA . LYS B 1 7 ? -7.52 26.766 -4.91 1 85.62 7 LYS B CA 1
ATOM 2526 C C . LYS B 1 7 ? -8.258 25.938 -5.957 1 85.62 7 LYS B C 1
ATOM 2528 O O . LYS B 1 7 ? -8.445 24.734 -5.785 1 85.62 7 LYS B O 1
ATOM 2533 N N . TYR B 1 8 ? -8.625 26.641 -7.008 1 88.56 8 TYR B N 1
ATOM 2534 C CA . TYR B 1 8 ? -9.305 25.969 -8.102 1 88.56 8 TYR B CA 1
ATOM 2535 C C . TYR B 1 8 ? -8.422 24.875 -8.703 1 88.56 8 TYR B C 1
ATOM 2537 O O . TYR B 1 8 ? -8.867 23.734 -8.891 1 88.56 8 TYR B O 1
ATOM 2545 N N . ALA B 1 9 ? -7.219 25.203 -8.938 1 89.5 9 ALA B N 1
ATOM 2546 C CA . ALA B 1 9 ? -6.273 24.281 -9.562 1 89.5 9 ALA B CA 1
ATOM 2547 C C . ALA B 1 9 ? -6.023 23.078 -8.672 1 89.5 9 ALA B C 1
ATOM 2549 O O . ALA B 1 9 ? -6.004 21.938 -9.156 1 89.5 9 ALA B O 1
ATOM 2550 N N . ILE B 1 10 ? -5.871 23.344 -7.453 1 84.81 10 ILE B N 1
ATOM 2551 C CA . ILE B 1 10 ? -5.617 22.281 -6.488 1 84.81 10 ILE B CA 1
ATOM 2552 C C . ILE B 1 10 ? -6.82 21.344 -6.43 1 84.81 10 ILE B C 1
ATOM 2554 O O . ILE B 1 10 ? -6.664 20.109 -6.434 1 84.81 10 ILE B O 1
ATOM 2558 N N . GLU B 1 11 ? -7.973 21.891 -6.41 1 84.62 11 GLU B N 1
ATOM 2559 C CA . GLU B 1 11 ? -9.188 21.094 -6.309 1 84.62 11 GLU B CA 1
ATOM 2560 C C . GLU B 1 11 ? -9.391 20.234 -7.559 1 84.62 11 GLU B C 1
ATOM 2562 O O . GLU B 1 11 ? -9.82 19.078 -7.465 1 84.62 11 GLU B O 1
ATOM 2567 N N . ILE B 1 12 ? -9.07 20.828 -8.625 1 85.44 12 ILE B N 1
ATOM 2568 C CA . ILE B 1 12 ? -9.164 20.078 -9.867 1 85.44 12 ILE B CA 1
ATOM 2569 C C . ILE B 1 12 ? -8.211 18.891 -9.828 1 85.44 12 ILE B C 1
ATOM 2571 O O . ILE B 1 12 ? -8.578 17.781 -10.211 1 85.44 12 ILE B O 1
ATOM 2575 N N . ALA B 1 13 ? -7.074 19.125 -9.391 1 81.81 13 ALA B N 1
ATOM 2576 C CA . ALA B 1 13 ? -6.066 18.078 -9.297 1 81.81 13 ALA B CA 1
ATOM 2577 C C . ALA B 1 13 ? -6.512 16.969 -8.344 1 81.81 13 ALA B C 1
ATOM 2579 O O . ALA B 1 13 ? -6.285 15.781 -8.609 1 81.81 13 ALA B O 1
ATOM 2580 N N . ASN B 1 14 ? -7.082 17.438 -7.332 1 75.19 14 ASN B N 1
ATOM 2581 C CA . ASN B 1 14 ? -7.559 16.5 -6.312 1 75.19 14 ASN B CA 1
ATOM 2582 C C . ASN B 1 14 ? -8.68 15.617 -6.844 1 75.19 14 ASN B C 1
ATOM 2584 O O . ASN B 1 14 ? -8.727 14.422 -6.539 1 75.19 14 ASN B O 1
ATOM 2588 N N . CYS B 1 15 ? -9.547 16.234 -7.656 1 71.75 15 CYS B N 1
ATOM 2589 C CA . CYS B 1 15 ? -10.734 15.555 -8.141 1 71.75 15 CYS B CA 1
ATOM 2590 C C . CYS B 1 15 ? -10.445 14.805 -9.438 1 71.75 15 CYS B C 1
ATOM 2592 O O . CYS B 1 15 ? -11.133 13.844 -9.773 1 71.75 15 CYS B O 1
ATOM 2594 N N . GLY B 1 16 ? -9.492 15.258 -10.125 1 73.25 16 GLY B N 1
ATOM 2595 C CA . GLY B 1 16 ? -9.172 14.711 -11.43 1 73.25 16 GLY B CA 1
ATOM 2596 C C . GLY B 1 16 ? -10.188 15.086 -12.5 1 73.25 16 GLY B C 1
ATOM 2597 O O . GLY B 1 16 ? -10.25 14.438 -13.547 1 73.25 16 GLY B O 1
ATOM 2598 N N . SER B 1 17 ? -11.062 15.945 -12.141 1 79.56 17 SER B N 1
ATOM 2599 C CA . SER B 1 17 ? -12.156 16.328 -13.031 1 79.56 17 SER B CA 1
ATOM 2600 C C . SER B 1 17 ? -12.562 17.781 -12.812 1 79.56 17 SER B C 1
ATOM 2602 O O . SER B 1 17 ? -12.711 18.234 -11.672 1 79.56 17 SER B O 1
ATOM 2604 N N . PHE B 1 18 ? -12.742 18.453 -13.945 1 86.19 18 PHE B N 1
ATOM 2605 C CA . PHE B 1 18 ? -13.195 19.828 -13.867 1 86.19 18 PHE B CA 1
ATOM 2606 C C . PHE B 1 18 ? -14.617 19.906 -13.32 1 86.19 18 PHE B C 1
ATOM 2608 O O . PHE B 1 18 ? -14.93 20.75 -12.484 1 86.19 18 PHE B O 1
ATOM 2615 N N . ASN B 1 19 ? -15.406 18.953 -13.828 1 84.38 19 ASN B N 1
ATOM 2616 C CA . ASN B 1 19 ? -16.812 18.953 -13.414 1 84.38 19 ASN B CA 1
ATOM 2617 C C . ASN B 1 19 ? -16.953 18.672 -11.922 1 84.38 19 ASN B C 1
ATOM 2619 O O . ASN B 1 19 ? -17.672 19.391 -11.219 1 84.38 19 ASN B O 1
ATOM 2623 N N . GLU B 1 20 ? -16.234 17.766 -11.492 1 80.5 20 GLU B N 1
ATOM 2624 C CA . GLU B 1 20 ? -16.328 17.406 -10.086 1 80.5 20 GLU B CA 1
ATOM 2625 C C . GLU B 1 20 ? -15.742 18.5 -9.195 1 80.5 20 GLU B C 1
ATOM 2627 O O . GLU B 1 20 ? -16.281 18.797 -8.133 1 80.5 20 GLU B O 1
ATOM 2632 N N . ALA B 1 21 ? -14.664 19.016 -9.641 1 85.38 21 ALA B N 1
ATOM 2633 C CA . ALA B 1 21 ? -14.047 20.109 -8.891 1 85.38 21 ALA B CA 1
ATOM 2634 C C . ALA B 1 21 ? -14.992 21.297 -8.797 1 85.38 21 ALA B C 1
ATOM 2636 O O . ALA B 1 21 ? -15.125 21.922 -7.734 1 85.38 21 ALA B O 1
ATOM 2637 N N . ALA B 1 22 ? -15.695 21.562 -9.812 1 88.25 22 ALA B N 1
ATOM 2638 C CA . ALA B 1 22 ? -16.625 22.688 -9.828 1 88.25 22 ALA B CA 1
ATOM 2639 C C . ALA B 1 22 ? -17.75 22.484 -8.828 1 88.25 22 ALA B C 1
ATOM 2641 O O . ALA B 1 22 ? -18.125 23.422 -8.109 1 88.25 22 ALA B O 1
ATOM 2642 N N . LYS B 1 23 ? -18.234 21.297 -8.836 1 81.25 23 LYS B N 1
ATOM 2643 C CA . LYS B 1 23 ? -19.281 20.969 -7.887 1 81.25 23 LYS B CA 1
ATOM 2644 C C . LYS B 1 23 ? -18.812 21.172 -6.449 1 81.25 23 LYS B C 1
ATOM 2646 O O . LYS B 1 23 ? -19.516 21.781 -5.641 1 81.25 23 LYS B O 1
ATOM 2651 N N . ARG B 1 24 ? -17.625 20.828 -6.227 1 78.31 24 ARG B N 1
ATOM 2652 C CA . ARG B 1 24 ? -17.078 20.906 -4.875 1 78.31 24 ARG B CA 1
ATOM 2653 C C . ARG B 1 24 ? -16.812 22.359 -4.492 1 78.31 24 ARG B C 1
ATOM 2655 O O . ARG B 1 24 ? -16.938 22.734 -3.32 1 78.31 24 ARG B O 1
ATOM 2662 N N . LEU B 1 25 ? -16.516 23.062 -5.441 1 83.06 25 LEU B N 1
ATOM 2663 C CA . LEU B 1 25 ? -16.156 24.453 -5.215 1 83.06 25 LEU B CA 1
ATOM 2664 C C . LEU B 1 25 ? -17.391 25.359 -5.312 1 83.06 25 LEU B C 1
ATOM 2666 O O . LEU B 1 25 ? -17.297 26.562 -5.086 1 83.06 25 LEU B O 1
ATOM 2670 N N . PHE B 1 26 ? -18.547 24.734 -5.691 1 83.62 26 PHE B N 1
ATOM 2671 C CA . PHE B 1 26 ? -19.812 25.422 -5.801 1 83.62 26 PHE B CA 1
ATOM 2672 C C . PHE B 1 26 ? -19.734 26.531 -6.852 1 83.62 26 PHE B C 1
ATOM 2674 O O . PHE B 1 26 ? -20.172 27.656 -6.605 1 83.62 26 PHE B O 1
ATOM 2681 N N . ILE B 1 27 ? -19.109 26.203 -7.953 1 85.38 27 ILE B N 1
ATOM 2682 C CA . ILE B 1 27 ? -19.062 27.109 -9.102 1 85.38 27 ILE B CA 1
ATOM 2683 C C . ILE B 1 27 ? -19.391 26.344 -10.375 1 85.38 27 ILE B C 1
ATOM 2685 O O . ILE B 1 27 ? -19.453 25.109 -10.367 1 85.38 27 ILE B O 1
ATOM 2689 N N . SER B 1 28 ? -19.734 27.062 -11.414 1 87.69 28 SER B N 1
ATOM 2690 C CA . SER B 1 28 ? -20 26.406 -12.688 1 87.69 28 SER B CA 1
ATOM 2691 C C . SER B 1 28 ? -18.719 25.906 -13.344 1 87.69 28 SER B C 1
ATOM 2693 O O . SER B 1 28 ? -17.672 26.531 -13.203 1 87.69 28 SER B O 1
ATOM 2695 N N . GLN B 1 29 ? -18.906 24.797 -14.047 1 90.56 29 GLN B N 1
ATOM 26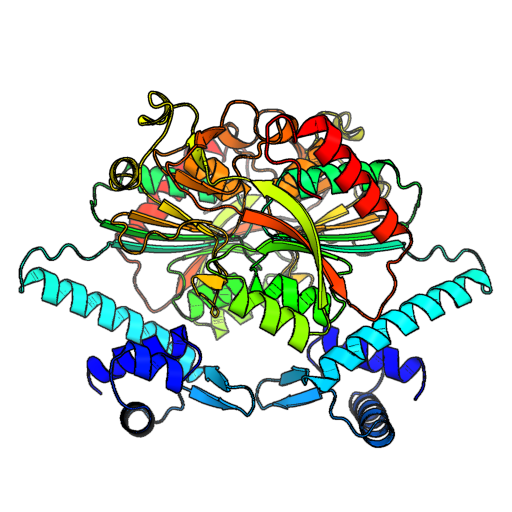96 C CA . GLN B 1 29 ? -17.75 24.219 -14.727 1 90.56 29 GLN B CA 1
ATOM 2697 C C . GLN B 1 29 ? -17.156 25.188 -15.75 1 90.56 29 GLN B C 1
ATOM 2699 O O . GLN B 1 29 ? -15.938 25.359 -15.812 1 90.56 29 GLN B O 1
ATOM 2704 N N . PRO B 1 30 ? -17.922 25.922 -16.547 1 91.12 30 PRO B N 1
ATOM 2705 C CA . PRO B 1 30 ? -17.328 26.891 -17.469 1 91.12 30 PRO B CA 1
ATOM 2706 C C . PRO B 1 30 ? -16.547 27.984 -16.75 1 91.12 30 PRO B C 1
ATOM 2708 O O . PRO B 1 30 ? -15.492 28.422 -17.234 1 91.12 30 PRO B O 1
ATOM 2711 N N . SER B 1 31 ? -17.062 28.438 -15.656 1 89.19 31 SER B N 1
ATOM 2712 C CA . SER B 1 31 ? -16.375 29.453 -14.867 1 89.19 31 SER B CA 1
ATOM 2713 C C . SER B 1 31 ? -15.023 28.938 -14.367 1 89.19 31 SER B C 1
ATOM 2715 O O . SER B 1 31 ? -14.023 29.641 -14.414 1 89.19 31 SER B O 1
ATOM 2717 N N . LEU B 1 32 ? -15.016 27.75 -13.883 1 92.69 32 LEU B N 1
ATOM 2718 C CA . LEU B 1 32 ? -13.797 27.109 -13.406 1 92.69 32 LEU B CA 1
ATOM 2719 C C . LEU B 1 32 ? -12.789 26.953 -14.539 1 92.69 32 LEU B C 1
ATOM 2721 O O . LEU B 1 32 ? -11.609 27.266 -14.375 1 92.69 32 LEU B O 1
ATOM 2725 N N . SER B 1 33 ? -13.289 26.5 -15.68 1 91.38 33 SER B N 1
ATOM 2726 C CA . SER B 1 33 ? -12.438 26.297 -16.844 1 91.38 33 SER B CA 1
ATOM 2727 C C . SER B 1 33 ? -11.812 27.609 -17.312 1 91.38 33 SER B C 1
ATOM 2729 O O . SER B 1 33 ? -10.625 27.656 -17.641 1 91.38 33 SER B O 1
ATOM 2731 N N . LYS B 1 34 ? -12.625 28.578 -17.328 1 91.56 34 LYS B N 1
ATOM 2732 C CA . LYS B 1 34 ? -12.148 29.891 -17.734 1 91.56 34 LYS B CA 1
ATOM 2733 C C . LYS B 1 34 ? -11.07 30.406 -16.781 1 91.56 34 LYS B C 1
ATOM 2735 O O . LYS B 1 34 ? -10.055 30.938 -17.219 1 91.56 34 LYS B O 1
ATOM 2740 N N . ALA B 1 35 ? -11.32 30.219 -15.539 1 91.5 35 ALA B N 1
ATOM 2741 C CA . ALA B 1 35 ? -10.375 30.672 -14.516 1 91.5 35 ALA B CA 1
ATOM 2742 C C . ALA B 1 35 ? -9.023 29.969 -14.68 1 91.5 35 ALA B C 1
ATOM 2744 O O . ALA B 1 35 ? -7.977 30.609 -14.578 1 91.5 35 ALA B O 1
ATOM 2745 N N . ILE B 1 36 ? -9.039 28.719 -14.945 1 92.62 36 ILE B N 1
ATOM 2746 C CA . ILE B 1 36 ? -7.82 27.938 -15.086 1 92.62 36 ILE B CA 1
ATOM 2747 C C . ILE B 1 36 ? -7.113 28.312 -16.391 1 92.62 36 ILE B C 1
ATOM 2749 O O . ILE B 1 36 ? -5.883 28.422 -16.422 1 92.62 36 ILE B O 1
ATOM 2753 N N . LYS B 1 37 ? -7.875 28.531 -17.406 1 91.38 37 LYS B N 1
ATOM 2754 C CA . LYS B 1 37 ? -7.297 28.969 -18.688 1 91.38 37 LYS B CA 1
ATOM 2755 C C . LYS B 1 37 ? -6.578 30.297 -18.531 1 91.38 37 LYS B C 1
ATOM 2757 O O . LYS B 1 37 ? -5.48 30.484 -19.078 1 91.38 37 LYS B O 1
ATOM 2762 N N . GLU B 1 38 ? -7.219 31.156 -17.906 1 89.75 38 GLU B N 1
ATOM 2763 C CA . GLU B 1 38 ? -6.605 32.469 -17.656 1 89.75 38 GLU B CA 1
ATOM 2764 C C . GLU B 1 38 ? -5.305 32.312 -16.875 1 89.75 38 GLU B C 1
ATOM 2766 O O . GLU B 1 38 ? -4.316 33 -17.172 1 89.75 38 GLU B O 1
ATOM 2771 N N . LEU B 1 39 ? -5.363 31.453 -15.891 1 90.62 39 LEU B N 1
ATOM 2772 C CA . LEU B 1 39 ? -4.191 31.188 -15.07 1 90.62 39 LEU B CA 1
ATOM 2773 C C . LEU B 1 39 ? -3.061 30.594 -15.914 1 90.62 39 LEU B C 1
ATOM 2775 O O . LEU B 1 39 ? -1.911 31.031 -15.805 1 90.62 39 LEU B O 1
ATOM 2779 N N . GLU B 1 40 ? -3.365 29.672 -16.781 1 92.12 40 GLU B N 1
ATOM 2780 C CA . GLU B 1 40 ? -2.387 29.016 -17.656 1 92.12 40 GLU B CA 1
ATOM 2781 C C . GLU B 1 40 ? -1.787 30.016 -18.641 1 92.12 40 GLU B C 1
ATOM 2783 O O . GLU B 1 40 ? -0.582 30 -18.906 1 92.12 40 GLU B O 1
ATOM 2788 N N . VAL B 1 41 ? -2.6 30.891 -19.172 1 88.38 41 VAL B N 1
ATOM 2789 C CA . VAL B 1 41 ? -2.152 31.906 -20.125 1 88.38 41 VAL B CA 1
ATOM 2790 C C . VAL B 1 41 ? -1.211 32.875 -19.438 1 88.38 41 VAL B C 1
ATOM 2792 O O . VAL B 1 41 ? -0.159 33.219 -19.969 1 88.38 41 VAL B O 1
ATOM 2795 N N . GLU B 1 42 ? -1.627 33.312 -18.297 1 86.62 42 GLU B N 1
ATOM 2796 C CA . GLU B 1 42 ? -0.82 34.25 -17.531 1 86.62 42 GLU B CA 1
ATOM 2797 C C . GLU B 1 42 ? 0.559 33.688 -17.219 1 86.62 42 GLU B C 1
ATOM 2799 O O . GLU B 1 42 ? 1.565 34.406 -17.312 1 86.62 42 GLU B O 1
ATOM 2804 N N . LEU B 1 43 ? 0.532 32.406 -16.859 1 86.75 43 LEU B N 1
ATOM 2805 C CA . LEU B 1 43 ? 1.764 31.781 -16.422 1 86.75 43 LEU B CA 1
ATOM 2806 C C . LEU B 1 43 ? 2.545 31.219 -17.609 1 86.75 43 LEU B C 1
ATOM 2808 O O . LEU B 1 43 ? 3.727 30.891 -17.469 1 86.75 43 LEU B O 1
ATOM 2812 N N . GLY B 1 44 ? 1.898 31.031 -18.703 1 86.5 44 GLY B N 1
ATOM 2813 C CA . GLY B 1 44 ? 2.535 30.5 -19.906 1 86.5 44 GLY B CA 1
ATOM 2814 C C . GLY B 1 44 ? 2.77 29.016 -19.859 1 86.5 44 GLY B C 1
ATOM 2815 O O . GLY B 1 44 ? 3.73 28.5 -20.438 1 86.5 44 GLY B O 1
ATOM 2816 N N . ILE B 1 45 ? 2.049 28.375 -19 1 86.25 45 ILE B N 1
ATOM 2817 C CA . ILE B 1 45 ? 2.189 26.922 -18.891 1 86.25 45 ILE B CA 1
ATOM 2818 C C . ILE B 1 45 ? 0.818 26.266 -19 1 86.25 45 ILE B C 1
ATOM 2820 O O . ILE B 1 45 ? -0.212 26.922 -18.828 1 86.25 45 ILE B O 1
ATOM 2824 N N . GLY B 1 46 ? 0.845 24.984 -19.375 1 88.69 46 GLY B N 1
ATOM 2825 C CA . GLY B 1 46 ? -0.327 24.141 -19.234 1 88.69 46 GLY B CA 1
ATOM 2826 C C . GLY B 1 46 ? -0.318 23.312 -17.953 1 88.69 46 GLY B C 1
ATOM 2827 O O . GLY B 1 46 ? 0.613 22.547 -17.719 1 88.69 46 GLY B O 1
ATOM 2828 N N . ILE B 1 47 ? -1.368 23.594 -17.188 1 88.62 47 ILE B N 1
ATOM 2829 C CA . ILE B 1 47 ? -1.427 22.859 -15.922 1 88.62 47 ILE B CA 1
ATOM 2830 C C . ILE B 1 47 ? -2.104 21.516 -16.141 1 88.62 47 ILE B C 1
ATOM 2832 O O . ILE B 1 47 ? -1.602 20.484 -15.688 1 88.62 47 ILE B O 1
ATOM 2836 N N . PHE B 1 48 ? -3.225 21.625 -16.766 1 87.56 48 PHE B N 1
ATOM 2837 C CA . PHE B 1 48 ? -4.02 20.422 -17 1 87.56 48 PHE B CA 1
ATOM 2838 C C . PHE B 1 48 ? -4.113 20.109 -18.484 1 87.56 48 PHE B C 1
ATOM 2840 O O . PHE B 1 48 ? -4.242 21.031 -19.312 1 87.56 48 PHE B O 1
ATOM 2847 N N . GLU B 1 49 ? -3.904 18.859 -18.734 1 79.81 49 GLU B N 1
ATOM 2848 C CA . GLU B 1 49 ? -4.086 18.406 -20.094 1 79.81 49 GLU B CA 1
ATOM 2849 C C . GLU B 1 49 ? -5.363 17.578 -20.234 1 79.81 49 GLU B C 1
ATOM 2851 O O . GLU B 1 49 ? -5.629 16.688 -19.422 1 79.81 49 GLU B O 1
ATOM 2856 N N . ARG B 1 50 ? -6.219 18.141 -21.047 1 69.19 50 ARG B N 1
ATOM 2857 C CA . ARG B 1 50 ? -7.48 17.453 -21.266 1 69.19 50 ARG B CA 1
ATOM 2858 C C . ARG B 1 50 ? -7.289 16.234 -22.172 1 69.19 50 ARG B C 1
ATOM 2860 O O . ARG B 1 50 ? -6.629 16.344 -23.203 1 69.19 50 ARG B O 1
ATOM 2867 N N . THR B 1 51 ? -7.512 15.195 -21.609 1 59.94 51 THR B N 1
ATOM 2868 C CA . THR B 1 51 ? -7.461 13.969 -22.406 1 59.94 51 THR B CA 1
ATOM 2869 C C . THR B 1 51 ? -8.852 13.352 -22.531 1 59.94 51 THR B C 1
ATOM 2871 O O . THR B 1 51 ? -9.805 13.82 -21.922 1 59.94 51 THR B O 1
ATOM 2874 N N . ASN B 1 52 ? -9.188 12.414 -23.469 1 56.03 52 ASN B N 1
ATOM 2875 C CA . ASN B 1 52 ? -10.445 11.703 -23.641 1 56.03 52 ASN B CA 1
ATOM 2876 C C . ASN B 1 52 ? -10.859 10.977 -22.359 1 56.03 52 ASN B C 1
ATOM 2878 O O . ASN B 1 52 ? -12.016 10.578 -22.219 1 56.03 52 ASN B O 1
ATOM 2882 N N . ARG B 1 53 ? -10.023 10.766 -21.469 1 49.75 53 ARG B N 1
ATOM 2883 C CA . ARG B 1 53 ? -10.297 9.938 -20.297 1 49.75 53 ARG B CA 1
ATOM 2884 C C . ARG B 1 53 ? -10.367 10.789 -19.031 1 49.75 53 ARG B C 1
ATOM 2886 O O . ARG B 1 53 ? -10.422 10.258 -17.922 1 49.75 53 ARG B O 1
ATOM 2893 N N . GLY B 1 54 ? -10.195 12.031 -19.234 1 66.44 54 GLY B N 1
ATOM 2894 C CA . GLY B 1 54 ? -10.242 12.953 -18.109 1 66.44 54 GLY B CA 1
ATOM 2895 C C . GLY B 1 54 ? -9.133 13.992 -18.141 1 66.44 54 GLY B C 1
ATOM 2896 O O . GLY B 1 54 ? -8.75 14.469 -19.203 1 66.44 54 GLY B O 1
ATOM 2897 N N . ILE B 1 55 ? -8.75 14.43 -16.953 1 74.38 55 ILE B N 1
ATOM 2898 C CA . ILE B 1 55 ? -7.742 15.484 -16.875 1 74.38 55 ILE B CA 1
ATOM 2899 C C . ILE B 1 55 ? -6.434 14.906 -16.344 1 74.38 55 ILE B C 1
ATOM 2901 O O . ILE B 1 55 ? -6.438 14.031 -15.477 1 74.38 55 ILE B O 1
ATOM 2905 N N . SER B 1 56 ? -5.332 15.125 -17.062 1 77.88 56 SER B N 1
ATOM 2906 C CA . SER B 1 56 ? -3.998 14.805 -16.562 1 77.88 56 SER B CA 1
ATOM 2907 C C . SER B 1 56 ? -3.221 16.062 -16.203 1 77.88 56 SER B C 1
ATOM 2909 O O . SER B 1 56 ? -3.441 17.125 -16.797 1 77.88 56 SER B O 1
ATOM 2911 N N . ILE B 1 57 ? -2.4 15.867 -15.172 1 77.62 57 ILE B N 1
ATOM 2912 C CA . ILE B 1 57 ? -1.562 16.984 -14.742 1 77.62 57 ILE B CA 1
ATOM 2913 C C . ILE B 1 57 ? -0.261 16.984 -15.539 1 77.62 57 ILE B C 1
ATOM 2915 O O . ILE B 1 57 ? 0.403 15.953 -15.664 1 77.62 57 ILE B O 1
ATOM 2919 N N . SER B 1 58 ? 0.056 18.094 -16.188 1 78.31 58 SER B N 1
ATOM 2920 C CA . SER B 1 58 ? 1.307 18.219 -16.922 1 78.31 58 SER B CA 1
ATOM 2921 C C . SER B 1 58 ? 2.502 18.281 -15.977 1 78.31 58 SER B C 1
ATOM 2923 O O . SER B 1 58 ? 2.336 18.406 -14.766 1 78.31 58 SER B O 1
ATOM 2925 N N . ILE B 1 59 ? 3.68 18.188 -16.578 1 69.44 59 ILE B N 1
ATOM 2926 C CA . ILE B 1 59 ? 4.906 18.281 -15.789 1 69.44 59 ILE B CA 1
ATOM 2927 C C . ILE B 1 59 ? 4.969 19.641 -15.102 1 69.44 59 ILE B C 1
ATOM 2929 O O . ILE B 1 59 ? 5.203 19.734 -13.898 1 69.44 59 ILE B O 1
ATOM 2933 N N . ASP B 1 60 ? 4.715 20.641 -15.906 1 77.19 60 ASP B N 1
ATOM 2934 C CA . ASP B 1 60 ? 4.684 22 -15.359 1 77.19 60 ASP B CA 1
ATOM 2935 C C . ASP B 1 60 ? 3.541 22.156 -14.359 1 77.19 60 ASP B C 1
ATOM 2937 O O . ASP B 1 60 ? 3.682 22.859 -13.359 1 77.19 60 ASP B O 1
ATOM 2941 N N . GLY B 1 61 ? 2.533 21.469 -14.641 1 81.56 61 GLY B N 1
ATOM 2942 C CA . GLY B 1 61 ? 1.38 21.516 -13.758 1 81.56 61 GLY B CA 1
ATOM 2943 C C . GLY B 1 61 ? 1.649 20.922 -12.383 1 81.56 61 GLY B C 1
ATOM 2944 O O . GLY B 1 61 ? 1.229 21.469 -11.367 1 81.56 61 GLY B O 1
ATOM 2945 N N . ALA B 1 62 ? 2.344 19.922 -12.445 1 73.44 62 ALA B N 1
ATOM 2946 C CA . ALA B 1 62 ? 2.688 19.281 -11.18 1 73.44 62 ALA B CA 1
ATOM 2947 C C . ALA B 1 62 ? 3.525 20.203 -10.297 1 73.44 62 ALA B C 1
ATOM 2949 O O . ALA B 1 62 ? 3.281 20.312 -9.094 1 73.44 62 ALA B O 1
ATOM 2950 N N . GLU B 1 63 ? 4.477 20.781 -10.891 1 72.31 63 GLU B N 1
ATOM 2951 C CA . GLU B 1 63 ? 5.32 21.734 -10.172 1 72.31 63 GLU B CA 1
ATOM 2952 C C . GLU B 1 63 ? 4.5 22.906 -9.656 1 72.31 63 GLU B C 1
ATOM 2954 O O . GLU B 1 63 ? 4.637 23.297 -8.492 1 72.31 63 GLU B O 1
ATOM 2959 N N . PHE B 1 64 ? 3.689 23.406 -10.492 1 80.38 64 PHE B N 1
ATOM 2960 C CA . PHE B 1 64 ? 2.826 24.531 -10.125 1 80.38 64 PHE B CA 1
ATOM 2961 C C . PHE B 1 64 ? 1.948 24.172 -8.938 1 80.38 64 PHE B C 1
ATOM 2963 O O . PHE B 1 64 ? 1.823 24.953 -7.988 1 80.38 64 PHE B O 1
ATOM 2970 N N . LEU B 1 65 ? 1.416 22.938 -9.062 1 82.06 65 LEU B N 1
ATOM 2971 C CA . LEU B 1 65 ? 0.492 22.516 -8.016 1 82.06 65 LEU B CA 1
ATOM 2972 C C . LEU B 1 65 ? 1.211 22.391 -6.672 1 82.06 65 LEU B C 1
ATOM 2974 O O . LEU B 1 65 ? 0.631 22.672 -5.621 1 82.06 65 LEU B O 1
ATOM 2978 N N . GLY B 1 66 ? 2.41 22.016 -6.738 1 71.75 66 GLY B N 1
ATOM 2979 C CA . GLY B 1 66 ? 3.217 22.016 -5.527 1 71.75 66 GLY B CA 1
ATOM 2980 C C . GLY B 1 66 ? 3.342 23.375 -4.875 1 71.75 66 GLY B C 1
ATOM 2981 O O . GLY B 1 66 ? 3.107 23.516 -3.676 1 71.75 66 GLY B O 1
ATOM 2982 N N . TYR B 1 67 ? 3.59 24.266 -5.676 1 71.25 67 TYR B N 1
ATOM 2983 C CA . TYR B 1 67 ? 3.719 25.641 -5.188 1 71.25 67 TYR B CA 1
ATOM 2984 C C . TYR B 1 67 ? 2.371 26.188 -4.73 1 71.25 67 TYR B C 1
ATOM 2986 O O . TYR B 1 67 ? 2.285 26.859 -3.703 1 71.25 67 TYR B O 1
ATOM 2994 N N . ALA B 1 68 ? 1.407 25.891 -5.531 1 80.44 68 ALA B N 1
ATOM 2995 C CA . ALA B 1 68 ? 0.067 26.359 -5.191 1 80.44 68 ALA B CA 1
ATOM 2996 C C . ALA B 1 68 ? -0.361 25.859 -3.816 1 80.44 68 ALA B C 1
ATOM 2998 O O . ALA B 1 68 ? -0.917 26.609 -3.018 1 80.44 68 ALA B O 1
ATOM 2999 N N . ARG B 1 69 ? -0.009 24.672 -3.584 1 73.56 69 ARG B N 1
ATOM 3000 C CA . ARG B 1 69 ? -0.35 24.094 -2.291 1 73.56 69 ARG B CA 1
ATOM 3001 C C . ARG B 1 69 ? 0.378 24.812 -1.158 1 73.56 69 ARG B C 1
ATOM 3003 O O . ARG B 1 69 ? -0.213 25.094 -0.114 1 73.56 69 ARG B O 1
ATOM 3010 N N . GLN B 1 70 ? 1.522 25.109 -1.403 1 63.94 70 GLN B N 1
ATOM 3011 C CA . GLN B 1 70 ? 2.309 25.828 -0.399 1 63.94 70 GLN B CA 1
ATOM 3012 C C . GLN B 1 70 ? 1.729 27.203 -0.122 1 63.94 70 GLN B C 1
ATOM 3014 O O . GLN B 1 70 ? 1.626 27.625 1.033 1 63.94 70 GLN B O 1
ATOM 3019 N N . ILE B 1 71 ? 1.411 27.844 -1.123 1 68.69 71 ILE B N 1
ATOM 3020 C CA . ILE B 1 71 ? 0.872 29.188 -0.999 1 68.69 71 ILE B CA 1
ATOM 3021 C C . ILE B 1 71 ? -0.447 29.156 -0.229 1 68.69 71 ILE B C 1
ATOM 3023 O O . ILE B 1 71 ? -0.655 29.938 0.698 1 68.69 71 ILE B O 1
ATOM 3027 N N . ILE B 1 72 ? -1.26 28.281 -0.621 1 73.94 72 ILE B N 1
ATOM 3028 C CA . ILE B 1 72 ? -2.568 28.188 0.017 1 73.94 72 ILE B CA 1
ATOM 3029 C C . ILE B 1 72 ? -2.404 27.828 1.489 1 73.94 72 ILE B C 1
ATOM 3031 O O . ILE B 1 72 ? -3.094 28.375 2.354 1 73.94 72 ILE B O 1
ATOM 3035 N N . GLU B 1 73 ? -1.468 27 1.709 1 63.28 73 GLU B N 1
ATOM 3036 C CA . GLU B 1 73 ? -1.177 26.625 3.092 1 63.28 73 GLU B CA 1
ATOM 3037 C C . GLU B 1 73 ? -0.714 27.844 3.898 1 63.28 73 GLU B C 1
ATOM 3039 O O . GLU B 1 73 ? -1.152 28.047 5.031 1 63.28 73 GLU B O 1
ATOM 3044 N N . GLN B 1 74 ? 0.091 28.578 3.287 1 59.09 74 GLN B N 1
ATOM 3045 C CA . GLN B 1 74 ? 0.601 29.766 3.963 1 59.09 74 GLN B CA 1
ATOM 3046 C C . GLN B 1 74 ? -0.503 30.797 4.164 1 59.09 74 GLN B C 1
ATOM 3048 O O . GLN B 1 74 ? -0.553 31.469 5.199 1 59.09 74 GLN B O 1
ATOM 3053 N N . THR B 1 75 ? -1.31 30.953 3.154 1 64.06 75 THR B N 1
ATOM 3054 C CA . THR B 1 75 ? -2.42 31.891 3.266 1 64.06 75 THR B CA 1
ATOM 3055 C C . THR B 1 75 ? -3.363 31.484 4.395 1 64.06 75 THR B C 1
ATOM 3057 O O . THR B 1 75 ? -3.877 32.344 5.117 1 64.06 75 THR B O 1
ATOM 3060 N N . GLU B 1 76 ? -3.533 30.266 4.402 1 61.75 76 GLU B N 1
ATOM 3061 C CA . GLU B 1 76 ? -4.391 29.75 5.473 1 61.75 76 GLU B CA 1
ATOM 3062 C C . GLU B 1 76 ? -3.789 30.047 6.844 1 61.75 76 GLU B C 1
ATOM 3064 O O . GLU B 1 76 ? -4.508 30.406 7.777 1 61.75 76 GLU B O 1
ATOM 3069 N N . VAL B 1 77 ? -2.51 29.969 6.922 1 56.91 77 VAL B N 1
ATOM 3070 C CA . VAL B 1 77 ? -1.806 30.312 8.156 1 56.91 77 VAL B CA 1
ATOM 3071 C C . VAL B 1 77 ? -2.021 31.781 8.5 1 56.91 77 VAL B C 1
ATOM 3073 O O . VAL B 1 77 ? -2.287 32.125 9.656 1 56.91 77 VAL B O 1
ATOM 3076 N N . LEU B 1 78 ? -1.932 32.594 7.516 1 55.16 78 LEU B N 1
ATOM 3077 C CA . LEU B 1 78 ? -2.115 34.031 7.691 1 55.16 78 LEU B CA 1
ATOM 3078 C C . LEU B 1 78 ? -3.541 34.344 8.133 1 55.16 78 LEU B C 1
ATOM 3080 O O . LEU B 1 78 ? -3.752 35.156 9.031 1 55.16 78 LEU B O 1
ATOM 3084 N N . GLU B 1 79 ? -4.453 33.812 7.383 1 58.12 79 GLU B N 1
ATOM 3085 C CA . GLU B 1 79 ? -5.855 34.031 7.711 1 58.12 79 GLU B CA 1
ATOM 3086 C C . GLU B 1 79 ? -6.176 33.594 9.133 1 58.12 79 GLU B C 1
ATOM 3088 O O . GLU B 1 79 ? -6.918 34.25 9.852 1 58.12 79 GLU B O 1
ATOM 3093 N N . ASN B 1 80 ? -5.641 32.5 9.406 1 54.66 80 ASN B N 1
ATOM 3094 C CA . ASN B 1 80 ? -5.848 31.969 10.742 1 54.66 80 ASN B CA 1
ATOM 3095 C C . ASN B 1 80 ? -5.266 32.906 11.812 1 54.66 80 ASN B C 1
ATOM 3097 O O . ASN B 1 80 ? -5.84 33.031 12.891 1 54.66 80 ASN B O 1
ATOM 3101 N N . ARG B 1 81 ? -4.199 33.375 11.422 1 49.97 81 ARG B N 1
ATOM 3102 C CA . ARG B 1 81 ? -3.561 34.312 12.352 1 49.97 81 ARG B CA 1
ATOM 3103 C C . ARG B 1 81 ? -4.434 35.531 12.586 1 49.97 81 ARG B C 1
ATOM 3105 O O . ARG B 1 81 ? -4.512 36.062 13.703 1 49.97 81 ARG B O 1
ATOM 3112 N N . TYR B 1 82 ? -5.043 36 11.586 1 51.75 82 TYR B N 1
ATOM 3113 C CA . TYR B 1 82 ? -5.738 37.281 11.719 1 51.75 82 TYR B CA 1
ATOM 3114 C C . TYR B 1 82 ? -7.23 37.062 11.953 1 51.75 82 TYR B C 1
ATOM 3116 O O . TYR B 1 82 ? -7.926 37.969 12.422 1 51.75 82 TYR B O 1
ATOM 3124 N N . HIS B 1 83 ? -7.852 36.25 11.141 1 50.75 83 HIS B N 1
ATOM 3125 C CA . HIS B 1 83 ? -9.297 36.094 11.312 1 50.75 83 HIS B CA 1
ATOM 3126 C C . HIS B 1 83 ? -9.617 35.281 12.547 1 50.75 83 HIS B C 1
ATOM 3128 O O . HIS B 1 83 ? -10.789 35.031 12.852 1 50.75 83 HIS B O 1
ATOM 3134 N N . GLY B 1 84 ? -8.883 35.188 13.57 1 45.41 84 GLY B N 1
ATOM 3135 C CA . GLY B 1 84 ? -9.055 34.406 14.789 1 45.41 84 GLY B CA 1
ATOM 3136 C C . GLY B 1 84 ? -8.695 32.938 14.617 1 45.41 84 GLY B C 1
ATOM 3137 O O . GLY B 1 84 ? -8.391 32.5 13.508 1 45.41 84 GLY B O 1
ATOM 3138 N N . GLU B 1 85 ? -8.711 32.094 15.836 1 45.28 85 GLU B N 1
ATOM 3139 C CA . GLU B 1 85 ? -8.094 30.797 16.078 1 45.28 85 GLU B CA 1
ATOM 3140 C C . GLU B 1 85 ? -8.656 29.75 15.125 1 45.28 85 GLU B C 1
ATOM 3142 O O . GLU B 1 85 ? -9.516 28.953 15.516 1 45.28 85 GLU B O 1
ATOM 3147 N N . ARG B 1 86 ? -9.281 30.125 14.164 1 48.84 86 ARG B N 1
ATOM 3148 C CA . ARG B 1 86 ? -9.766 28.969 13.414 1 48.84 86 ARG B CA 1
ATOM 3149 C C . ARG B 1 86 ? -8.648 27.969 13.164 1 48.84 86 ARG B C 1
ATOM 3151 O O . ARG B 1 86 ? -7.668 28.281 12.484 1 48.84 86 ARG B O 1
ATOM 3158 N N . PHE B 1 87 ? -8.398 27.234 14.094 1 51.56 87 PHE B N 1
ATOM 3159 C CA . PHE B 1 87 ? -7.344 26.25 14.32 1 51.56 87 PHE B CA 1
ATOM 3160 C C . PHE B 1 87 ? -7.168 25.359 13.094 1 51.56 87 PHE B C 1
ATOM 3162 O O . PHE B 1 87 ? -8.094 24.656 12.695 1 51.56 87 PHE B O 1
ATOM 3169 N N . LYS B 1 88 ? -6.426 25.875 12.094 1 61.16 88 LYS B N 1
ATOM 3170 C CA . LYS B 1 88 ? -6.125 25.062 10.914 1 61.16 88 LYS B CA 1
ATOM 3171 C C . LYS B 1 88 ? -5.398 23.781 11.305 1 61.16 88 LYS B C 1
ATOM 3173 O O . LYS B 1 88 ? -4.57 23.781 12.219 1 61.16 88 LYS B O 1
ATOM 3178 N N . ALA B 1 89 ? -5.816 22.984 10.648 1 74.56 89 ALA B N 1
ATOM 3179 C CA . ALA B 1 89 ? -5.25 21.672 10.891 1 74.56 89 ALA B CA 1
ATOM 3180 C C . ALA B 1 89 ? -3.781 21.609 10.484 1 74.56 89 ALA B C 1
ATOM 3182 O O . ALA B 1 89 ? -3.396 22.172 9.453 1 74.56 89 ALA B O 1
ATOM 3183 N N . LEU B 1 90 ? -2.871 21.297 11.383 1 81.5 90 LEU B N 1
ATOM 3184 C CA . LEU B 1 90 ? -1.478 21 11.07 1 81.5 90 LEU B CA 1
ATOM 3185 C C . LEU B 1 90 ? -1.38 19.844 10.07 1 81.5 90 LEU B C 1
ATOM 3187 O O . LEU B 1 90 ? -2.078 18.844 10.203 1 81.5 90 LEU B O 1
ATOM 3191 N N . HIS B 1 91 ? -0.542 20.141 8.977 1 87.88 91 HIS B N 1
ATOM 3192 C CA . HIS B 1 91 ? -0.392 19.109 7.949 1 87.88 91 HIS B CA 1
ATOM 3193 C C . HIS B 1 91 ? 1.038 18.578 7.902 1 87.88 91 HIS B C 1
ATOM 3195 O O . HIS B 1 91 ? 1.993 19.344 8.039 1 87.88 91 HIS B O 1
ATOM 3201 N N . PHE B 1 92 ? 1.195 17.359 7.73 1 94.38 92 PHE B N 1
ATOM 3202 C CA . PHE B 1 92 ? 2.477 16.703 7.531 1 94.38 92 PHE B CA 1
ATOM 3203 C C . PHE B 1 92 ? 2.301 15.422 6.719 1 94.38 92 PHE B C 1
ATOM 3205 O O . PHE B 1 92 ? 1.456 14.586 7.043 1 94.38 92 PHE B O 1
ATOM 3212 N N . SER B 1 93 ? 3.061 15.25 5.602 1 96.25 93 SER B N 1
ATOM 3213 C CA . SER B 1 93 ? 2.951 14.086 4.727 1 96.25 93 SER B CA 1
ATOM 3214 C C . SER B 1 93 ? 4.316 13.453 4.473 1 96.25 93 SER B C 1
ATOM 3216 O O . SER B 1 93 ? 5.273 14.156 4.129 1 96.25 93 SER B O 1
ATOM 3218 N N . LEU B 1 94 ? 4.34 12.188 4.672 1 98.25 94 LEU B N 1
ATOM 3219 C CA . LEU B 1 94 ? 5.562 11.414 4.527 1 98.25 94 LEU B CA 1
ATOM 3220 C C . LEU B 1 94 ? 5.336 10.203 3.621 1 98.25 94 LEU B C 1
ATOM 3222 O O . LEU B 1 94 ? 4.359 9.477 3.785 1 98.25 94 LEU B O 1
ATOM 3226 N N . SER B 1 95 ? 6.172 10.047 2.572 1 98.44 95 SER B N 1
ATOM 3227 C CA . SER B 1 95 ? 6.211 8.836 1.754 1 98.44 95 SER B CA 1
ATOM 3228 C C . SER B 1 95 ? 7.52 8.078 1.955 1 98.44 95 SER B C 1
ATOM 3230 O O . SER B 1 95 ? 8.594 8.68 1.98 1 98.44 95 SER B O 1
ATOM 3232 N N . THR B 1 96 ? 7.406 6.773 2.088 1 98.62 96 THR B N 1
ATOM 3233 C CA . THR B 1 96 ? 8.602 6.004 2.412 1 98.62 96 THR B CA 1
ATOM 3234 C C . THR B 1 96 ? 8.508 4.594 1.832 1 98.62 96 THR B C 1
ATOM 3236 O O . THR B 1 96 ? 7.418 4.105 1.542 1 98.62 96 THR B O 1
ATOM 3239 N N . GLN B 1 97 ? 9.695 4.035 1.596 1 97.88 97 GLN B N 1
ATOM 3240 C CA . GLN B 1 97 ? 9.719 2.584 1.448 1 97.88 97 GLN B CA 1
ATOM 3241 C C . GLN B 1 97 ? 9.273 1.894 2.734 1 97.88 97 GLN B C 1
ATOM 3243 O O . GLN B 1 97 ? 8.914 2.557 3.709 1 97.88 97 GLN B O 1
ATOM 3248 N N . HIS B 1 98 ? 9.172 0.613 2.756 1 97.25 98 HIS B N 1
ATOM 3249 C CA . HIS B 1 98 ? 8.57 -0.121 3.863 1 97.25 98 HIS B CA 1
ATOM 3250 C C . HIS B 1 98 ? 9.562 -0.291 5.012 1 97.25 98 HIS B C 1
ATOM 3252 O O . HIS B 1 98 ? 10.188 -1.345 5.148 1 97.25 98 HIS B O 1
ATOM 3258 N N . TYR B 1 99 ? 9.672 0.776 5.91 1 95.31 99 TYR B N 1
ATOM 3259 C CA . TYR B 1 99 ? 10.609 0.803 7.031 1 95.31 99 TYR B CA 1
ATOM 3260 C C . TYR B 1 99 ? 9.867 0.989 8.352 1 95.31 99 TYR B C 1
ATOM 3262 O O . TYR B 1 99 ? 9.312 2.059 8.617 1 95.31 99 TYR B O 1
ATOM 3270 N N . ALA B 1 100 ? 10.023 -0 9.211 1 93.75 100 ALA B N 1
ATOM 3271 C CA . ALA B 1 100 ? 9.352 0.071 10.508 1 93.75 100 ALA B CA 1
ATOM 3272 C C . ALA B 1 100 ? 9.891 1.229 11.344 1 93.75 100 ALA B C 1
ATOM 3274 O O . ALA B 1 100 ? 9.141 1.863 12.086 1 93.75 100 ALA B O 1
ATOM 3275 N N . PHE B 1 101 ? 11.133 1.556 11.234 1 94.06 101 PHE B N 1
ATOM 3276 C CA . PHE B 1 101 ? 11.734 2.602 12.055 1 94.06 101 PHE B CA 1
ATOM 3277 C C . PHE B 1 101 ? 11.195 3.973 11.664 1 94.06 101 PHE B C 1
ATOM 3279 O O . PHE B 1 101 ? 11.164 4.891 12.484 1 94.06 101 PHE B O 1
ATOM 3286 N N . VAL B 1 102 ? 10.836 4.129 10.43 1 97.19 102 VAL B N 1
ATOM 3287 C CA . VAL B 1 102 ? 10.227 5.371 9.961 1 97.19 102 VAL B CA 1
ATOM 3288 C C . VAL B 1 102 ? 8.883 5.574 10.656 1 97.19 102 VAL B C 1
ATOM 3290 O O . VAL B 1 102 ? 8.562 6.684 11.094 1 97.19 102 VAL B O 1
ATOM 3293 N N . VAL B 1 103 ? 8.148 4.496 10.781 1 97.12 103 VAL B N 1
ATOM 3294 C CA . VAL B 1 103 ? 6.836 4.531 11.422 1 97.12 103 VAL B CA 1
ATOM 3295 C C . VAL B 1 103 ? 6.988 4.82 12.914 1 97.12 103 VAL B C 1
ATOM 3297 O O . VAL B 1 103 ? 6.23 5.605 13.484 1 97.12 103 VAL B O 1
ATOM 3300 N N . ASP B 1 104 ? 7.949 4.219 13.461 1 96.12 104 ASP B N 1
ATOM 3301 C CA . ASP B 1 104 ? 8.219 4.445 14.875 1 96.12 104 ASP B CA 1
ATOM 3302 C C . ASP B 1 104 ? 8.484 5.922 15.156 1 96.12 104 ASP B C 1
ATOM 3304 O O . ASP B 1 104 ? 7.934 6.492 16.109 1 96.12 104 ASP B O 1
ATOM 3308 N N . ALA B 1 105 ? 9.32 6.535 14.375 1 96.88 105 ALA B N 1
ATOM 3309 C CA . ALA B 1 105 ? 9.609 7.957 14.516 1 96.88 105 ALA B CA 1
ATOM 3310 C C . ALA B 1 105 ? 8.359 8.805 14.305 1 96.88 105 ALA B C 1
ATOM 3312 O O . ALA B 1 105 ? 8.18 9.828 14.961 1 96.88 105 ALA B O 1
ATOM 3313 N N . PHE B 1 106 ? 7.543 8.398 13.398 1 97.75 106 PHE B N 1
ATOM 3314 C CA . PHE B 1 106 ? 6.297 9.102 13.109 1 97.75 106 PHE B CA 1
ATOM 3315 C C . PHE B 1 106 ? 5.375 9.086 14.32 1 97.75 106 PHE B C 1
ATOM 3317 O O . PHE B 1 106 ? 4.75 10.094 14.648 1 97.75 106 PHE B O 1
ATOM 3324 N N . ILE B 1 107 ? 5.266 7.961 14.969 1 96.5 107 ILE B N 1
ATOM 3325 C CA . ILE B 1 107 ? 4.438 7.812 16.156 1 96.5 107 ILE B CA 1
ATOM 3326 C C . ILE B 1 107 ? 4.953 8.742 17.266 1 96.5 107 ILE B C 1
ATOM 3328 O O . ILE B 1 107 ? 4.164 9.391 17.953 1 96.5 107 ILE B O 1
ATOM 3332 N N . LYS B 1 108 ? 6.234 8.805 17.422 1 95.94 108 LYS B N 1
ATOM 3333 C CA . LYS B 1 108 ? 6.832 9.695 18.422 1 95.94 108 LYS B CA 1
ATOM 3334 C C . LYS B 1 108 ? 6.512 11.156 18.109 1 95.94 108 LYS B C 1
ATOM 3336 O O . LYS B 1 108 ? 6.254 11.945 19.016 1 95.94 108 LYS B O 1
ATOM 3341 N N . LEU B 1 109 ? 6.559 11.492 16.812 1 96 109 LEU B N 1
ATOM 3342 C CA . LEU B 1 109 ? 6.18 12.836 16.422 1 96 109 LEU B CA 1
ATOM 3343 C C . LEU B 1 109 ? 4.746 13.148 16.828 1 96 109 LEU B C 1
ATOM 3345 O O . LEU B 1 109 ? 4.469 14.227 17.375 1 96 109 LEU B O 1
ATOM 3349 N N . MET B 1 110 ? 3.844 12.25 16.578 1 93.06 110 MET B N 1
ATOM 3350 C CA . MET B 1 110 ? 2.432 12.43 16.906 1 93.06 110 MET B CA 1
ATOM 3351 C C . MET B 1 110 ? 2.246 12.641 18.406 1 93.06 110 MET B C 1
ATOM 3353 O O . MET B 1 110 ? 1.456 13.492 18.828 1 93.06 110 MET B O 1
ATOM 3357 N N . LYS B 1 111 ? 2.963 11.906 19.125 1 91.44 111 LYS B N 1
ATOM 3358 C CA . LYS B 1 111 ? 2.844 11.984 20.578 1 91.44 111 LYS B CA 1
ATOM 3359 C C . LYS B 1 111 ? 3.377 13.312 21.109 1 91.44 111 LYS B C 1
ATOM 3361 O O . LYS B 1 111 ? 2.908 13.812 22.125 1 91.44 111 LYS B O 1
ATOM 3366 N N . SER B 1 112 ? 4.293 13.812 20.453 1 90.12 112 SER B N 1
ATOM 3367 C CA . SER B 1 112 ? 4.914 15.055 20.906 1 90.12 112 SER B CA 1
ATOM 3368 C C . SER B 1 112 ? 4.137 16.266 20.406 1 90.12 112 SER B C 1
ATOM 3370 O O . SER B 1 112 ? 4.398 17.391 20.844 1 90.12 112 SER B O 1
ATOM 3372 N N . ASN B 1 113 ? 3.197 16.016 19.547 1 85.5 113 ASN B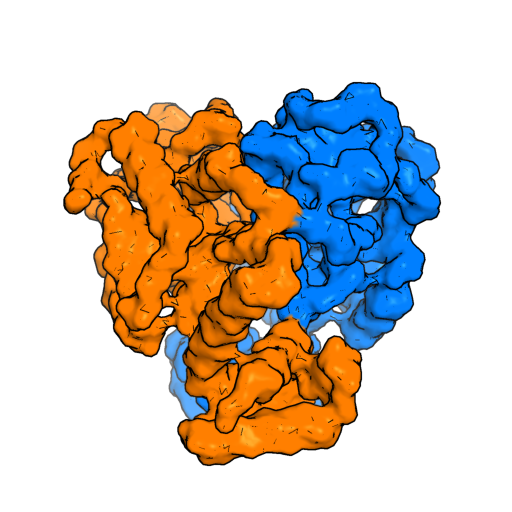 N 1
ATOM 3373 C CA . ASN B 1 113 ? 2.426 17.109 18.969 1 85.5 113 ASN B CA 1
ATOM 3374 C C . ASN B 1 113 ? 1.203 17.438 19.812 1 85.5 113 ASN B C 1
ATOM 3376 O O . ASN B 1 113 ? 0.365 16.578 20.078 1 85.5 113 ASN B O 1
ATOM 3380 N N . ASP B 1 114 ? 1.049 18.688 20.172 1 79.44 114 ASP B N 1
ATOM 3381 C CA . ASP B 1 114 ? -0.035 19.094 21.047 1 79.44 114 ASP B CA 1
ATOM 3382 C C . ASP B 1 114 ? -1.144 19.797 20.266 1 79.44 114 ASP B C 1
ATOM 3384 O O . ASP B 1 114 ? -2.076 20.344 20.859 1 79.44 114 ASP B O 1
ATOM 3388 N N . ASN B 1 115 ? -1.033 19.719 19.047 1 80.5 115 ASN B N 1
ATOM 3389 C CA . ASN B 1 115 ? -2.066 20.375 18.25 1 80.5 115 ASN B CA 1
ATOM 3390 C C . ASN B 1 115 ? -3.396 19.625 18.344 1 80.5 115 ASN B C 1
ATOM 3392 O O . ASN B 1 115 ? -3.428 18.406 18.297 1 80.5 115 ASN B O 1
ATOM 3396 N N . SER B 1 116 ? -4.41 20.375 18.422 1 82.25 116 SER B N 1
ATOM 3397 C CA . SER B 1 116 ? -5.738 19.797 18.578 1 82.25 116 SER B CA 1
ATOM 3398 C C . SER B 1 116 ? -6.312 19.359 17.219 1 82.25 116 SER B C 1
ATOM 3400 O O . SER B 1 116 ? -7.266 18.578 17.172 1 82.25 116 SER B O 1
ATOM 3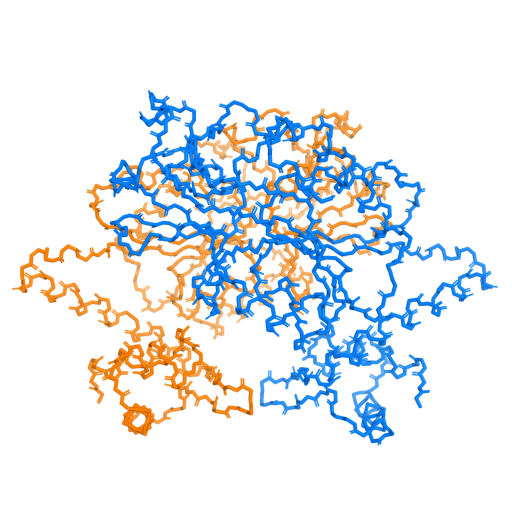402 N N . LYS B 1 117 ? -5.734 19.953 16.219 1 86.5 117 LYS B N 1
ATOM 3403 C CA . LYS B 1 117 ? -6.195 19.609 14.883 1 86.5 117 LYS B CA 1
ATOM 3404 C C . LYS B 1 117 ? -5.016 19.312 13.953 1 86.5 117 LYS B C 1
ATOM 3406 O O . LYS B 1 117 ? -4.09 20.125 13.844 1 86.5 117 LYS B O 1
ATOM 3411 N N . TYR B 1 118 ? -5.059 18.094 13.359 1 89.06 118 TYR B N 1
ATOM 3412 C CA . TYR B 1 118 ? -4.016 17.797 12.391 1 89.06 118 TYR B CA 1
ATOM 3413 C C . TYR B 1 118 ? -4.496 16.766 11.367 1 89.06 118 TYR B C 1
ATOM 3415 O O . TYR B 1 118 ? -5.441 16.016 11.633 1 89.06 118 TYR B O 1
ATOM 3423 N N . GLU B 1 119 ? -3.926 16.906 10.211 1 89.38 119 GLU B N 1
ATOM 3424 C CA . GLU B 1 119 ? -4.07 15.945 9.133 1 89.38 119 GLU B CA 1
ATOM 3425 C C . GLU B 1 119 ? -2.711 15.445 8.648 1 89.38 119 GLU B C 1
ATOM 3427 O O . GLU B 1 119 ? -1.993 16.156 7.949 1 89.38 119 GLU B O 1
ATOM 3432 N N . PHE B 1 120 ? -2.385 14.25 9.062 1 95.75 120 PHE B N 1
ATOM 3433 C CA . PHE B 1 120 ? -1.099 13.664 8.703 1 95.75 120 PHE B CA 1
ATOM 3434 C C . PHE B 1 120 ? -1.278 12.547 7.688 1 95.75 120 PHE B C 1
ATOM 3436 O O . PHE B 1 120 ? -2.363 11.969 7.574 1 95.75 120 PHE B O 1
ATOM 3443 N N . THR B 1 121 ? -0.247 12.328 6.906 1 96.56 121 THR B N 1
ATOM 3444 C CA . THR B 1 121 ? -0.224 11.234 5.941 1 96.56 121 THR B CA 1
ATOM 3445 C C . THR B 1 121 ? 1.095 10.469 6.02 1 96.56 121 THR B C 1
ATOM 3447 O O . THR B 1 121 ? 2.168 11.078 6.055 1 96.56 121 THR B O 1
ATOM 3450 N N . LEU B 1 122 ? 1.003 9.227 6.195 1 98.38 122 LEU B N 1
ATOM 3451 C CA . LEU B 1 122 ? 2.148 8.328 6.141 1 98.38 122 LEU B CA 1
ATOM 3452 C C . LEU B 1 122 ? 1.911 7.203 5.137 1 98.38 122 LEU B C 1
ATOM 3454 O O . LEU B 1 122 ? 1.151 6.273 5.41 1 98.38 122 LEU B O 1
ATOM 3458 N N . LYS B 1 123 ? 2.648 7.262 4.016 1 97.75 123 LYS B N 1
ATOM 3459 C CA . LYS B 1 123 ? 2.463 6.281 2.951 1 97.75 123 LYS B CA 1
ATOM 3460 C C . LYS B 1 123 ? 3.713 5.426 2.766 1 97.75 123 LYS B C 1
ATOM 3462 O O . LYS B 1 123 ? 4.812 5.953 2.586 1 97.75 123 LYS B O 1
ATOM 3467 N N . GLU B 1 124 ? 3.582 4.176 2.873 1 98.06 124 GLU B N 1
ATOM 3468 C CA . GLU B 1 124 ? 4.582 3.217 2.416 1 98.06 124 GLU B CA 1
ATOM 3469 C C . GLU B 1 124 ? 4.273 2.725 1.005 1 98.06 124 GLU B C 1
ATOM 3471 O O . GLU B 1 124 ? 3.316 1.974 0.8 1 98.06 124 GLU B O 1
ATOM 3476 N N . THR B 1 125 ? 5.09 3.184 0.063 1 96.31 125 THR B N 1
ATOM 3477 C CA . THR B 1 125 ? 4.668 2.998 -1.319 1 96.31 125 THR B CA 1
ATOM 3478 C C . THR B 1 125 ? 5.867 2.727 -2.223 1 96.31 125 THR B C 1
ATOM 3480 O O . THR B 1 125 ? 6.984 2.533 -1.736 1 96.31 125 THR B O 1
ATOM 3483 N N . LYS B 1 126 ? 5.609 2.611 -3.5 1 95.62 126 LYS B N 1
ATOM 3484 C CA . LYS B 1 126 ? 6.621 2.303 -4.508 1 95.62 126 LYS B CA 1
ATOM 3485 C C . LYS B 1 126 ? 7.68 3.396 -4.578 1 95.62 126 LYS B C 1
ATOM 3487 O O . LYS B 1 126 ? 7.371 4.578 -4.418 1 95.62 126 LYS B O 1
ATOM 3492 N N . THR B 1 127 ? 8.875 2.979 -4.918 1 96 127 THR B N 1
ATOM 3493 C CA . THR B 1 127 ? 10.023 3.877 -4.879 1 96 127 THR B CA 1
ATOM 3494 C C . THR B 1 127 ? 9.812 5.074 -5.797 1 96 127 THR B C 1
ATOM 3496 O O . THR B 1 127 ? 9.992 6.223 -5.383 1 96 127 THR B O 1
ATOM 3499 N N . TYR B 1 128 ? 9.352 4.852 -6.98 1 92.62 128 TYR B N 1
ATOM 3500 C CA . TYR B 1 128 ? 9.141 5.949 -7.918 1 92.62 128 TYR B CA 1
ATOM 3501 C C . TYR B 1 128 ? 8.07 6.902 -7.402 1 92.62 128 TYR B C 1
ATOM 3503 O O . TYR B 1 128 ? 8.18 8.117 -7.57 1 92.62 128 TYR B O 1
ATOM 3511 N N . GLU B 1 129 ? 7.043 6.344 -6.848 1 94.44 129 GLU B N 1
ATOM 3512 C CA . GLU B 1 129 ? 5.953 7.152 -6.309 1 94.44 129 GLU B CA 1
ATOM 3513 C C . GLU B 1 129 ? 6.438 8.047 -5.172 1 94.44 129 GLU B C 1
ATOM 3515 O O . GLU B 1 129 ? 5.945 9.164 -5 1 94.44 129 GLU B O 1
ATOM 3520 N N . ILE B 1 130 ? 7.391 7.559 -4.387 1 97.81 130 ILE B N 1
ATOM 3521 C CA . ILE B 1 130 ? 7.969 8.367 -3.324 1 97.81 130 ILE B CA 1
ATOM 3522 C C . ILE B 1 130 ? 8.609 9.625 -3.92 1 97.81 130 ILE B C 1
ATOM 3524 O O . ILE B 1 130 ? 8.383 10.734 -3.438 1 97.81 130 ILE B O 1
ATOM 3528 N N . ILE B 1 131 ? 9.344 9.414 -4.93 1 95.94 131 ILE B N 1
ATOM 3529 C CA . ILE B 1 131 ? 10.031 10.508 -5.598 1 95.94 131 ILE B CA 1
ATOM 3530 C C . ILE B 1 131 ? 9.016 11.484 -6.188 1 95.94 131 ILE B C 1
ATOM 3532 O O . ILE B 1 131 ? 9.125 12.695 -6.012 1 95.94 131 ILE B O 1
ATOM 3536 N N . GLU B 1 132 ? 8 10.922 -6.793 1 91.12 132 GLU B N 1
ATOM 3537 C CA . GLU B 1 132 ? 6.953 11.742 -7.387 1 91.12 132 GLU B CA 1
ATOM 3538 C C . GLU B 1 132 ? 6.207 12.539 -6.316 1 91.12 132 GLU B C 1
ATOM 3540 O O . GLU B 1 132 ? 5.859 13.703 -6.531 1 91.12 132 GLU B O 1
ATOM 3545 N N . ASP B 1 133 ? 5.93 11.922 -5.223 1 92.88 133 ASP B N 1
ATOM 3546 C CA . ASP B 1 133 ? 5.215 12.578 -4.129 1 92.88 133 ASP B CA 1
ATOM 3547 C C . ASP B 1 133 ? 5.988 13.797 -3.629 1 92.88 133 ASP B C 1
ATOM 3549 O O . ASP B 1 133 ? 5.398 14.859 -3.389 1 92.88 133 ASP B O 1
ATOM 3553 N N . VAL B 1 134 ? 7.273 13.656 -3.469 1 93.62 134 VAL B N 1
ATOM 3554 C CA . VAL B 1 134 ? 8.094 14.758 -2.969 1 93.62 134 VAL B CA 1
ATOM 3555 C C . VAL B 1 134 ? 8.219 15.836 -4.039 1 93.62 134 VAL B C 1
ATOM 3557 O O . VAL B 1 134 ? 8.102 17.031 -3.746 1 93.62 134 VAL B O 1
ATOM 3560 N N . LYS B 1 135 ? 8.406 15.367 -5.234 1 88.94 135 LYS B N 1
ATOM 3561 C CA . LYS B 1 135 ? 8.523 16.281 -6.371 1 88.94 135 LYS B CA 1
ATOM 3562 C C . LYS B 1 135 ? 7.297 17.188 -6.48 1 88.94 135 LYS B C 1
ATOM 3564 O O . LYS B 1 135 ? 7.426 18.391 -6.711 1 88.94 135 LYS B O 1
ATOM 3569 N N . THR B 1 136 ? 6.148 16.594 -6.301 1 81.5 136 THR B N 1
ATOM 3570 C CA . THR B 1 136 ? 4.891 17.297 -6.508 1 81.5 136 THR B CA 1
ATOM 3571 C C . THR B 1 136 ? 4.375 17.875 -5.199 1 81.5 136 THR B C 1
ATOM 3573 O O . THR B 1 136 ? 3.234 18.344 -5.125 1 81.5 136 THR B O 1
ATOM 3576 N N . LEU B 1 137 ? 5.098 17.719 -4.129 1 80.44 137 LEU B N 1
ATOM 3577 C CA . LEU B 1 137 ? 4.832 18.312 -2.824 1 80.44 137 LEU B CA 1
ATOM 3578 C C . LEU B 1 137 ? 3.602 17.672 -2.18 1 80.44 137 LEU B C 1
ATOM 3580 O O . LEU B 1 137 ? 2.945 18.297 -1.344 1 80.44 137 LEU B O 1
ATOM 3584 N N . LYS B 1 138 ? 3.305 16.516 -2.666 1 86.62 138 LYS B N 1
ATOM 3585 C CA . LYS B 1 138 ? 2.311 15.711 -1.965 1 86.62 138 LYS B CA 1
ATOM 3586 C C . LYS B 1 138 ? 2.852 15.203 -0.632 1 86.62 138 LYS B C 1
ATOM 3588 O O . LYS B 1 138 ? 2.086 14.953 0.302 1 86.62 138 LYS B O 1
ATOM 3593 N N . SER B 1 139 ? 4.16 15.039 -0.64 1 94.38 139 SER B N 1
ATOM 3594 C CA . SER B 1 139 ? 4.859 14.688 0.592 1 94.38 139 SER B CA 1
ATOM 3595 C C . SER B 1 139 ? 5.98 15.672 0.898 1 94.38 139 SER B C 1
ATOM 3597 O O . SER B 1 139 ? 6.676 16.125 -0.01 1 94.38 139 SER B O 1
ATOM 3599 N N . ASP B 1 140 ? 6.082 15.938 2.184 1 94.38 140 ASP B N 1
ATOM 3600 C CA . ASP B 1 140 ? 7.145 16.828 2.639 1 94.38 140 ASP B CA 1
ATOM 3601 C C . ASP B 1 140 ? 8.508 16.141 2.57 1 94.38 140 ASP B C 1
ATOM 3603 O O . ASP B 1 140 ? 9.516 16.766 2.248 1 94.38 140 ASP B O 1
ATOM 3607 N N . ILE B 1 141 ? 8.445 14.891 2.914 1 97.69 141 ILE B N 1
ATOM 3608 C CA . ILE B 1 141 ? 9.664 14.102 3.027 1 97.69 141 ILE B CA 1
ATOM 3609 C C . ILE B 1 141 ? 9.438 12.719 2.416 1 97.69 141 ILE B C 1
ATOM 3611 O O . ILE B 1 141 ? 8.336 12.172 2.498 1 97.69 141 ILE B O 1
ATOM 3615 N N . GLY B 1 142 ? 10.492 12.219 1.761 1 98.69 142 GLY B N 1
ATOM 3616 C CA . GLY B 1 142 ? 10.547 10.828 1.341 1 98.69 142 GLY B CA 1
ATOM 3617 C C . GLY B 1 142 ? 11.703 10.062 1.951 1 98.69 142 GLY B C 1
ATOM 3618 O O . GLY B 1 142 ? 12.758 10.648 2.24 1 98.69 142 GLY B O 1
ATOM 3619 N N . ILE B 1 143 ? 11.531 8.789 2.215 1 98.62 143 ILE B N 1
ATOM 3620 C CA . ILE B 1 143 ? 12.633 7.98 2.729 1 98.62 143 ILE B CA 1
ATOM 3621 C C . ILE B 1 143 ? 12.828 6.758 1.835 1 98.62 143 ILE B C 1
ATOM 3623 O O . ILE B 1 143 ? 11.875 6.031 1.544 1 98.62 143 ILE B O 1
ATOM 3627 N N . LEU B 1 144 ? 14.031 6.566 1.377 1 98.06 144 LEU B N 1
ATOM 3628 C CA . LEU B 1 144 ? 14.398 5.461 0.499 1 98.06 144 LEU B CA 1
ATOM 3629 C C . LEU B 1 144 ? 15.891 5.168 0.589 1 98.06 144 LEU B C 1
ATOM 3631 O O . LEU B 1 144 ? 16.609 5.82 1.349 1 98.06 144 LEU B O 1
ATOM 3635 N N . TYR B 1 145 ? 16.344 4.172 -0.129 1 96.25 145 TYR B N 1
ATOM 3636 C CA . TYR B 1 145 ? 17.781 3.881 -0.1 1 96.25 145 TYR B CA 1
ATOM 3637 C C . TYR B 1 145 ? 18.406 4.098 -1.472 1 96.25 145 TYR B C 1
ATOM 3639 O O . TYR B 1 145 ? 17.703 4.141 -2.484 1 96.25 145 TYR B O 1
ATOM 3647 N N . THR B 1 146 ? 19.656 4.312 -1.481 1 95 146 THR B N 1
ATOM 3648 C CA . THR B 1 146 ? 20.484 4.246 -2.672 1 95 146 THR B CA 1
ATOM 3649 C C . THR B 1 146 ? 21.672 3.309 -2.447 1 95 146 THR B C 1
ATOM 3651 O O . THR B 1 146 ? 22.047 3.031 -1.304 1 95 146 THR B O 1
ATOM 3654 N N . ASN B 1 147 ? 22.109 2.717 -3.494 1 92.12 147 ASN B N 1
ATOM 3655 C CA . ASN B 1 147 ? 23.328 1.918 -3.479 1 92.12 147 ASN B CA 1
ATOM 3656 C C . ASN B 1 147 ? 24.094 2.041 -4.793 1 92.12 147 ASN B C 1
ATOM 3658 O O . ASN B 1 147 ? 23.734 2.848 -5.652 1 92.12 147 ASN B O 1
ATOM 3662 N N . ASP B 1 148 ? 25.141 1.314 -4.871 1 88.69 148 ASP B N 1
ATOM 3663 C CA . ASP B 1 148 ? 25.984 1.435 -6.051 1 88.69 148 ASP B CA 1
ATOM 3664 C C . ASP B 1 148 ? 25.25 1.001 -7.312 1 88.69 148 ASP B C 1
ATOM 3666 O O . ASP B 1 148 ? 25.484 1.539 -8.398 1 88.69 148 ASP B O 1
ATOM 3670 N N . LEU B 1 149 ? 24.391 0.118 -7.113 1 85.12 149 LEU B N 1
ATOM 3671 C CA . LEU B 1 149 ? 23.703 -0.481 -8.258 1 85.12 149 LEU B CA 1
ATOM 3672 C C . LEU B 1 149 ? 22.656 0.465 -8.828 1 85.12 149 LEU B C 1
ATOM 3674 O O . LEU B 1 149 ? 22.391 0.462 -10.031 1 85.12 149 LEU B O 1
ATOM 3678 N N . ASN B 1 150 ? 22 1.271 -7.953 1 89.31 150 ASN B N 1
ATOM 3679 C CA . ASN B 1 150 ? 20.891 2.086 -8.453 1 89.31 150 ASN B CA 1
ATOM 3680 C C . ASN B 1 150 ? 21.234 3.574 -8.391 1 89.31 150 ASN B C 1
ATOM 3682 O O . ASN B 1 150 ? 20.406 4.41 -8.781 1 89.31 150 ASN B O 1
ATOM 3686 N N . SER B 1 151 ? 22.406 3.986 -8.023 1 92 151 SER B N 1
ATOM 3687 C CA . SER B 1 151 ? 22.766 5.371 -7.73 1 92 151 SER B CA 1
ATOM 3688 C C . SER B 1 151 ? 22.688 6.242 -8.977 1 92 151 SER B C 1
ATOM 3690 O O . SER B 1 151 ? 22.25 7.391 -8.914 1 92 151 SER B O 1
ATOM 3692 N N . LYS B 1 152 ? 23.078 5.719 -10.086 1 90.94 152 LYS B N 1
ATOM 3693 C CA . LYS B 1 152 ? 23.062 6.504 -11.32 1 90.94 152 LYS B CA 1
ATOM 3694 C C . LYS B 1 152 ? 21.641 6.91 -11.688 1 90.94 152 LYS B C 1
ATOM 3696 O O . LYS B 1 152 ? 21.375 8.086 -11.961 1 90.94 152 LYS B O 1
ATOM 3701 N N . VAL B 1 153 ? 20.828 5.945 -11.672 1 90.19 153 VAL B N 1
ATOM 3702 C CA . VAL B 1 153 ? 19.422 6.184 -12.023 1 90.19 153 VAL B CA 1
ATOM 3703 C C . VAL B 1 153 ? 18.781 7.082 -10.977 1 90.19 153 VAL B C 1
ATOM 3705 O O . VAL B 1 153 ? 18.078 8.047 -11.32 1 90.19 153 VAL B O 1
ATOM 3708 N N . MET B 1 154 ? 18.984 6.84 -9.781 1 94.19 154 MET B N 1
ATOM 3709 C CA . MET B 1 154 ? 18.391 7.59 -8.68 1 94.19 154 MET B CA 1
ATOM 3710 C C . MET B 1 154 ? 18.859 9.039 -8.688 1 94.19 154 MET B C 1
ATOM 3712 O O . MET B 1 154 ? 18.047 9.961 -8.57 1 94.19 154 MET B O 1
ATOM 3716 N N . ASN B 1 155 ? 20.109 9.227 -8.852 1 94.12 155 ASN B N 1
ATOM 3717 C CA . ASN B 1 155 ? 20.656 10.578 -8.859 1 94.12 155 ASN B CA 1
ATOM 3718 C C . ASN B 1 155 ? 20.094 11.398 -10.016 1 94.12 155 ASN B C 1
ATOM 3720 O O . ASN B 1 155 ? 19.812 12.594 -9.867 1 94.12 155 ASN B O 1
ATOM 3724 N N . LYS B 1 156 ? 20 10.781 -11.086 1 91.88 156 LYS B N 1
ATOM 3725 C CA . LYS B 1 156 ? 19.406 11.469 -12.234 1 91.88 156 LYS B CA 1
ATOM 3726 C C . LYS B 1 156 ? 17.969 11.867 -11.945 1 91.88 156 LYS B C 1
ATOM 3728 O O . LYS B 1 156 ? 17.562 12.992 -12.242 1 91.88 156 LYS B O 1
ATOM 3733 N N . LEU B 1 157 ? 17.25 10.969 -11.391 1 92.5 157 LEU B N 1
ATOM 3734 C CA . LEU B 1 157 ? 15.859 11.242 -11.047 1 92.5 157 LEU B CA 1
ATOM 3735 C C . LEU B 1 157 ? 15.766 12.375 -10.039 1 92.5 157 LEU B C 1
ATOM 3737 O O . LEU B 1 157 ? 14.906 13.25 -10.156 1 92.5 157 LEU B O 1
ATOM 3741 N N . PHE B 1 158 ? 16.641 12.32 -9.055 1 96.06 158 PHE B N 1
ATOM 3742 C CA . PHE B 1 158 ? 16.656 13.375 -8.055 1 96.06 158 PHE B CA 1
ATOM 3743 C C . PHE B 1 158 ? 16.938 14.734 -8.703 1 96.06 158 PHE B C 1
ATOM 3745 O O . PHE B 1 158 ? 16.234 15.711 -8.43 1 96.06 158 PHE B O 1
ATOM 3752 N N . SER B 1 159 ? 17.859 14.766 -9.508 1 93.56 159 SER B N 1
ATOM 3753 C CA . SER B 1 159 ? 18.25 16 -10.18 1 93.56 159 SER B CA 1
ATOM 3754 C C . SER B 1 159 ? 17.109 16.516 -11.07 1 93.56 159 SER B C 1
ATOM 3756 O O . SER B 1 159 ? 16.734 17.688 -10.992 1 93.56 159 SER B O 1
ATOM 3758 N N . ASP B 1 160 ? 16.578 15.617 -11.812 1 90.31 160 ASP B N 1
ATOM 3759 C CA . ASP B 1 160 ? 15.508 15.969 -12.734 1 90.31 160 ASP B CA 1
ATOM 3760 C C . ASP B 1 160 ? 14.273 16.453 -11.984 1 90.31 160 ASP B C 1
ATOM 3762 O O . ASP B 1 160 ? 13.461 17.203 -12.531 1 90.31 160 ASP B O 1
ATOM 3766 N N . SER B 1 161 ? 14.188 16.062 -10.766 1 89.69 161 SER B N 1
ATOM 3767 C CA . SER B 1 161 ? 12.984 16.344 -10 1 89.69 161 SER B CA 1
ATOM 3768 C C . SER B 1 161 ? 13.227 17.438 -8.961 1 89.69 161 SER B C 1
ATOM 3770 O O . SER B 1 161 ? 12.375 17.703 -8.109 1 89.69 161 SER B O 1
ATOM 3772 N N . ASN B 1 162 ? 14.43 18.031 -8.961 1 91 162 ASN B N 1
ATOM 3773 C CA . ASN B 1 162 ? 14.82 19.062 -8 1 91 162 ASN B CA 1
ATOM 3774 C C . ASN B 1 162 ? 14.68 18.562 -6.566 1 91 162 ASN B C 1
ATOM 3776 O O . ASN B 1 162 ? 14.078 19.25 -5.73 1 91 162 ASN B O 1
ATOM 3780 N N . ILE B 1 163 ? 15.141 17.406 -6.41 1 96.62 163 ILE B N 1
ATOM 3781 C CA . ILE B 1 163 ? 15.094 16.734 -5.117 1 96.62 163 ILE B CA 1
ATOM 3782 C C . ILE B 1 163 ? 16.5 16.625 -4.535 1 96.62 163 ILE B C 1
ATOM 3784 O O . ILE B 1 163 ? 17.469 16.391 -5.266 1 96.62 163 ILE B O 1
ATOM 3788 N N . LYS B 1 164 ? 16.578 16.797 -3.23 1 97 164 LYS B N 1
ATOM 3789 C CA . LYS B 1 164 ? 17.812 16.578 -2.49 1 97 164 LYS B CA 1
ATOM 3790 C C . LYS B 1 164 ? 17.75 15.297 -1.673 1 97 164 LYS B C 1
ATOM 3792 O O . LYS B 1 164 ? 16.766 15.047 -0.977 1 97 164 LYS B O 1
ATOM 3797 N N . PHE B 1 165 ? 18.766 14.539 -1.845 1 97.88 165 PHE B N 1
ATOM 3798 C CA . PHE B 1 165 ? 18.922 13.328 -1.04 1 97.88 165 PHE B CA 1
ATOM 3799 C C . PHE B 1 165 ? 19.891 13.562 0.109 1 97.88 165 PHE B C 1
ATOM 3801 O O . PHE B 1 165 ? 21.016 14.031 -0.106 1 97.88 165 PHE B O 1
ATOM 3808 N N . THR B 1 166 ? 19.5 13.25 1.366 1 97.69 166 THR B N 1
ATOM 3809 C CA . THR B 1 166 ? 20.328 13.367 2.557 1 97.69 166 THR B CA 1
ATOM 3810 C C . THR B 1 166 ? 20.516 12.008 3.229 1 97.69 166 THR B C 1
ATOM 3812 O O . THR B 1 166 ? 19.547 11.438 3.738 1 97.69 166 THR B O 1
ATOM 3815 N N . PRO B 1 167 ? 21.75 11.539 3.299 1 96.44 167 PRO B N 1
ATOM 3816 C CA . PRO B 1 167 ? 21.969 10.219 3.9 1 96.44 167 PRO B CA 1
ATOM 3817 C C . PRO B 1 167 ? 21.688 10.203 5.398 1 96.44 167 PRO B C 1
ATOM 3819 O O . PRO B 1 167 ? 21.953 11.18 6.098 1 96.44 167 PRO B O 1
ATOM 3822 N N . LEU B 1 168 ? 21.125 9.094 5.836 1 95.19 168 LEU B N 1
ATOM 3823 C CA . LEU B 1 168 ? 20.906 8.867 7.262 1 95.19 168 LEU B CA 1
ATOM 3824 C C . LEU B 1 168 ? 21.938 7.895 7.824 1 95.19 168 LEU B C 1
ATOM 3826 O O . LEU B 1 168 ? 22.688 8.242 8.734 1 95.19 168 LEU B O 1
ATOM 3830 N N . PHE B 1 169 ? 21.969 6.617 7.277 1 92.75 169 PHE B N 1
ATOM 3831 C CA . PHE B 1 169 ? 22.922 5.613 7.727 1 92.75 169 PHE B CA 1
ATOM 3832 C C . PHE B 1 169 ? 23.141 4.547 6.656 1 92.75 169 PHE B C 1
ATOM 3834 O O . PHE B 1 169 ? 22.391 4.488 5.676 1 92.75 169 PHE B O 1
ATOM 3841 N N . ASN B 1 170 ? 24.219 3.756 6.84 1 93.25 170 ASN B N 1
ATOM 3842 C CA . ASN B 1 170 ? 24.562 2.664 5.934 1 93.25 170 ASN B CA 1
ATOM 3843 C C . ASN B 1 170 ? 24.312 1.303 6.574 1 93.25 170 ASN B C 1
ATOM 3845 O O . ASN B 1 170 ? 24.484 1.139 7.781 1 93.25 170 ASN B O 1
ATOM 3849 N N . VAL B 1 171 ? 23.875 0.437 5.68 1 91.94 171 VAL B N 1
ATOM 3850 C CA . VAL B 1 171 ? 23.703 -0.937 6.141 1 91.94 171 VAL B CA 1
ATOM 3851 C C . VAL B 1 171 ? 24.156 -1.908 5.055 1 91.94 171 VAL B C 1
ATOM 3853 O O . VAL B 1 171 ? 24.391 -1.509 3.91 1 91.94 171 VAL B O 1
ATOM 3856 N N . THR B 1 172 ? 24.328 -3.172 5.539 1 92.06 172 THR B N 1
ATOM 3857 C CA . THR B 1 172 ? 24.547 -4.273 4.605 1 92.06 172 THR B CA 1
ATOM 3858 C C . THR B 1 172 ? 23.281 -5.113 4.469 1 92.06 172 THR B C 1
ATOM 3860 O O . THR B 1 172 ? 22.453 -5.148 5.383 1 92.06 172 THR B O 1
ATOM 3863 N N . PRO B 1 173 ? 23.141 -5.762 3.34 1 93.12 173 PRO B N 1
ATOM 3864 C CA . PRO B 1 173 ? 21.906 -6.52 3.115 1 93.12 173 PRO B CA 1
ATOM 3865 C C . PRO B 1 173 ? 21.734 -7.668 4.109 1 93.12 173 PRO B C 1
ATOM 3867 O O . PRO B 1 173 ? 22.703 -8.328 4.469 1 93.12 173 PRO B O 1
ATOM 3870 N N . HIS B 1 174 ? 20.531 -7.871 4.52 1 95.06 174 HIS B N 1
ATOM 3871 C CA . HIS B 1 174 ? 20.109 -8.953 5.398 1 95.06 174 HIS B CA 1
ATOM 3872 C C . HIS B 1 174 ? 18.859 -9.648 4.855 1 95.06 174 HIS B C 1
ATOM 3874 O O . HIS B 1 174 ? 18.078 -9.047 4.121 1 95.06 174 HIS B O 1
ATOM 3880 N N . VAL B 1 175 ? 18.734 -10.922 5.25 1 95.44 175 VAL B N 1
ATOM 3881 C CA . VAL B 1 175 ? 17.5 -11.633 4.961 1 95.44 175 VAL B CA 1
ATOM 3882 C C . VAL B 1 175 ? 16.594 -11.609 6.188 1 95.44 175 VAL B C 1
ATOM 3884 O O . VAL B 1 175 ? 17.062 -11.742 7.32 1 95.44 175 VAL B O 1
ATOM 3887 N N . PHE B 1 176 ? 15.352 -11.312 5.902 1 96 176 PHE B N 1
ATOM 3888 C CA . PHE B 1 176 ? 14.328 -11.445 6.934 1 96 176 PHE B CA 1
ATOM 3889 C C . PHE B 1 176 ? 13.57 -12.766 6.777 1 96 176 PHE B C 1
ATOM 3891 O O . PHE B 1 176 ? 13.109 -13.094 5.68 1 96 176 PHE B O 1
ATOM 3898 N N . VAL B 1 177 ? 13.508 -13.508 7.875 1 97 177 VAL B N 1
AT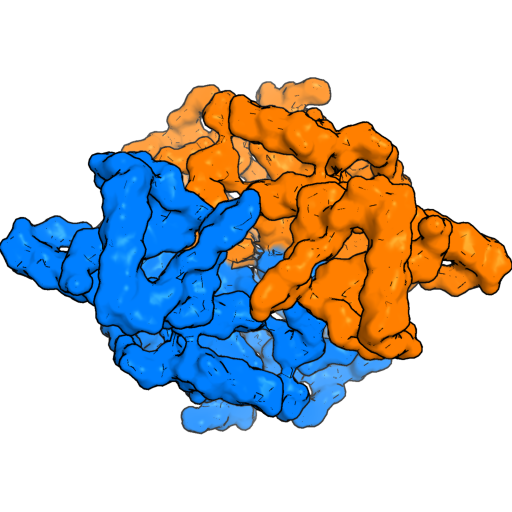OM 3899 C CA . VAL B 1 177 ? 12.805 -14.789 7.875 1 97 177 VAL B CA 1
ATOM 3900 C C . VAL B 1 177 ? 11.969 -14.914 9.148 1 97 177 VAL B C 1
ATOM 3902 O O . VAL B 1 177 ? 12.156 -14.156 10.102 1 97 177 VAL B O 1
ATOM 3905 N N . GLY B 1 178 ? 10.977 -15.836 9.086 1 95.94 178 GLY B N 1
ATOM 3906 C CA . GLY B 1 178 ? 10.227 -16.125 10.297 1 95.94 178 GLY B CA 1
ATOM 3907 C C . GLY B 1 178 ? 11.055 -16.828 11.359 1 95.94 178 GLY B C 1
ATOM 3908 O O . GLY B 1 178 ? 12.133 -17.359 11.07 1 95.94 178 GLY B O 1
ATOM 3909 N N . LYS B 1 179 ? 10.562 -16.859 12.531 1 94 179 LYS B N 1
ATOM 3910 C CA . LYS B 1 179 ? 11.281 -17.359 13.695 1 94 179 LYS B CA 1
ATOM 3911 C C . LYS B 1 179 ? 11.539 -18.859 13.578 1 94 179 LYS B C 1
ATOM 3913 O O . LYS B 1 179 ? 12.398 -19.406 14.273 1 94 179 LYS B O 1
ATOM 3918 N N . ASN B 1 180 ? 10.844 -19.562 12.742 1 94.06 180 ASN B N 1
ATOM 3919 C CA . ASN B 1 180 ? 10.992 -21.016 12.609 1 94.06 180 ASN B CA 1
ATOM 3920 C C . ASN B 1 180 ? 11.656 -21.391 11.289 1 94.06 180 ASN B C 1
ATOM 3922 O O . ASN B 1 180 ? 11.648 -22.547 10.891 1 94.06 180 ASN B O 1
ATOM 3926 N N . HIS B 1 181 ? 12.195 -20.484 10.648 1 96.69 181 HIS B N 1
ATOM 3927 C CA . HIS B 1 181 ? 12.758 -20.734 9.32 1 96.69 181 HIS B CA 1
ATOM 3928 C C . HIS B 1 181 ? 13.984 -21.641 9.406 1 96.69 181 HIS B C 1
ATOM 3930 O O . HIS B 1 181 ? 14.812 -21.484 10.305 1 96.69 181 HIS B O 1
ATOM 3936 N N . PRO B 1 182 ? 14.203 -22.469 8.445 1 96.06 182 PRO B N 1
ATOM 3937 C CA . PRO B 1 182 ? 15.32 -23.406 8.445 1 96.06 182 PRO B CA 1
ATOM 3938 C C . PRO B 1 182 ? 16.672 -22.719 8.375 1 96.06 182 PRO B C 1
ATOM 3940 O O . PRO B 1 182 ? 17.688 -23.25 8.844 1 96.06 182 PRO B O 1
ATOM 3943 N N . LEU B 1 183 ? 16.703 -21.609 7.875 1 95.94 183 LEU B N 1
ATOM 3944 C CA . LEU B 1 183 ? 17.969 -20.922 7.637 1 95.94 183 LEU B CA 1
ATOM 3945 C C . LEU B 1 183 ? 18.484 -20.281 8.922 1 95.94 183 LEU B C 1
ATOM 3947 O O . LEU B 1 183 ? 19.609 -19.781 8.953 1 95.94 183 LEU B O 1
ATOM 3951 N N . LEU B 1 184 ? 17.734 -20.281 9.953 1 94.75 184 LEU B N 1
ATOM 3952 C CA . LEU B 1 184 ? 18.125 -19.609 11.195 1 94.75 184 LEU B CA 1
ATOM 3953 C C . LEU B 1 184 ? 19.328 -20.328 11.828 1 94.75 184 LEU B C 1
ATOM 3955 O O . LEU B 1 184 ? 19.984 -19.766 12.719 1 94.75 184 LEU B O 1
ATOM 3959 N N . ASN B 1 185 ? 19.641 -21.391 11.367 1 92.75 185 ASN B N 1
ATOM 3960 C CA . ASN B 1 185 ? 20.812 -22.125 11.859 1 92.75 185 ASN B CA 1
ATOM 3961 C C . ASN B 1 185 ? 22.094 -21.578 11.266 1 92.75 185 ASN B C 1
ATOM 3963 O O . ASN B 1 185 ? 23.188 -21.906 11.742 1 92.75 185 ASN B O 1
ATOM 3967 N N . LYS B 1 186 ? 22.016 -20.703 10.32 1 94.62 186 LYS B N 1
ATOM 3968 C CA . LYS B 1 186 ? 23.172 -20.109 9.672 1 94.62 186 LYS B CA 1
ATOM 3969 C C . LYS B 1 186 ? 23.453 -18.703 10.219 1 94.62 186 LYS B C 1
ATOM 3971 O O . LYS B 1 186 ? 22.531 -17.922 10.438 1 94.62 186 LYS B O 1
ATOM 3976 N N . LYS B 1 187 ? 24.719 -18.438 10.359 1 94.44 187 LYS B N 1
ATOM 3977 C CA . LYS B 1 187 ? 25.125 -17.109 10.789 1 94.44 187 LYS B CA 1
ATOM 3978 C C . LYS B 1 187 ? 25.109 -16.125 9.617 1 94.44 187 LYS B C 1
ATOM 3980 O O . LYS B 1 187 ? 24.844 -14.938 9.805 1 94.44 187 LYS B O 1
ATOM 3985 N N . VAL B 1 188 ? 25.438 -16.609 8.484 1 96.31 188 VAL B N 1
ATOM 3986 C CA . VAL B 1 188 ? 25.422 -15.859 7.23 1 96.31 188 VAL B CA 1
ATOM 3987 C C . VAL B 1 188 ? 24.828 -16.734 6.117 1 96.31 188 VAL B C 1
ATOM 3989 O O . VAL B 1 188 ? 25.109 -17.922 6.047 1 96.31 188 VAL B O 1
ATOM 3992 N N . VAL B 1 189 ? 24.016 -16.094 5.305 1 95.25 189 VAL B N 1
ATOM 3993 C CA . VAL B 1 189 ? 23.406 -16.875 4.238 1 95.25 189 VAL B CA 1
ATOM 3994 C C . VAL B 1 189 ? 23.953 -16.438 2.885 1 95.25 189 VAL B C 1
ATOM 3996 O O . VAL B 1 189 ? 24.391 -15.297 2.734 1 95.25 189 VAL B O 1
ATOM 3999 N N . THR B 1 190 ? 23.891 -17.375 1.928 1 92.44 190 THR B N 1
ATOM 4000 C CA . THR B 1 190 ? 24.281 -17.094 0.551 1 92.44 190 THR B CA 1
ATOM 4001 C C . THR B 1 190 ? 23.078 -17.125 -0.376 1 92.44 190 THR B C 1
ATOM 4003 O O . THR B 1 190 ? 21.984 -17.562 0.022 1 92.44 190 THR B O 1
ATOM 4006 N N . MET B 1 191 ? 23.312 -16.688 -1.535 1 87.12 191 MET B N 1
ATOM 4007 C CA . MET B 1 191 ? 22.234 -16.703 -2.523 1 87.12 191 MET B CA 1
ATOM 4008 C C . MET B 1 191 ? 21.797 -18.141 -2.803 1 87.12 191 MET B C 1
ATOM 4010 O O . MET B 1 191 ? 20.609 -18.391 -3.061 1 87.12 191 MET B O 1
ATOM 4014 N N . GLU B 1 192 ? 22.703 -19.016 -2.773 1 88.19 192 GLU B N 1
ATOM 4015 C CA . GLU B 1 192 ? 22.391 -20.422 -3.02 1 88.19 192 GLU B CA 1
ATOM 4016 C C . GLU B 1 192 ? 21.516 -21 -1.918 1 88.19 192 GLU B C 1
ATOM 4018 O O . GLU B 1 192 ? 20.625 -21.812 -2.188 1 88.19 192 GLU B O 1
ATOM 4023 N N . ASP B 1 193 ? 21.781 -20.531 -0.735 1 92.88 193 ASP B N 1
ATOM 4024 C CA . ASP B 1 193 ? 20.984 -20.984 0.396 1 92.88 193 ASP B CA 1
ATOM 4025 C C . ASP B 1 193 ? 19.516 -20.594 0.221 1 92.88 193 ASP B C 1
ATOM 4027 O O . ASP B 1 193 ? 18.625 -21.266 0.728 1 92.88 193 ASP B O 1
ATOM 4031 N N . LEU B 1 194 ? 19.281 -19.531 -0.54 1 93.25 194 LEU B N 1
ATOM 4032 C CA . LEU B 1 194 ? 17.969 -18.922 -0.612 1 93.25 194 LEU B CA 1
ATOM 4033 C C . LEU B 1 194 ? 17.172 -19.453 -1.799 1 93.25 194 LEU B C 1
ATOM 4035 O O . LEU B 1 194 ? 15.953 -19.297 -1.862 1 93.25 194 LEU B O 1
ATOM 4039 N N . ALA B 1 195 ? 17.781 -20.141 -2.617 1 88 195 ALA B N 1
ATOM 4040 C CA . ALA B 1 195 ? 17.25 -20.484 -3.939 1 88 195 ALA B CA 1
ATOM 4041 C C . ALA B 1 195 ? 16.016 -21.359 -3.828 1 88 195 ALA B C 1
ATOM 4043 O O . ALA B 1 195 ? 15.125 -21.312 -4.68 1 88 195 ALA B O 1
ATOM 4044 N N . SER B 1 196 ? 15.875 -22.125 -2.818 1 89.31 196 SER B N 1
ATOM 4045 C CA . SER B 1 196 ? 14.805 -23.109 -2.721 1 89.31 196 SER B CA 1
ATOM 4046 C C . SER B 1 196 ? 13.578 -22.531 -2.02 1 89.31 196 SER B C 1
ATOM 4048 O O . SER B 1 196 ? 12.508 -23.141 -2.016 1 89.31 196 SER B O 1
ATOM 4050 N N . PHE B 1 197 ? 13.711 -21.344 -1.415 1 93.75 197 PHE B N 1
ATOM 4051 C CA . PHE B 1 197 ? 12.633 -20.766 -0.617 1 93.75 197 PHE B CA 1
ATOM 4052 C C . PHE B 1 197 ? 11.914 -19.672 -1.391 1 93.75 197 PHE B C 1
ATOM 4054 O O . PHE B 1 197 ? 12.492 -19.047 -2.277 1 93.75 197 PHE B O 1
ATOM 4061 N N . PRO B 1 198 ? 10.648 -19.453 -1.073 1 95.06 198 PRO B N 1
ATOM 4062 C CA . PRO B 1 198 ? 9.906 -18.391 -1.762 1 95.06 198 PRO B CA 1
ATOM 4063 C C . PRO B 1 198 ? 10.438 -17 -1.451 1 95.06 198 PRO B C 1
ATOM 4065 O O . PRO B 1 198 ? 10.625 -16.656 -0.283 1 95.06 198 PRO B O 1
ATOM 4068 N N . PHE B 1 199 ? 10.711 -16.297 -2.492 1 95.25 199 PHE B N 1
ATOM 4069 C CA . PHE B 1 199 ? 11.164 -14.914 -2.379 1 95.25 199 PHE B CA 1
ATOM 4070 C C . PHE B 1 199 ? 9.984 -13.953 -2.363 1 95.25 199 PHE B C 1
ATOM 4072 O O . PHE B 1 199 ? 9.211 -13.898 -3.322 1 95.25 199 PHE B O 1
ATOM 4079 N N . ILE B 1 200 ? 9.805 -13.227 -1.255 1 96.44 200 ILE B N 1
ATOM 4080 C CA . ILE B 1 200 ? 8.711 -12.266 -1.112 1 96.44 200 ILE B CA 1
ATOM 4081 C C . ILE B 1 200 ? 9.219 -10.859 -1.387 1 96.44 200 ILE B C 1
ATOM 4083 O O . ILE B 1 200 ? 10.164 -10.391 -0.739 1 96.44 200 ILE B O 1
ATOM 4087 N N . VAL B 1 201 ? 8.617 -10.156 -2.326 1 93.88 201 VAL B N 1
ATOM 4088 C CA . VAL B 1 201 ? 9.109 -8.844 -2.748 1 93.88 201 VAL B CA 1
ATOM 4089 C C . VAL B 1 201 ? 7.961 -7.844 -2.787 1 93.88 201 VAL B C 1
ATOM 4091 O O . VAL B 1 201 ? 6.797 -8.234 -2.934 1 93.88 201 VAL B O 1
ATOM 4094 N N . PHE B 1 202 ? 8.297 -6.613 -2.652 1 95.38 202 PHE B N 1
ATOM 4095 C CA . PHE B 1 202 ? 7.277 -5.574 -2.734 1 95.38 202 PHE B CA 1
ATOM 4096 C C . PHE B 1 202 ? 7 -5.199 -4.184 1 95.38 202 PHE B C 1
ATOM 4098 O O . PHE B 1 202 ? 7.922 -5.102 -4.996 1 95.38 202 PHE B O 1
ATOM 4105 N N . ASP B 1 203 ? 5.766 -4.945 -4.414 1 93.69 203 ASP B N 1
ATOM 4106 C CA . ASP B 1 203 ? 5.312 -4.484 -5.723 1 93.69 203 ASP B CA 1
ATOM 4107 C C . ASP B 1 203 ? 5.879 -3.104 -6.047 1 93.69 203 ASP B C 1
ATOM 4109 O O . ASP B 1 203 ? 5.871 -2.209 -5.199 1 93.69 203 ASP B O 1
ATOM 4113 N N . GLN B 1 204 ? 6.438 -2.963 -7.312 1 87.56 204 GLN B N 1
ATOM 4114 C CA . GLN B 1 204 ? 6.949 -1.668 -7.746 1 87.56 204 GLN B CA 1
ATOM 4115 C C . GLN B 1 204 ? 6.156 -1.13 -8.93 1 87.56 204 GLN B C 1
ATOM 4117 O O . GLN B 1 204 ? 6.535 -0.125 -9.539 1 87.56 204 GLN B O 1
ATOM 4122 N N . GLY B 1 205 ? 5.145 -1.797 -9.25 1 81.38 205 GLY B N 1
ATOM 4123 C CA . GLY B 1 205 ? 4.227 -1.293 -10.258 1 81.38 205 GLY B CA 1
ATOM 4124 C C . GLY B 1 205 ? 4.797 -1.344 -11.664 1 81.38 205 GLY B C 1
ATOM 4125 O O . GLY B 1 205 ? 5.531 -2.271 -12.008 1 81.38 205 GLY B O 1
ATOM 4126 N N . GLU B 1 206 ? 4.355 -0.427 -12.445 1 62 206 GLU B N 1
ATOM 4127 C CA . GLU B 1 206 ? 4.695 -0.405 -13.859 1 62 206 GLU B CA 1
ATOM 4128 C C . GLU B 1 206 ? 6.156 -0.018 -14.07 1 62 206 GLU B C 1
ATOM 4130 O O . GLU B 1 206 ? 6.758 -0.373 -15.086 1 62 206 GLU B O 1
ATOM 4135 N N . LYS B 1 207 ? 6.633 0.755 -13.195 1 52.78 207 LYS B N 1
ATOM 4136 C CA . LYS B 1 207 ? 8.031 1.16 -13.273 1 52.78 207 LYS B CA 1
ATOM 4137 C C . LYS B 1 207 ? 8.945 0.094 -12.68 1 52.78 207 LYS B C 1
ATOM 4139 O O . LYS B 1 207 ? 10.039 0.405 -12.195 1 52.78 207 LYS B O 1
ATOM 4144 N N . ASN B 1 208 ? 8.43 -1.047 -12.789 1 58.41 208 ASN B N 1
ATOM 4145 C CA . ASN B 1 208 ? 9.172 -2.131 -12.164 1 58.41 208 ASN B CA 1
ATOM 4146 C C . ASN B 1 208 ? 10.523 -2.342 -12.836 1 58.41 208 ASN B C 1
ATOM 4148 O O . ASN B 1 208 ? 10.594 -2.609 -14.039 1 58.41 208 ASN B O 1
ATOM 4152 N N . SER B 1 209 ? 11.586 -1.823 -12.164 1 66.38 209 SER B N 1
ATOM 4153 C CA . SER B 1 209 ? 12.977 -2.09 -12.508 1 66.38 209 SER B CA 1
ATOM 4154 C C . SER B 1 209 ? 13.797 -2.43 -11.273 1 66.38 209 SER B C 1
ATOM 4156 O O . SER B 1 209 ? 13.352 -2.209 -10.141 1 66.38 209 SER B O 1
ATOM 4158 N N . LEU B 1 210 ? 14.844 -3.012 -11.539 1 70.88 210 LEU B N 1
ATOM 4159 C CA . LEU B 1 210 ? 15.75 -3.365 -10.453 1 70.88 210 LEU B CA 1
ATOM 4160 C C . LEU B 1 210 ? 16.188 -2.123 -9.68 1 70.88 210 LEU B C 1
ATOM 4162 O O . LEU B 1 210 ? 16.484 -2.201 -8.492 1 70.88 210 LEU B O 1
ATOM 4166 N N . ASN B 1 211 ? 16.047 -0.984 -10.312 1 79.75 211 ASN B N 1
ATOM 4167 C CA . ASN B 1 211 ? 16.516 0.254 -9.688 1 79.75 211 ASN B CA 1
ATOM 4168 C C . ASN B 1 211 ? 15.531 0.745 -8.625 1 79.75 211 ASN B C 1
ATOM 4170 O O . ASN B 1 211 ? 15.898 1.541 -7.758 1 79.75 211 ASN B O 1
ATOM 4174 N N . PHE B 1 212 ? 14.328 0.244 -8.766 1 87.56 212 PHE B N 1
ATOM 4175 C CA . PHE B 1 212 ? 13.305 0.761 -7.863 1 87.56 212 PHE B CA 1
ATOM 4176 C C . PHE B 1 212 ? 12.922 -0.284 -6.824 1 87.56 212 PHE B C 1
ATOM 4178 O O . PHE B 1 212 ? 12.133 -0.008 -5.922 1 87.56 212 PHE B O 1
ATOM 4185 N N . SER B 1 213 ? 13.555 -1.428 -6.93 1 88.81 213 SER B N 1
ATOM 4186 C CA . SER B 1 213 ? 13.25 -2.496 -5.984 1 88.81 213 SER B CA 1
ATOM 4187 C C . SER B 1 213 ? 13.617 -2.098 -4.559 1 88.81 213 SER B C 1
ATOM 4189 O O . SER B 1 213 ? 14.633 -1.432 -4.34 1 88.81 213 SER B O 1
ATOM 4191 N N . GLU B 1 214 ? 12.812 -2.551 -3.646 1 92 214 GLU B N 1
ATOM 4192 C CA . GLU B 1 214 ? 13.133 -2.314 -2.24 1 92 214 GLU B CA 1
ATOM 4193 C C . GLU B 1 214 ? 14.102 -3.369 -1.711 1 92 214 GLU B C 1
ATOM 4195 O O . GLU B 1 214 ? 14.766 -3.152 -0.696 1 92 214 GLU B O 1
ATOM 4200 N N . GLU B 1 215 ? 14.008 -4.438 -2.42 1 88.12 215 GLU B N 1
ATOM 4201 C CA . GLU B 1 215 ? 14.938 -5.492 -2.033 1 88.12 215 GLU B CA 1
ATOM 4202 C C . GLU B 1 215 ? 16.344 -5.223 -2.578 1 88.12 215 GLU B C 1
ATOM 4204 O O . GLU B 1 215 ? 16.516 -5.02 -3.781 1 88.12 215 GLU B O 1
ATOM 4209 N N . ILE B 1 216 ? 17.266 -5.027 -1.791 1 82.44 216 ILE B N 1
ATOM 4210 C CA . ILE B 1 216 ? 18.625 -4.586 -2.037 1 82.44 216 ILE B CA 1
ATOM 4211 C C . ILE B 1 216 ? 19.297 -5.527 -3.037 1 82.44 216 ILE B C 1
ATOM 4213 O O . ILE B 1 216 ? 20.094 -5.086 -3.873 1 82.44 216 ILE B O 1
ATOM 4217 N N . LEU B 1 217 ? 18.938 -6.809 -2.928 1 78.88 217 LEU B N 1
ATOM 4218 C CA . LEU B 1 217 ? 19.453 -7.797 -3.867 1 78.88 217 LEU B CA 1
ATOM 4219 C C . LEU B 1 217 ? 18.312 -8.422 -4.672 1 78.88 217 LEU B C 1
ATOM 4221 O O . LEU B 1 217 ? 17.219 -8.641 -4.141 1 78.88 217 LEU B O 1
ATOM 4225 N N . ASN B 1 218 ? 18.484 -8.289 -5.934 1 66.69 218 ASN B N 1
ATOM 4226 C CA . ASN B 1 218 ? 17.469 -8.891 -6.793 1 66.69 218 ASN B CA 1
ATOM 4227 C C . ASN B 1 218 ? 17.922 -10.25 -7.32 1 66.69 218 ASN B C 1
ATOM 4229 O O . ASN B 1 218 ? 19.047 -10.398 -7.781 1 66.69 218 ASN B O 1
ATOM 4233 N N . PHE B 1 219 ? 16.969 -11.125 -7.016 1 65.88 219 PHE B N 1
ATOM 4234 C CA . PHE B 1 219 ? 17.234 -12.469 -7.496 1 65.88 219 PHE B CA 1
ATOM 4235 C C . PHE B 1 219 ? 16.422 -12.781 -8.75 1 65.88 219 PHE B C 1
ATOM 4237 O O . PHE B 1 219 ? 15.195 -12.734 -8.719 1 65.88 219 PHE B O 1
ATOM 4244 N N . SER B 1 220 ? 16.922 -12.656 -9.852 1 57.94 220 SER B N 1
ATOM 4245 C CA . SER B 1 220 ? 16.25 -12.828 -11.133 1 57.94 220 SER B CA 1
ATOM 4246 C C . SER B 1 220 ? 15.773 -14.266 -11.32 1 57.94 220 SER B C 1
ATOM 4248 O O . SER B 1 220 ? 14.828 -14.523 -12.062 1 57.94 220 SER B O 1
ATOM 4250 N N . ASN B 1 221 ? 16.312 -15.148 -10.656 1 66 221 ASN B N 1
ATOM 4251 C CA . ASN B 1 221 ? 16.016 -16.531 -11.016 1 66 221 ASN B CA 1
ATOM 4252 C C . ASN B 1 221 ? 15.469 -17.312 -9.836 1 66 221 ASN B C 1
ATOM 4254 O O . ASN B 1 221 ? 16.047 -18.344 -9.445 1 66 221 ASN B O 1
ATOM 4258 N N . THR B 1 222 ? 14.359 -16.734 -9.32 1 80 222 THR B N 1
ATOM 4259 C CA . THR B 1 222 ? 13.781 -17.5 -8.227 1 80 222 THR B CA 1
ATOM 4260 C C . THR B 1 222 ? 12.656 -18.391 -8.734 1 80 222 THR B C 1
ATOM 4262 O O . THR B 1 222 ? 11.891 -18 -9.617 1 80 222 THR B O 1
ATOM 4265 N N . ASN B 1 223 ? 12.609 -19.625 -8.227 1 84.88 223 ASN B N 1
ATOM 4266 C CA . ASN B 1 223 ? 11.57 -20.578 -8.602 1 84.88 223 ASN B CA 1
ATOM 4267 C C . ASN B 1 223 ? 10.227 -20.234 -7.973 1 84.88 223 ASN B C 1
ATOM 4269 O O . ASN B 1 223 ? 9.18 -20.516 -8.547 1 84.88 223 ASN B O 1
ATOM 4273 N N . LYS B 1 224 ? 10.289 -19.672 -6.805 1 91.31 224 LYS B N 1
ATOM 4274 C CA . LYS B 1 224 ? 9.094 -19.281 -6.066 1 91.31 224 LYS B CA 1
ATOM 4275 C C . LYS B 1 224 ? 9.141 -17.812 -5.664 1 91.31 224 LYS B C 1
ATOM 4277 O O . LYS B 1 224 ? 10.109 -17.375 -5.039 1 91.31 224 LYS B O 1
ATOM 4282 N N . SER B 1 225 ? 8.102 -17.047 -6.043 1 92.19 225 SER B N 1
ATOM 4283 C CA . SER B 1 225 ? 8.07 -15.641 -5.672 1 92.19 225 SER B CA 1
ATOM 4284 C C . SER B 1 225 ? 6.656 -15.195 -5.316 1 92.19 225 SER B C 1
ATOM 4286 O O . SER B 1 225 ? 5.68 -15.727 -5.844 1 92.19 225 SER B O 1
ATOM 4288 N N . ILE B 1 226 ? 6.57 -14.305 -4.422 1 95.56 226 ILE B N 1
ATOM 4289 C CA . ILE B 1 226 ? 5.32 -13.68 -4.004 1 95.56 226 ILE B CA 1
ATOM 4290 C C . ILE B 1 226 ? 5.477 -12.164 -4.004 1 95.56 226 ILE B C 1
ATOM 4292 O O . ILE B 1 226 ? 6.359 -11.625 -3.328 1 95.56 226 ILE B O 1
ATOM 4296 N N . VAL B 1 227 ? 4.641 -11.5 -4.734 1 95.31 227 VAL B N 1
ATOM 4297 C CA . VAL B 1 227 ? 4.656 -10.039 -4.785 1 95.31 227 VAL B CA 1
ATOM 4298 C C . VAL B 1 227 ? 3.586 -9.484 -3.854 1 95.31 227 VAL B C 1
ATOM 4300 O O . VAL B 1 227 ? 2.424 -9.891 -3.912 1 95.31 227 VAL B O 1
ATOM 4303 N N . VAL B 1 228 ? 4.02 -8.609 -2.975 1 97.94 228 VAL B N 1
ATOM 4304 C CA . VAL B 1 228 ? 3.107 -7.984 -2.021 1 97.94 228 VAL B CA 1
ATOM 4305 C C . VAL B 1 228 ? 3.316 -6.473 -2.014 1 97.94 228 VAL B C 1
ATOM 4307 O O . VAL B 1 228 ? 4.195 -5.961 -2.711 1 97.94 228 VAL B O 1
ATOM 4310 N N . ASN B 1 229 ? 2.471 -5.715 -1.249 1 97.5 229 ASN B N 1
ATOM 4311 C CA . ASN B 1 229 ? 2.668 -4.27 -1.143 1 97.5 229 ASN B CA 1
ATOM 4312 C C . ASN B 1 229 ? 2.383 -3.77 0.27 1 97.5 229 ASN B C 1
ATOM 4314 O O . ASN B 1 229 ? 2.223 -2.566 0.485 1 97.5 229 ASN B O 1
ATOM 4318 N N . ASP B 1 230 ? 2.264 -4.641 1.149 1 97.62 230 ASP B N 1
ATOM 4319 C CA . ASP B 1 230 ? 1.898 -4.328 2.529 1 97.62 230 ASP B CA 1
ATOM 4320 C C . ASP B 1 230 ? 2.83 -5.031 3.516 1 97.62 230 ASP B C 1
ATOM 4322 O O . ASP B 1 230 ? 3.129 -6.215 3.357 1 97.62 230 ASP B O 1
ATOM 4326 N N . ARG B 1 231 ? 3.291 -4.266 4.496 1 96.5 231 ARG B N 1
ATOM 4327 C CA . ARG B 1 231 ? 4.285 -4.797 5.426 1 96.5 231 ARG B CA 1
ATOM 4328 C C . ARG B 1 231 ? 3.672 -5.855 6.332 1 96.5 231 ARG B C 1
ATOM 4330 O O . ARG B 1 231 ? 4.34 -6.828 6.695 1 96.5 231 ARG B O 1
ATOM 4337 N N . ALA B 1 232 ? 2.438 -5.668 6.766 1 96.12 232 ALA B N 1
ATOM 4338 C CA . ALA B 1 232 ? 1.792 -6.699 7.578 1 96.12 232 ALA B CA 1
ATOM 4339 C C . ALA B 1 232 ? 1.674 -8.008 6.809 1 96.12 232 ALA B C 1
ATOM 4341 O O . ALA B 1 232 ? 1.929 -9.086 7.355 1 96.12 232 ALA B O 1
ATOM 4342 N N . THR B 1 233 ? 1.286 -7.891 5.574 1 97.19 233 THR B N 1
ATOM 4343 C CA . THR B 1 233 ? 1.177 -9.07 4.719 1 97.19 233 THR B CA 1
ATOM 4344 C C . THR B 1 233 ? 2.531 -9.758 4.57 1 97.19 233 THR B C 1
ATOM 4346 O O . THR B 1 233 ? 2.629 -10.977 4.699 1 97.19 233 THR B O 1
ATOM 4349 N N . LEU B 1 234 ? 3.57 -8.969 4.293 1 97.12 234 LEU B N 1
ATOM 4350 C CA . LEU B 1 234 ? 4.918 -9.523 4.203 1 97.12 234 LEU B CA 1
ATOM 4351 C C . LEU B 1 234 ? 5.285 -10.266 5.48 1 97.12 234 LEU B C 1
ATOM 4353 O O . LEU B 1 234 ? 5.746 -11.406 5.43 1 97.12 234 LEU B O 1
ATOM 4357 N N . SER B 1 235 ? 5.043 -9.633 6.586 1 95.38 235 SER B N 1
ATOM 4358 C CA . SER B 1 235 ? 5.383 -10.227 7.875 1 95.38 235 SER B CA 1
ATOM 4359 C C . SER B 1 235 ? 4.605 -11.516 8.109 1 95.38 235 SER B C 1
ATOM 4361 O O . SER B 1 235 ? 5.168 -12.5 8.602 1 95.38 235 SER B O 1
ATOM 4363 N N . ASN B 1 236 ? 3.348 -11.492 7.77 1 95.75 236 ASN B N 1
ATOM 4364 C CA . ASN B 1 236 ? 2.52 -12.68 7.941 1 95.75 236 ASN B CA 1
ATOM 4365 C C . ASN B 1 236 ? 3.01 -13.836 7.078 1 95.75 236 ASN B C 1
ATOM 4367 O O . ASN B 1 236 ? 3.012 -14.992 7.516 1 95.75 236 ASN B O 1
ATOM 4371 N N . LEU B 1 237 ? 3.381 -13.516 5.883 1 97 237 LEU B N 1
ATOM 4372 C CA . LEU B 1 237 ? 3.896 -14.539 4.98 1 97 237 LEU B CA 1
ATOM 4373 C C . LEU B 1 237 ? 5.219 -15.102 5.496 1 97 237 LEU B C 1
ATOM 4375 O O . LEU B 1 237 ? 5.449 -16.312 5.43 1 97 237 LEU B O 1
ATOM 4379 N N . LEU B 1 238 ? 6.094 -14.242 6.016 1 96.38 238 LEU B N 1
ATOM 4380 C CA . LEU B 1 238 ? 7.375 -14.68 6.559 1 96.38 238 LEU B CA 1
ATOM 4381 C C . LEU B 1 238 ? 7.168 -15.633 7.73 1 96.38 238 LEU B C 1
ATOM 4383 O O . LEU B 1 238 ? 7.867 -16.641 7.844 1 96.38 238 LEU B O 1
ATOM 4387 N N . THR B 1 239 ? 6.246 -15.312 8.57 1 94.06 239 THR B N 1
ATOM 4388 C CA . THR B 1 239 ? 6.023 -16.094 9.781 1 94.06 239 THR B CA 1
ATOM 43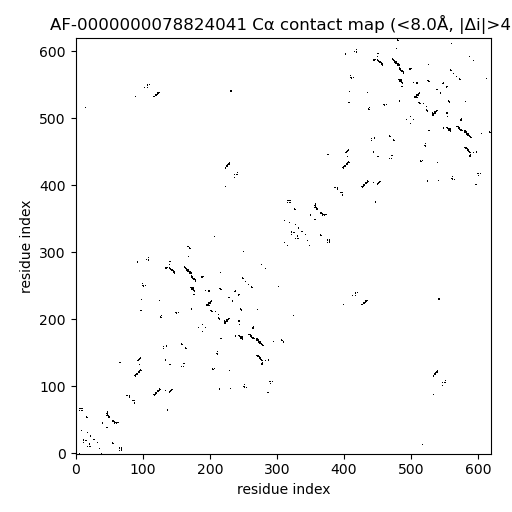89 C C . THR B 1 239 ? 5.203 -17.344 9.469 1 94.06 239 THR B C 1
ATOM 4391 O O . THR B 1 239 ? 5.328 -18.375 10.148 1 94.06 239 THR B O 1
ATOM 4394 N N . GLY B 1 240 ? 4.414 -17.297 8.43 1 93.19 240 GLY B N 1
ATOM 4395 C CA . GLY B 1 240 ? 3.508 -18.391 8.109 1 93.19 240 GLY B CA 1
ATOM 4396 C C . GLY B 1 240 ? 4.062 -19.344 7.059 1 93.19 240 GLY B C 1
ATOM 4397 O O . GLY B 1 240 ? 3.406 -20.312 6.695 1 93.19 240 GLY B O 1
ATOM 4398 N N . SER B 1 241 ? 5.191 -19.047 6.551 1 94 241 SER B N 1
ATOM 4399 C CA . SER B 1 241 ? 5.824 -19.875 5.531 1 94 241 SER B CA 1
ATOM 4400 C C . SER B 1 241 ? 7.344 -19.875 5.688 1 94 241 SER B C 1
ATOM 4402 O O . SER B 1 241 ? 7.871 -19.359 6.672 1 94 241 SER B O 1
ATOM 4404 N N . ASP B 1 242 ? 7.977 -20.531 4.742 1 95.12 242 ASP B N 1
ATOM 4405 C CA . ASP B 1 242 ? 9.438 -20.547 4.738 1 95.12 242 ASP B CA 1
ATOM 4406 C C . ASP B 1 242 ? 10 -19.516 3.764 1 95.12 242 ASP B C 1
ATOM 4408 O O . ASP B 1 242 ? 11.062 -19.719 3.18 1 95.12 242 ASP B O 1
ATOM 4412 N N . GLY B 1 243 ? 9.188 -18.5 3.541 1 96.38 243 GLY B N 1
ATOM 4413 C CA . GLY B 1 243 ? 9.641 -17.453 2.646 1 96.38 243 GLY B CA 1
ATOM 4414 C C . GLY B 1 243 ? 10.672 -16.531 3.277 1 96.38 243 GLY B C 1
ATOM 4415 O O . GLY B 1 243 ? 10.922 -16.609 4.48 1 96.38 243 GLY B O 1
ATOM 4416 N N . TYR B 1 244 ? 11.25 -15.695 2.396 1 96.25 244 TYR B N 1
ATOM 4417 C CA . TYR B 1 244 ? 12.227 -14.711 2.844 1 96.25 244 TYR B CA 1
ATOM 4418 C C . TYR B 1 244 ? 12.133 -13.438 2.016 1 96.25 244 TYR B C 1
ATOM 4420 O O . TYR B 1 244 ? 11.516 -13.422 0.95 1 96.25 244 TYR B O 1
ATOM 4428 N N . THR B 1 245 ? 12.648 -12.391 2.537 1 95.94 245 THR B N 1
ATOM 4429 C CA . THR B 1 245 ? 12.898 -11.156 1.791 1 95.94 245 THR B CA 1
ATOM 4430 C C . THR B 1 245 ? 14.266 -10.578 2.135 1 95.94 245 THR B C 1
ATOM 4432 O O . THR B 1 245 ? 14.938 -11.07 3.043 1 95.94 245 THR B O 1
ATOM 4435 N N . VAL B 1 246 ? 14.734 -9.68 1.311 1 94.31 246 VAL B N 1
ATOM 4436 C CA . VAL B 1 246 ? 16.031 -9.055 1.529 1 94.31 246 VAL B CA 1
ATOM 4437 C C . VAL B 1 246 ? 15.852 -7.574 1.851 1 94.31 246 VAL B C 1
ATOM 4439 O O . VAL B 1 246 ? 15.18 -6.848 1.113 1 94.31 246 VAL B O 1
ATOM 4442 N N . GLY B 1 247 ? 16.391 -7.188 2.936 1 93.19 247 GLY B N 1
ATOM 4443 C CA . GLY B 1 247 ? 16.234 -5.801 3.344 1 93.19 247 GLY B CA 1
ATOM 4444 C C . GLY B 1 247 ? 17.422 -5.273 4.133 1 93.19 247 GLY B C 1
ATOM 4445 O O . GLY B 1 247 ? 18.562 -5.688 3.902 1 93.19 247 GLY B O 1
ATOM 4446 N N . THR B 1 248 ? 17.156 -4.301 5.008 1 91.06 248 THR B N 1
ATOM 4447 C CA . THR B 1 248 ? 18.172 -3.52 5.695 1 91.06 248 THR B CA 1
ATOM 4448 C C . THR B 1 248 ? 18.703 -4.27 6.918 1 91.06 248 THR B C 1
ATOM 4450 O O . THR B 1 248 ? 19.766 -3.939 7.445 1 91.06 248 THR B O 1
ATOM 4453 N N . GLY B 1 249 ? 17.938 -5.172 7.398 1 91.44 249 GLY B N 1
ATOM 4454 C CA . GLY B 1 249 ? 18.297 -5.867 8.625 1 91.44 249 GLY B CA 1
ATOM 4455 C C . GLY B 1 249 ? 17.828 -5.152 9.875 1 91.44 249 GLY B C 1
ATOM 4456 O O . GLY B 1 249 ? 17.938 -5.684 10.984 1 91.44 249 GLY B O 1
ATOM 4457 N N . VAL B 1 250 ? 17.281 -4 9.734 1 89.19 250 VAL B N 1
ATOM 4458 C CA . VAL B 1 250 ? 16.859 -3.197 10.875 1 89.19 250 VAL B CA 1
ATOM 4459 C C . VAL B 1 250 ? 15.492 -3.686 11.367 1 89.19 250 VAL B C 1
ATOM 4461 O O . VAL B 1 250 ? 14.531 -3.719 10.602 1 89.19 250 VAL B O 1
ATOM 4464 N N . LEU B 1 251 ? 15.445 -4.137 12.609 1 88.38 251 LEU B N 1
ATOM 4465 C CA . LEU B 1 251 ? 14.203 -4.535 13.258 1 88.38 251 LEU B CA 1
ATOM 4466 C C . LEU B 1 251 ? 13.828 -3.541 14.352 1 88.38 251 LEU B C 1
ATOM 4468 O O . LEU B 1 251 ? 14.695 -2.932 14.977 1 88.38 251 LEU B O 1
ATOM 4472 N N . VAL B 1 252 ? 12.562 -3.32 14.43 1 86.75 252 VAL B N 1
ATOM 4473 C CA . VAL B 1 252 ? 12.023 -2.533 15.531 1 86.75 252 VAL B CA 1
ATOM 4474 C C . VAL B 1 252 ? 11.383 -3.459 16.562 1 86.75 252 VAL B C 1
ATOM 4476 O O . VAL B 1 252 ? 10.289 -3.988 16.328 1 86.75 252 VAL B O 1
ATOM 4479 N N . PRO B 1 253 ? 11.977 -3.635 17.672 1 82.44 253 PRO B N 1
ATOM 4480 C CA . PRO B 1 253 ? 11.508 -4.613 18.641 1 82.44 253 PRO B CA 1
ATOM 4481 C C . PRO B 1 253 ? 10.047 -4.395 19.047 1 82.44 253 PRO B C 1
ATOM 4483 O O . PRO B 1 253 ? 9.305 -5.363 19.234 1 82.44 253 PRO B O 1
ATOM 4486 N N . ALA B 1 254 ? 9.625 -3.223 19.109 1 79.81 254 ALA B N 1
ATOM 4487 C CA . ALA B 1 254 ? 8.266 -2.906 19.547 1 79.81 254 ALA B CA 1
ATOM 4488 C C . ALA B 1 254 ? 7.242 -3.438 18.547 1 79.81 254 ALA B C 1
ATOM 4490 O O . ALA B 1 254 ? 6.078 -3.65 18.891 1 79.81 254 ALA B O 1
ATOM 4491 N N . PHE B 1 255 ? 7.652 -3.619 17.344 1 82.38 255 PHE B N 1
ATOM 4492 C CA . PHE B 1 255 ? 6.699 -3.988 16.297 1 82.38 255 PHE B CA 1
ATOM 4493 C C . PHE B 1 255 ? 6.867 -5.453 15.914 1 82.38 255 PHE B C 1
ATOM 4495 O O . PHE B 1 255 ? 5.891 -6.125 15.578 1 82.38 255 PHE B O 1
ATOM 4502 N N . ASN B 1 256 ? 7.988 -5.914 15.883 1 71.38 256 ASN B N 1
ATOM 4503 C CA . ASN B 1 256 ? 8.297 -7.223 15.32 1 71.38 256 ASN B CA 1
ATOM 4504 C C . ASN B 1 256 ? 8.32 -8.305 16.406 1 71.38 256 ASN B C 1
ATOM 4506 O O . ASN B 1 256 ? 8.062 -9.477 16.109 1 71.38 256 ASN B O 1
ATOM 4510 N N . GLY B 1 257 ? 8.445 -7.949 17.516 1 73.69 257 GLY B N 1
ATOM 4511 C CA . GLY B 1 257 ? 8.672 -8.961 18.531 1 73.69 257 GLY B CA 1
ATOM 4512 C C . GLY B 1 257 ? 9.758 -9.953 18.156 1 73.69 257 GLY B C 1
ATOM 4513 O O . GLY B 1 257 ? 10.828 -9.562 17.703 1 73.69 257 GLY B O 1
ATOM 4514 N N . ASP B 1 258 ? 9.531 -11.273 18.391 1 83.44 258 ASP B N 1
ATOM 4515 C CA . ASP B 1 258 ? 10.5 -12.32 18.062 1 83.44 258 ASP B CA 1
ATOM 4516 C C . ASP B 1 258 ? 10.031 -13.156 16.875 1 83.44 258 ASP B C 1
ATOM 4518 O O . ASP B 1 258 ? 10.609 -14.203 16.578 1 83.44 258 ASP B O 1
ATOM 4522 N N . GLU B 1 259 ? 9.117 -12.625 16.188 1 90.19 259 GLU B N 1
ATOM 4523 C CA . GLU B 1 259 ? 8.508 -13.438 15.141 1 90.19 259 GLU B CA 1
ATOM 4524 C C . GLU B 1 259 ? 9.305 -13.359 13.844 1 90.19 259 GLU B C 1
ATOM 4526 O O . GLU B 1 259 ? 9.211 -14.242 12.992 1 90.19 259 GLU B O 1
ATOM 4531 N N . ILE B 1 260 ? 10.07 -12.297 13.68 1 94.12 260 ILE B N 1
ATOM 4532 C CA . ILE B 1 260 ? 10.891 -12.094 12.484 1 94.12 260 ILE B CA 1
ATOM 4533 C C . ILE B 1 260 ? 12.359 -11.992 12.883 1 94.12 260 ILE B C 1
ATOM 4535 O O . ILE B 1 260 ? 12.703 -11.352 13.883 1 94.12 260 ILE B O 1
ATOM 4539 N N . GLN B 1 261 ? 13.18 -12.633 12.148 1 95 261 GLN B N 1
ATOM 4540 C CA . GLN B 1 261 ? 14.617 -12.633 12.398 1 95 261 GLN B CA 1
ATOM 4541 C C . GLN B 1 261 ? 15.383 -12.07 11.203 1 95 261 GLN B C 1
ATOM 4543 O O . GLN B 1 261 ? 14.891 -12.102 10.07 1 95 261 GLN B O 1
ATOM 4548 N N . SER B 1 262 ? 16.5 -11.508 11.531 1 94.56 262 SER B N 1
ATOM 4549 C CA . SER B 1 262 ? 17.391 -10.914 10.531 1 94.56 262 SER B CA 1
ATOM 4550 C C . SER B 1 262 ? 18.719 -11.648 10.461 1 94.56 262 SER B C 1
ATOM 4552 O O . SER B 1 262 ? 19.406 -11.805 11.477 1 94.56 262 SER B O 1
ATOM 4554 N N . ILE B 1 263 ? 19.109 -12.125 9.242 1 96.12 263 ILE B N 1
ATOM 4555 C CA . ILE B 1 263 ? 20.359 -12.836 9.023 1 96.12 263 ILE B CA 1
ATOM 4556 C C . ILE B 1 263 ? 21.188 -12.117 7.949 1 96.12 263 ILE B C 1
ATOM 4558 O O . ILE B 1 263 ? 20.688 -11.852 6.855 1 96.12 263 ILE B O 1
ATOM 4562 N N . PRO B 1 264 ? 22.453 -11.789 8.211 1 95.5 264 PRO B N 1
ATOM 4563 C CA . PRO B 1 264 ? 23.266 -11.133 7.191 1 95.5 264 PRO B CA 1
ATOM 4564 C C . PRO B 1 264 ? 23.453 -11.992 5.945 1 95.5 264 PRO B C 1
ATOM 4566 O O . PRO B 1 264 ? 23.594 -13.211 6.047 1 95.5 264 PRO B O 1
ATOM 4569 N N . ILE B 1 265 ? 23.438 -11.375 4.816 1 94 265 ILE B N 1
ATOM 4570 C CA . ILE B 1 265 ? 23.75 -12.023 3.547 1 94 265 ILE B CA 1
ATOM 4571 C C . ILE B 1 265 ? 25.203 -11.773 3.172 1 94 265 ILE B C 1
ATOM 4573 O O . ILE B 1 265 ? 25.719 -10.672 3.369 1 94 265 ILE B O 1
ATOM 4577 N N . GLU B 1 266 ? 25.781 -12.797 2.666 1 92.75 266 GLU B N 1
ATOM 4578 C CA . GLU B 1 266 ? 27.125 -12.609 2.145 1 92.75 266 GLU B CA 1
ATOM 4579 C C . GLU B 1 266 ? 27.125 -11.711 0.908 1 92.75 266 GLU B C 1
ATOM 4581 O O . GLU B 1 266 ? 26.797 -12.164 -0.19 1 92.75 266 GLU B O 1
ATOM 4586 N N . SER B 1 267 ? 27.422 -10.5 1.104 1 89.31 267 SER B N 1
ATOM 4587 C CA . SER B 1 267 ? 27.438 -9.5 0.04 1 89.31 267 SER B CA 1
ATOM 4588 C C . SER B 1 267 ? 28.344 -8.328 0.388 1 89.31 267 SER B C 1
ATOM 4590 O O . SER B 1 267 ? 28.469 -7.965 1.559 1 89.31 267 SER B O 1
ATOM 4592 N N . ASP B 1 268 ? 28.922 -7.758 -0.638 1 87.44 268 ASP B N 1
ATOM 4593 C CA . ASP B 1 268 ? 29.766 -6.586 -0.435 1 87.44 268 ASP B CA 1
ATOM 4594 C C . ASP B 1 268 ? 28.984 -5.297 -0.692 1 87.44 268 ASP B C 1
ATOM 4596 O O . ASP B 1 268 ? 29.547 -4.203 -0.652 1 87.44 268 ASP B O 1
ATOM 4600 N N . GLN B 1 269 ? 27.75 -5.516 -0.868 1 89 269 GLN B N 1
ATOM 4601 C CA . GLN B 1 269 ? 26.922 -4.348 -1.161 1 89 269 GLN B CA 1
ATOM 4602 C C . GLN B 1 269 ? 26.688 -3.516 0.096 1 89 269 GLN B C 1
ATOM 4604 O O . GLN B 1 269 ? 26.484 -4.066 1.18 1 89 269 GLN B O 1
ATOM 4609 N N . ILE B 1 270 ? 26.844 -2.207 -0.078 1 91.56 270 ILE B N 1
ATOM 4610 C CA . ILE B 1 270 ? 26.484 -1.253 0.966 1 91.56 270 ILE B CA 1
ATOM 4611 C C . ILE B 1 270 ? 25.297 -0.414 0.517 1 91.56 270 ILE B C 1
ATOM 4613 O O . ILE B 1 270 ? 25.266 0.071 -0.617 1 91.56 270 ILE B O 1
ATOM 4617 N N . VAL B 1 271 ? 24.375 -0.298 1.432 1 92.38 271 VAL B N 1
ATOM 4618 C CA . VAL B 1 271 ? 23.141 0.427 1.145 1 92.38 271 VAL B CA 1
ATOM 4619 C C . VAL B 1 271 ? 23.062 1.673 2.023 1 92.38 271 VAL B C 1
ATOM 4621 O O . VAL B 1 271 ? 23.281 1.6 3.236 1 92.38 271 VAL B O 1
ATOM 4624 N N . THR B 1 272 ? 22.766 2.768 1.396 1 95.25 272 THR B N 1
ATOM 4625 C CA . THR B 1 272 ? 22.578 4.008 2.141 1 95.25 272 THR B CA 1
ATOM 4626 C C . THR B 1 272 ? 21.109 4.379 2.23 1 95.25 272 THR B C 1
ATOM 4628 O O . THR B 1 272 ? 20.469 4.684 1.215 1 95.25 272 THR B O 1
ATOM 4631 N N . ILE B 1 273 ? 20.625 4.336 3.441 1 96.38 273 ILE B N 1
ATOM 4632 C CA . ILE B 1 273 ? 19.281 4.84 3.67 1 96.38 273 ILE B CA 1
ATOM 4633 C C . ILE B 1 273 ? 19.328 6.348 3.896 1 96.38 273 ILE B C 1
ATOM 4635 O O . ILE B 1 273 ? 20.188 6.852 4.625 1 96.38 273 ILE B O 1
ATOM 4639 N N . GLY B 1 274 ? 18.422 7.031 3.203 1 97.38 274 GLY B N 1
ATOM 4640 C CA . GLY B 1 274 ? 18.359 8.477 3.352 1 97.38 274 GLY B CA 1
ATOM 4641 C C . GLY B 1 274 ? 16.953 9.031 3.16 1 97.38 274 GLY B C 1
ATOM 4642 O O . GLY B 1 274 ? 16 8.281 2.938 1 97.38 274 GLY B O 1
ATOM 4643 N N . TRP B 1 275 ? 16.844 10.352 3.381 1 98.38 275 TRP B N 1
ATOM 4644 C CA . TRP B 1 275 ? 15.57 11.023 3.137 1 98.38 275 TRP B CA 1
ATOM 4645 C C . TRP B 1 275 ? 15.711 12.078 2.041 1 98.38 275 TRP B C 1
ATOM 4647 O O . TRP B 1 275 ? 16.812 12.586 1.804 1 98.38 275 TRP B O 1
ATOM 4657 N N . ILE B 1 276 ? 14.602 12.273 1.318 1 98.56 276 ILE B N 1
ATOM 4658 C CA . ILE B 1 276 ? 14.594 13.242 0.226 1 98.56 276 ILE B CA 1
ATOM 4659 C C . ILE B 1 276 ? 13.602 14.359 0.533 1 98.56 276 ILE B C 1
ATOM 4661 O O . ILE B 1 276 ? 12.602 14.141 1.222 1 98.56 276 ILE B O 1
ATOM 4665 N N . SER B 1 277 ? 13.883 15.5 0.069 1 96.5 277 SER B N 1
ATOM 4666 C CA . SER B 1 277 ? 13.031 16.688 0.125 1 96.5 277 SER B CA 1
ATOM 4667 C C . SER B 1 277 ? 13.227 17.562 -1.104 1 96.5 277 SER B C 1
ATOM 4669 O O . SER B 1 277 ? 14.195 17.391 -1.848 1 96.5 277 SER B O 1
ATOM 4671 N N . HIS B 1 278 ? 12.258 18.375 -1.299 1 90.06 278 HIS B N 1
ATOM 4672 C CA . HIS B 1 278 ? 12.383 19.312 -2.408 1 90.06 278 HIS B CA 1
ATOM 4673 C C . HIS B 1 278 ? 13.547 20.266 -2.182 1 90.06 278 HIS B C 1
ATOM 4675 O O . HIS B 1 278 ? 13.695 20.812 -1.088 1 90.06 278 HIS B O 1
ATOM 4681 N N . LYS B 1 279 ? 14.375 20.516 -3.16 1 89.81 279 LYS B N 1
ATOM 4682 C CA . LYS B 1 279 ? 15.609 21.281 -3.031 1 89.81 279 LYS B CA 1
ATOM 4683 C C . LYS B 1 279 ? 15.32 22.75 -2.74 1 89.81 279 LYS B C 1
ATOM 4685 O O . LYS B 1 279 ? 16.047 23.406 -1.991 1 89.81 279 LYS B O 1
ATOM 4690 N N . ASN B 1 280 ? 14.281 23.234 -3.27 1 82.94 280 ASN B N 1
ATOM 4691 C CA . ASN B 1 280 ? 14.039 24.672 -3.242 1 82.94 280 ASN B CA 1
ATOM 4692 C C . ASN B 1 280 ? 13.047 25.062 -2.146 1 82.94 280 ASN B C 1
ATOM 4694 O O . ASN B 1 280 ? 12.602 26.203 -2.08 1 82.94 280 ASN B O 1
ATOM 4698 N N . ILE B 1 281 ? 12.68 24.172 -1.425 1 80.5 281 ILE B N 1
ATOM 4699 C CA . ILE B 1 281 ? 11.688 24.453 -0.393 1 80.5 281 ILE B CA 1
ATOM 4700 C C . ILE B 1 281 ? 12.258 24.094 0.979 1 80.5 281 ILE B C 1
ATOM 4702 O O . ILE B 1 281 ? 12.75 22.984 1.187 1 80.5 281 ILE B O 1
ATOM 4706 N N . LYS B 1 282 ? 12.156 25.047 1.818 1 82.19 282 LYS B N 1
ATOM 4707 C CA . LYS B 1 282 ? 12.609 24.797 3.184 1 82.19 282 LYS B CA 1
ATOM 4708 C C . LYS B 1 282 ? 11.648 23.844 3.908 1 82.19 282 LYS B C 1
ATOM 4710 O O . LYS B 1 282 ? 10.43 23.953 3.752 1 82.19 282 LYS B O 1
ATOM 4715 N N . LEU B 1 283 ? 12.172 23.078 4.793 1 87.88 283 LEU B N 1
ATOM 4716 C CA . LEU B 1 283 ? 11.352 22.172 5.586 1 87.88 283 LEU B CA 1
ATOM 4717 C C . LEU B 1 283 ? 10.445 22.938 6.539 1 87.88 283 LEU B C 1
ATOM 4719 O O . LEU B 1 283 ? 10.875 23.922 7.148 1 87.88 283 LEU B O 1
ATOM 4723 N N . SER B 1 284 ? 9.219 22.516 6.566 1 84.56 284 SER B N 1
ATOM 4724 C CA . SER B 1 284 ? 8.336 23.062 7.594 1 84.56 284 SER B CA 1
ATOM 4725 C C . SER B 1 284 ? 8.836 22.703 8.992 1 84.56 284 SER B C 1
ATOM 4727 O O . SER B 1 284 ? 9.688 21.828 9.148 1 84.56 284 SER B O 1
ATOM 4729 N N . LYS B 1 285 ? 8.344 23.359 10 1 86.25 285 LYS B N 1
ATOM 4730 C CA . LYS B 1 285 ? 8.742 23.094 11.383 1 86.25 285 LYS B CA 1
ATOM 4731 C C . LYS B 1 285 ? 8.453 21.656 11.773 1 86.25 285 LYS B C 1
ATOM 4733 O O . LYS B 1 285 ? 9.273 21 12.414 1 86.25 285 LYS B O 1
ATOM 4738 N N . ILE B 1 286 ? 7.328 21.172 11.406 1 91.69 286 ILE B N 1
ATOM 4739 C CA . ILE B 1 286 ? 6.93 19.812 11.773 1 91.69 286 ILE B CA 1
ATOM 4740 C C . ILE B 1 286 ? 7.801 18.797 11.039 1 91.69 286 ILE B C 1
ATOM 4742 O O . ILE B 1 286 ? 8.172 17.766 11.594 1 91.69 286 ILE B O 1
ATOM 4746 N N . ALA B 1 287 ? 8.117 19.062 9.797 1 94.94 287 ALA B N 1
ATOM 4747 C CA . ALA B 1 287 ? 9 18.188 9.039 1 94.94 287 ALA B CA 1
ATOM 4748 C C . ALA B 1 287 ? 10.391 18.141 9.648 1 94.94 287 ALA B C 1
ATOM 4750 O O . ALA B 1 287 ? 11 17.078 9.758 1 94.94 287 ALA B O 1
ATOM 4751 N N . ALA B 1 288 ? 10.875 19.297 10.023 1 94.5 288 ALA B N 1
ATOM 4752 C CA . ALA B 1 288 ? 12.18 19.391 10.68 1 94.5 288 ALA B CA 1
ATOM 4753 C C . ALA B 1 288 ? 12.18 18.625 12 1 94.5 288 ALA B C 1
ATOM 4755 O O . ALA B 1 288 ? 13.148 17.938 12.336 1 94.5 288 ALA B O 1
ATOM 4756 N N . LYS B 1 289 ? 11.133 18.797 12.719 1 95.06 289 LYS B N 1
ATOM 4757 C CA . LYS B 1 289 ? 11 18.078 13.977 1 95.06 289 LYS B CA 1
ATOM 4758 C C . LYS B 1 289 ? 11.023 16.562 13.75 1 95.06 289 LYS B C 1
ATOM 4760 O O . LYS B 1 289 ? 11.641 15.82 14.516 1 95.06 289 LYS B O 1
ATOM 4765 N N . TYR B 1 290 ? 10.352 16.094 12.742 1 97.81 290 TYR B N 1
ATOM 4766 C CA . TYR B 1 290 ? 10.367 14.68 12.406 1 97.81 290 TYR B CA 1
ATOM 4767 C C . TYR B 1 290 ? 11.781 14.195 12.133 1 97.81 290 TYR B C 1
ATOM 4769 O O . TYR B 1 290 ? 12.195 13.141 12.633 1 97.81 290 TYR B O 1
ATOM 4777 N N . ILE B 1 291 ? 12.531 14.906 11.32 1 97.75 291 ILE B N 1
ATOM 4778 C CA . ILE B 1 291 ? 13.898 14.539 10.969 1 97.75 291 ILE B CA 1
ATOM 4779 C C . ILE B 1 291 ? 14.758 14.477 12.227 1 97.75 291 ILE B C 1
ATOM 4781 O O . ILE B 1 291 ? 15.609 13.602 12.367 1 97.75 291 ILE B O 1
ATOM 4785 N N . GLU B 1 292 ? 14.547 15.391 13.125 1 96.75 292 GLU B N 1
ATOM 4786 C CA . GLU B 1 292 ? 15.281 15.383 14.391 1 96.75 292 GLU B CA 1
ATOM 4787 C C . GLU B 1 292 ? 15 14.102 15.18 1 96.75 292 GLU B C 1
ATOM 4789 O O . GLU B 1 292 ? 15.922 13.477 15.695 1 96.75 292 GLU B O 1
ATOM 4794 N N . ILE B 1 293 ? 13.789 13.734 15.305 1 96.75 293 ILE B N 1
ATOM 4795 C CA . ILE B 1 293 ? 13.391 12.523 16.016 1 96.75 293 ILE B CA 1
ATOM 4796 C C . ILE B 1 293 ? 14.008 11.305 15.32 1 96.75 293 ILE B C 1
ATOM 4798 O O . ILE B 1 293 ? 14.555 10.422 15.992 1 96.75 293 ILE B O 1
ATOM 4802 N N . LEU B 1 294 ? 13.859 11.273 14.008 1 96.31 294 LEU B N 1
ATOM 4803 C CA . LEU B 1 294 ? 14.398 10.172 13.211 1 96.31 294 LEU B CA 1
ATOM 4804 C C . LEU B 1 294 ? 15.898 10.008 13.445 1 96.31 294 LEU B C 1
ATOM 4806 O O . LEU B 1 294 ? 16.375 8.898 13.695 1 96.31 294 LEU B O 1
ATOM 4810 N N . ASN B 1 295 ? 16.609 11.086 13.414 1 94.81 295 ASN B N 1
ATOM 4811 C CA . ASN B 1 295 ? 18.047 11.078 13.648 1 94.81 295 ASN B CA 1
ATOM 4812 C C . ASN B 1 295 ? 18.375 10.586 15.047 1 94.81 295 ASN B C 1
ATOM 4814 O O . ASN B 1 295 ? 19.312 9.805 15.227 1 94.81 295 ASN B O 1
ATOM 4818 N N . TYR B 1 296 ? 17.688 11.016 15.945 1 93.06 296 TYR B N 1
ATOM 4819 C CA . TYR B 1 296 ? 17.906 10.617 17.328 1 93.06 296 TYR B CA 1
ATOM 4820 C C . TYR B 1 296 ? 17.703 9.117 17.5 1 93.06 296 TYR B C 1
ATOM 4822 O O . TYR B 1 296 ? 18.531 8.438 18.125 1 93.06 296 TYR B O 1
ATOM 4830 N N . ASP B 1 297 ? 16.656 8.594 16.938 1 91.69 297 ASP B N 1
ATOM 4831 C CA . ASP B 1 297 ? 16.328 7.176 17.047 1 91.69 297 ASP B CA 1
ATOM 4832 C C . ASP B 1 297 ? 17.406 6.312 16.391 1 91.69 297 ASP B C 1
ATOM 4834 O O . ASP B 1 297 ? 17.828 5.301 16.969 1 91.69 297 ASP B O 1
ATOM 4838 N N . ILE B 1 298 ? 17.75 6.719 15.242 1 89.38 298 ILE B N 1
ATOM 4839 C CA . ILE B 1 298 ? 18.75 5.957 14.5 1 89.38 298 ILE B CA 1
ATOM 4840 C C . ILE B 1 298 ? 20.078 5.953 15.273 1 89.38 298 ILE B C 1
ATOM 4842 O O . ILE B 1 298 ? 20.75 4.918 15.359 1 89.38 298 ILE B O 1
ATOM 4846 N N . ALA B 1 299 ? 20.453 6.996 15.867 1 86.5 299 ALA B N 1
ATOM 4847 C CA . ALA B 1 299 ? 21.703 7.137 16.594 1 86.5 299 ALA B CA 1
ATOM 4848 C C . ALA B 1 299 ? 21.688 6.34 17.891 1 86.5 299 ALA B C 1
ATOM 4850 O O . ALA B 1 299 ? 22.719 5.809 18.328 1 86.5 299 ALA B O 1
ATOM 4851 N N . THR B 1 300 ? 20.578 6.148 18.453 1 85.75 300 THR B N 1
ATOM 4852 C CA . THR B 1 300 ? 20.5 5.578 19.797 1 85.75 300 THR B CA 1
ATOM 4853 C C . THR B 1 300 ? 20.047 4.125 19.75 1 85.75 300 THR B C 1
ATOM 4855 O O . THR B 1 300 ? 20.406 3.324 20.609 1 85.75 300 THR B O 1
ATOM 4858 N N . LYS B 1 301 ? 19.219 3.803 18.797 1 77.94 301 LYS B N 1
ATOM 4859 C CA . LYS B 1 301 ? 18.562 2.504 18.875 1 77.94 301 LYS B CA 1
ATOM 4860 C C . LYS B 1 301 ? 19.094 1.554 17.797 1 77.94 301 LYS B C 1
ATOM 4862 O O . LYS B 1 301 ? 19.156 0.342 18.016 1 77.94 301 LYS B O 1
ATOM 4867 N N . TYR B 1 302 ? 19.328 2.031 16.766 1 65.75 302 TYR B N 1
ATOM 4868 C CA . TYR B 1 302 ? 19.484 1.104 15.648 1 65.75 302 TYR B CA 1
ATOM 4869 C C . TYR B 1 302 ? 20.938 1.032 15.203 1 65.75 302 TYR B C 1
ATOM 4871 O O . TYR B 1 302 ? 21.328 0.129 14.461 1 65.75 302 TYR B O 1
ATOM 4879 N N . LEU B 1 303 ? 21.641 2.025 15.492 1 60.56 303 LEU B N 1
ATOM 4880 C CA . LEU B 1 303 ? 23.047 1.998 15.102 1 60.56 303 LEU B CA 1
ATOM 4881 C C . LEU B 1 303 ? 23.875 1.268 16.156 1 60.56 303 LEU B C 1
ATOM 4883 O O . LEU B 1 303 ? 24 1.725 17.297 1 60.56 303 LEU B O 1
ATOM 4887 N N . GLU B 1 304 ? 23.469 0.224 16.438 1 48 304 GLU B N 1
ATOM 4888 C CA . GLU B 1 304 ? 24.641 -0.339 17.109 1 48 304 GLU B CA 1
ATOM 4889 C C . GLU B 1 304 ? 25.922 -0.079 16.312 1 48 304 GLU B C 1
ATOM 4891 O O . GLU B 1 304 ? 26.906 0.394 16.875 1 48 304 GLU B O 1
ATOM 4896 N N . PHE B 1 305 ? 26.25 -1.119 15.359 1 40.28 305 PHE B N 1
ATOM 4897 C CA . PHE B 1 305 ? 27.562 -1.537 14.898 1 40.28 305 PHE B CA 1
ATOM 4898 C C . PHE B 1 305 ? 28.219 -0.445 14.055 1 40.28 305 PHE B C 1
ATOM 4900 O O . PHE B 1 305 ? 27.547 0.475 13.594 1 40.28 305 PHE B O 1
ATOM 4907 N N . ASN B 1 306 ? 29.234 -0.838 13.102 1 39.66 306 ASN B N 1
ATOM 4908 C CA . ASN B 1 306 ? 30.359 -0.3 12.344 1 39.66 306 ASN B CA 1
ATOM 4909 C C . ASN B 1 306 ? 29.906 0.725 11.312 1 39.66 306 ASN B C 1
ATOM 4911 O O . ASN B 1 306 ? 30.703 1.213 10.516 1 39.66 306 ASN B O 1
ATOM 4915 N N . TYR B 1 307 ? 28.562 0.77 10.898 1 41.75 307 TYR B N 1
ATOM 4916 C CA . TYR B 1 307 ? 28.406 1.451 9.617 1 41.75 307 TYR B CA 1
ATOM 4917 C C . TYR B 1 307 ? 27.906 2.875 9.812 1 41.75 307 TYR B C 1
ATOM 4919 O O . TYR B 1 307 ? 26.859 3.242 9.289 1 41.75 307 TYR B O 1
ATOM 4927 N N . CYS B 1 308 ? 28.172 3.41 10.93 1 39.03 308 CYS B N 1
ATOM 4928 C CA . CYS B 1 308 ? 27.75 4.762 11.281 1 39.03 308 CYS B CA 1
ATOM 4929 C C . CYS B 1 308 ? 28.203 5.766 10.227 1 39.03 308 CYS B C 1
ATOM 4931 O O . CYS B 1 308 ? 29.391 5.879 9.938 1 39.03 308 CYS B O 1
ATOM 4933 N N . LEU B 1 309 ? 27.469 6 9.203 1 34.81 309 LEU B N 1
ATOM 4934 C CA . LEU B 1 309 ? 27.859 7.094 8.32 1 34.81 309 LEU B CA 1
ATOM 4935 C C . LEU B 1 309 ? 28.203 8.344 9.125 1 34.81 309 LEU B C 1
ATOM 4937 O O . LEU B 1 309 ? 27.906 8.414 10.32 1 34.81 309 LEU B O 1
ATOM 4941 N N . LEU B 1 310 ? 27.797 9.562 8.328 1 31.33 310 LEU B N 1
ATOM 4942 C CA . LEU B 1 310 ? 28.328 10.891 8.062 1 31.33 310 LEU B CA 1
ATOM 4943 C C . LEU B 1 310 ? 27.891 11.883 9.133 1 31.33 310 LEU B C 1
ATOM 4945 O O . LEU B 1 310 ? 26.766 11.82 9.617 1 31.33 310 LEU B O 1
#

InterPro domains:
  IPR000847 LysR, HTH, N-terminal domain [PF00126] (3-58)
  IPR000847 LysR, HTH, N-terminal domain [PR00039] (18-29)
  IPR000847 LysR, HTH, N-terminal domain [PR00039] (29-39)
  IPR000847 LysR, HTH, N-terminal domain [PR00039] (39-50)
  IPR000847 LysR, HTH, N-terminal domain [PS50931] (1-58)
  IPR005119 LysR, substrate-binding [PF03466] (118-294)
  IPR036388 Winged helix-like DNA-binding domain superfamily [G3DSA:1.10.10.10] (1-86)
  IPR036390 Winged helix DNA-binding domain superfamily [SSF46785] (1-83)